Protein AF-A0A814R229-F1 (afdb_monomer)

Secondary structure (DSSP, 8-state):
----------------HHHHHHHHHHHHHHHHHHHHTTSS---TTSSTTS--S--HHHHHHHHHS-HHHHHHHHHHHHHHHHHHHHHHHHHHHHHHHHH---HHHHHHHHH-SS--TTHHHHHHHHHHHHSSS--------S-----HHHHHT---S-GGGHHHHHHHHHHHHHHHHHHHHHHHT-GGGHHHHHHHHHHHHHHHHH---HHHHHHHHHHHHHHHHHHHHTTSS-HHHHHHHHHHHHHHHHHHHS------------------PPPPP-PPPPP----PPPPP----------HHHHHHHHHHHHHHHHHHHHHHHHHHHHHHHHHHHHHHHHHHHHHHHHHHHHHHHHHHTSTTTHHHHTTTSTTS----GGGTTSSSSSSS---------

pLDDT: mean 71.55, std 18.26, range [38.12, 97.62]

Sequence (401 aa):
MPIQKISFTHRFGIISSSYKQKIEKDVEQKSQESDRSLSTNSSNHNKKHLLLEVTEEFVRDYNKASASERIKQNEVIYRMLQRLKVFHLCECLTSICIGTEQALIKRKILFGNETSSDNILAYARNINTFTTEPNTVSQSKNNEHVCLMQMLTYQTKDENDEDLSWRIRYMGLLCMSQIYKHLQNERRHKTLSNLLWMFIHEYEQNERDNRILEALKVGRFDDNIIQSMKYDLTESQLGTIYTNIAQRLADGILPQTPSSNLQTPKTTTKRSFKKSPNISSPPNIFSLPASPTAKIDKKPVPIKKIIQDNINDVFKRKEQVLQSIVIDQYRKKLEETKEETADVIEQLDTMIEQAMENTTLNENDLASVFTSTNKKFIHDPLQERRALAVSMGDTLITDEQ

Structure (mmCIF, N/CA/C/O backbone):
data_AF-A0A814R229-F1
#
_entry.id   AF-A0A814R229-F1
#
loop_
_atom_site.group_PDB
_atom_site.id
_atom_site.type_symbol
_atom_site.label_atom_id
_atom_site.label_alt_id
_atom_site.label_comp_id
_atom_site.label_asym_id
_atom_site.label_entity_id
_atom_site.label_seq_id
_atom_site.pdbx_PDB_ins_code
_atom_site.Cartn_x
_atom_site.Cartn_y
_atom_site.Cartn_z
_atom_site.occupancy
_atom_site.B_iso_or_equiv
_atom_site.auth_seq_id
_atom_site.auth_comp_id
_atom_site.auth_asym_id
_atom_site.auth_atom_id
_atom_site.pdbx_PDB_model_num
ATOM 1 N N . MET A 1 1 ? -29.273 33.334 6.560 1.00 38.12 1 MET A N 1
ATOM 2 C CA . MET A 1 1 ? -28.045 32.557 6.275 1.00 38.12 1 MET A CA 1
ATOM 3 C C . MET A 1 1 ? -28.134 32.046 4.846 1.00 38.12 1 MET A C 1
ATOM 5 O O . MET A 1 1 ? -29.198 31.538 4.508 1.00 38.12 1 MET A O 1
ATOM 9 N N . PRO A 1 2 ? -27.107 32.214 3.997 1.00 48.69 2 PRO A N 1
ATOM 10 C CA . PRO A 1 2 ? -27.156 31.722 2.625 1.00 48.69 2 PRO A CA 1
ATOM 11 C C . PRO A 1 2 ? -27.033 30.191 2.620 1.00 48.69 2 PRO A C 1
ATOM 13 O O . PRO A 1 2 ? -26.133 29.634 3.244 1.00 48.69 2 PRO A O 1
ATOM 16 N N . ILE A 1 3 ? -27.970 29.516 1.953 1.00 47.88 3 ILE A N 1
ATOM 17 C CA . ILE A 1 3 ? -27.992 28.057 1.804 1.00 47.88 3 ILE A CA 1
ATOM 18 C C . ILE A 1 3 ? -27.258 27.723 0.504 1.00 47.88 3 ILE A C 1
ATOM 20 O O . ILE A 1 3 ? -27.770 27.971 -0.586 1.00 47.88 3 ILE A O 1
ATOM 24 N N . GLN A 1 4 ? -26.046 27.185 0.617 1.00 56.19 4 GLN A N 1
ATOM 25 C CA . GLN A 1 4 ? -25.275 26.685 -0.520 1.00 56.19 4 GLN A CA 1
ATOM 26 C C . GLN A 1 4 ? -25.834 25.313 -0.930 1.00 56.19 4 GLN A C 1
ATOM 28 O O . GLN A 1 4 ? -25.723 24.341 -0.183 1.00 56.19 4 GLN A O 1
ATOM 33 N N . LYS A 1 5 ? -26.475 25.234 -2.104 1.00 57.09 5 LYS A N 1
ATOM 34 C CA . LYS A 1 5 ? -26.922 23.963 -2.694 1.00 57.09 5 LYS A CA 1
ATOM 35 C C . LYS A 1 5 ? -25.701 23.209 -3.228 1.00 57.09 5 LYS A C 1
ATOM 37 O O . LYS A 1 5 ? -25.066 23.660 -4.174 1.00 57.09 5 LYS A O 1
ATOM 42 N N . ILE A 1 6 ? -25.381 22.070 -2.620 1.00 47.62 6 ILE A N 1
ATOM 43 C CA . ILE A 1 6 ? -24.369 21.131 -3.120 1.00 47.62 6 ILE A CA 1
ATOM 44 C C . ILE A 1 6 ? -25.067 20.213 -4.130 1.00 47.62 6 ILE A C 1
ATOM 46 O O . ILE A 1 6 ? -26.047 19.554 -3.778 1.00 47.62 6 ILE A O 1
ATOM 50 N N . SER A 1 7 ? -24.603 20.183 -5.380 1.00 42.38 7 SER A N 1
ATOM 51 C CA . SER A 1 7 ? -25.131 19.274 -6.401 1.00 42.38 7 SER A CA 1
ATOM 52 C C . SER A 1 7 ? -24.715 17.837 -6.085 1.00 42.38 7 SER A C 1
ATOM 54 O O . SER A 1 7 ? -23.539 17.522 -5.904 1.00 42.38 7 SER A O 1
ATOM 56 N N . PHE A 1 8 ? -25.701 16.949 -5.978 1.00 39.47 8 PHE A N 1
ATOM 57 C CA . PHE A 1 8 ? -25.484 15.552 -5.626 1.00 39.47 8 PHE A CA 1
ATOM 58 C C . PHE A 1 8 ? -25.548 14.692 -6.892 1.00 39.47 8 PHE A C 1
ATOM 60 O O . PHE A 1 8 ? -26.621 14.296 -7.336 1.00 39.47 8 PHE A O 1
ATOM 67 N N . THR A 1 9 ? -24.400 14.391 -7.500 1.00 42.03 9 THR A N 1
ATOM 68 C CA . THR A 1 9 ?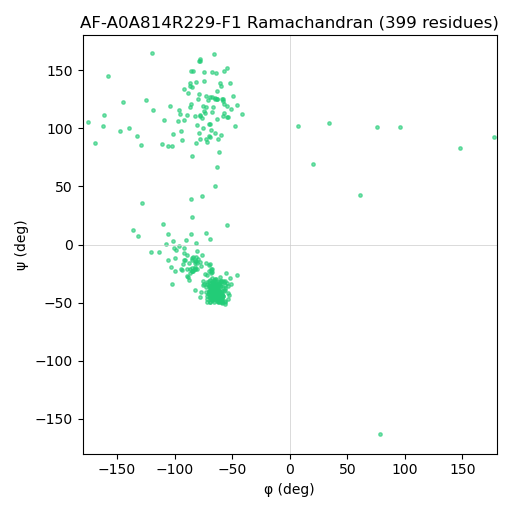 -24.323 13.442 -8.625 1.00 42.03 9 THR A CA 1
ATOM 69 C C . THR A 1 9 ? -24.458 12.004 -8.114 1.00 42.03 9 THR A C 1
ATOM 71 O O . THR A 1 9 ? -23.508 11.415 -7.595 1.00 42.03 9 THR A O 1
ATOM 74 N N . HIS A 1 10 ? -25.651 11.422 -8.243 1.00 42.44 10 HIS A N 1
ATOM 75 C CA . HIS A 1 10 ? -25.972 10.080 -7.751 1.00 42.44 10 HIS A CA 1
ATOM 76 C C . HIS A 1 10 ? -25.430 8.991 -8.711 1.00 42.44 10 HIS A C 1
ATOM 78 O O . HIS A 1 10 ? -26.081 8.621 -9.685 1.00 42.44 10 HIS A O 1
ATOM 84 N N . ARG A 1 11 ? -24.242 8.424 -8.436 1.00 48.09 11 ARG A N 1
ATOM 85 C CA . ARG A 1 11 ? -23.618 7.323 -9.217 1.00 48.09 11 ARG A CA 1
ATOM 86 C C . ARG A 1 11 ? -24.241 5.935 -8.969 1.00 48.09 11 ARG A C 1
ATOM 88 O O . ARG A 1 11 ? -23.529 4.942 -8.863 1.00 48.09 11 ARG A O 1
ATOM 95 N N . PHE A 1 12 ? -25.564 5.836 -8.883 1.00 48.50 12 PHE A N 1
ATOM 96 C CA . PHE A 1 12 ? -26.242 4.533 -8.870 1.00 48.50 12 PHE A CA 1
ATOM 97 C C . PHE A 1 12 ? -26.900 4.315 -10.227 1.00 48.50 12 PHE A C 1
ATOM 99 O O . PHE A 1 12 ? -28.072 4.643 -10.435 1.00 48.50 12 PHE A O 1
ATOM 106 N N . GLY A 1 13 ? -26.087 3.808 -11.156 1.00 50.50 13 GLY A N 1
ATOM 107 C CA . GLY A 1 13 ? -26.502 3.424 -12.496 1.00 50.50 13 GLY A CA 1
ATOM 108 C C . GLY A 1 13 ? -27.401 2.197 -12.441 1.00 50.50 13 GLY A C 1
ATOM 109 O O . GLY A 1 13 ? -26.923 1.068 -12.493 1.00 50.50 13 GLY A O 1
ATOM 110 N N . ILE A 1 14 ? -28.712 2.418 -12.370 1.00 60.78 14 ILE A N 1
ATOM 111 C CA . ILE A 1 14 ? -29.658 1.449 -12.920 1.00 60.78 14 ILE A CA 1
ATOM 112 C C . ILE A 1 14 ? -29.526 1.614 -14.432 1.00 60.78 14 ILE A C 1
ATOM 114 O O . ILE A 1 14 ? -30.115 2.505 -15.036 1.00 60.78 14 ILE A O 1
ATOM 118 N N . ILE A 1 15 ? -28.625 0.829 -15.012 1.00 59.00 15 ILE A N 1
ATOM 119 C CA . ILE A 1 15 ? -28.370 0.789 -16.450 1.00 59.00 15 ILE A CA 1
ATOM 120 C C . ILE A 1 15 ? -29.640 0.214 -17.088 1.00 59.00 15 ILE A C 1
ATOM 122 O O . ILE A 1 15 ? -30.027 -0.913 -16.773 1.00 59.00 15 ILE A O 1
ATOM 126 N N . SER A 1 16 ? -30.318 0.987 -17.947 1.00 72.06 16 SER A N 1
ATOM 127 C CA . SER A 1 16 ? -31.459 0.463 -18.707 1.00 72.06 16 SER A CA 1
ATOM 128 C C . SER A 1 16 ? -31.010 -0.758 -19.515 1.00 72.06 16 SER A C 1
ATOM 130 O O . SER A 1 16 ? -29.854 -0.838 -19.936 1.00 72.06 16 SER A O 1
ATOM 132 N N . SER A 1 17 ? -31.901 -1.722 -19.763 1.00 74.06 17 SER A N 1
ATOM 133 C CA . SER A 1 17 ? -31.522 -2.917 -20.535 1.00 74.06 17 SER A CA 1
ATOM 134 C C . SER A 1 17 ? -30.992 -2.561 -21.931 1.00 74.06 17 SER A C 1
ATOM 136 O O . SER A 1 17 ? -30.079 -3.218 -22.425 1.00 74.06 17 SER A O 1
ATOM 138 N N . SER A 1 18 ? -31.490 -1.472 -22.526 1.00 76.69 18 SER A N 1
ATOM 139 C CA . SER A 1 18 ? -30.998 -0.934 -23.795 1.00 76.69 18 SER A CA 1
ATOM 140 C C . SER A 1 18 ? -29.580 -0.369 -23.685 1.00 76.69 18 SER A C 1
ATOM 142 O O . SER A 1 18 ? -28.751 -0.624 -24.557 1.00 76.69 18 SER A O 1
ATOM 144 N N . TYR A 1 19 ? -29.258 0.339 -22.598 1.00 76.88 19 TYR A N 1
ATOM 145 C CA . TYR A 1 19 ? -27.905 0.838 -22.349 1.00 76.88 19 TYR A CA 1
ATOM 146 C C . TYR A 1 19 ? -26.933 -0.307 -22.027 1.00 76.88 19 TYR A C 1
ATOM 148 O O . TYR A 1 19 ? -25.794 -0.292 -22.486 1.00 76.88 19 TYR A O 1
ATOM 156 N N . LYS A 1 20 ? -27.405 -1.359 -21.342 1.00 83.50 20 LYS A N 1
ATOM 157 C CA . LYS A 1 20 ? -26.640 -2.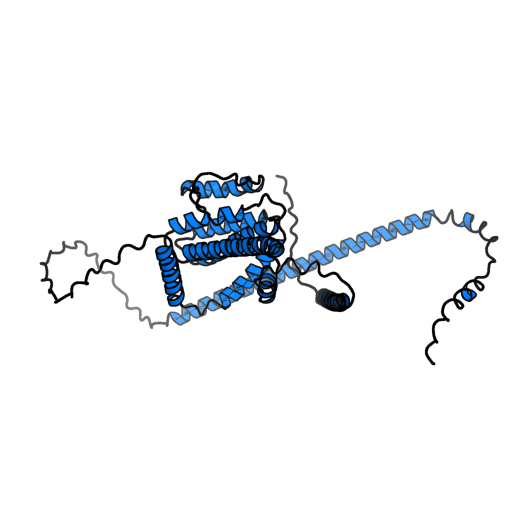592 -21.111 1.00 83.50 20 LYS A CA 1
ATOM 158 C C . LYS A 1 20 ? -26.277 -3.283 -22.428 1.00 83.50 20 LYS A C 1
ATOM 160 O O . LYS A 1 20 ? -25.109 -3.578 -22.643 1.00 83.50 20 LYS A O 1
ATOM 165 N N . GLN A 1 21 ? -27.249 -3.467 -23.326 1.00 86.00 21 GLN A N 1
ATOM 166 C CA . GLN A 1 21 ? -27.013 -4.059 -24.650 1.00 86.00 21 GLN A CA 1
ATOM 167 C C . GLN A 1 21 ? -26.056 -3.223 -25.504 1.00 86.00 21 GLN A C 1
ATOM 169 O O . GLN A 1 21 ? -25.271 -3.778 -26.268 1.00 86.00 21 GLN A O 1
ATOM 174 N N . LYS A 1 22 ? -26.108 -1.891 -25.380 1.00 91.44 22 LYS A N 1
ATOM 175 C CA . LYS A 1 22 ? -25.170 -1.003 -26.072 1.00 91.44 22 LYS A CA 1
ATOM 176 C C . LYS A 1 22 ? -23.745 -1.181 -25.545 1.00 91.44 22 LYS A C 1
ATOM 178 O O . LYS A 1 22 ? -22.837 -1.356 -26.343 1.00 91.44 22 LYS A O 1
ATOM 183 N N . ILE A 1 23 ? -23.567 -1.227 -24.222 1.00 85.62 23 ILE A N 1
ATOM 184 C CA . ILE A 1 23 ? -22.256 -1.485 -23.608 1.00 85.62 23 ILE A CA 1
ATOM 185 C C . ILE A 1 23 ? -21.725 -2.868 -24.004 1.00 85.62 23 ILE A C 1
ATOM 187 O O . ILE A 1 23 ? -20.552 -2.981 -24.338 1.00 85.62 23 ILE A O 1
ATOM 191 N N . GLU A 1 24 ? -22.561 -3.909 -23.995 1.00 90.44 24 GLU A N 1
ATOM 192 C CA . GLU A 1 24 ? -22.152 -5.260 -24.406 1.00 90.44 24 GLU A CA 1
ATOM 193 C C . GLU A 1 24 ? -21.681 -5.286 -25.868 1.00 90.44 24 GLU A C 1
ATOM 195 O O . GLU A 1 24 ? -20.598 -5.802 -26.141 1.00 90.44 24 GLU A O 1
ATOM 200 N N . LYS A 1 25 ? -22.413 -4.634 -26.785 1.00 93.75 25 LYS A N 1
ATOM 201 C CA . LYS A 1 25 ? -21.992 -4.493 -28.189 1.00 93.75 25 LYS A CA 1
ATOM 202 C C . LYS A 1 25 ? -20.701 -3.691 -28.346 1.00 93.75 25 LYS A C 1
ATOM 204 O O . LYS A 1 25 ? -19.835 -4.096 -29.116 1.00 93.75 25 LYS A O 1
ATOM 209 N N . ASP A 1 26 ? -20.549 -2.592 -27.611 1.00 90.12 26 ASP A N 1
ATOM 210 C CA . ASP A 1 26 ? -19.345 -1.756 -27.669 1.00 90.12 26 ASP A CA 1
ATOM 211 C C . ASP A 1 26 ? -18.112 -2.507 -27.124 1.00 90.12 26 ASP A C 1
ATOM 213 O O . ASP A 1 26 ? -16.997 -2.326 -27.618 1.00 90.12 26 ASP A O 1
ATOM 217 N N . VAL A 1 27 ? -18.295 -3.375 -26.121 1.00 89.38 27 VAL A N 1
ATOM 218 C CA . VAL A 1 27 ? -17.236 -4.241 -25.577 1.00 89.38 27 VAL A CA 1
ATOM 219 C C . VAL A 1 27 ? -16.880 -5.363 -26.555 1.00 89.38 27 VAL A C 1
ATOM 221 O O . VAL A 1 27 ? -15.693 -5.587 -26.797 1.00 89.38 27 VAL A O 1
ATOM 224 N N . GLU A 1 28 ? -17.866 -6.031 -27.160 1.00 91.12 28 GLU A N 1
ATOM 225 C CA . GLU A 1 28 ? -17.627 -7.053 -28.192 1.00 91.12 28 GLU A CA 1
ATOM 226 C C . GLU A 1 28 ? -16.911 -6.469 -29.413 1.00 91.12 28 GLU A C 1
ATOM 228 O O . GLU A 1 28 ? -15.940 -7.055 -29.898 1.00 91.12 28 GLU A O 1
ATOM 233 N N . GLN A 1 29 ? -17.325 -5.286 -29.873 1.00 90.25 29 GLN A N 1
ATOM 234 C CA . GLN A 1 29 ? -16.688 -4.609 -30.997 1.00 90.25 29 GLN A CA 1
ATOM 235 C C . GLN A 1 29 ? -15.234 -4.233 -30.675 1.00 90.25 29 GLN A C 1
ATOM 237 O O . GLN A 1 29 ? -14.342 -4.501 -31.481 1.00 90.25 29 GLN A O 1
ATOM 242 N N . LYS A 1 30 ? -14.961 -3.710 -29.471 1.00 86.00 30 LYS A N 1
ATOM 243 C CA . LYS A 1 30 ? -13.588 -3.420 -29.025 1.00 86.00 30 LYS A CA 1
ATOM 244 C C . LYS A 1 30 ? -12.727 -4.673 -28.879 1.00 86.00 30 LYS A C 1
ATOM 246 O O . LYS A 1 30 ? -11.541 -4.615 -29.190 1.00 86.00 30 LYS A O 1
ATOM 251 N N . SER A 1 31 ? -13.295 -5.799 -28.443 1.00 82.69 31 SER A N 1
ATOM 252 C CA . SER A 1 31 ? -12.569 -7.074 -28.393 1.00 82.69 31 SER A CA 1
ATOM 253 C C . SER A 1 31 ? -12.177 -7.532 -29.800 1.00 82.69 31 SER A C 1
ATOM 255 O O . SER A 1 31 ? -11.022 -7.867 -30.038 1.00 82.69 31 SER A O 1
ATOM 257 N N . GLN A 1 32 ? -13.105 -7.462 -30.760 1.00 82.44 32 GLN A N 1
ATOM 258 C CA . GLN A 1 32 ? -12.836 -7.841 -32.150 1.00 82.44 32 GLN A CA 1
ATOM 259 C C . GLN A 1 32 ? -11.839 -6.895 -32.844 1.00 82.44 32 GLN A C 1
ATOM 261 O O . GLN A 1 32 ? -11.015 -7.344 -33.643 1.00 82.44 32 GLN A O 1
ATOM 266 N N . GLU A 1 33 ? -11.873 -5.595 -32.539 1.00 80.81 33 GLU A N 1
ATOM 267 C CA . GLU A 1 33 ? -10.884 -4.620 -33.022 1.00 80.81 33 GLU A CA 1
ATOM 268 C C . GLU A 1 33 ? -9.500 -4.834 -32.382 1.00 80.81 33 GLU A C 1
ATOM 270 O O . GLU A 1 33 ? -8.476 -4.719 -33.065 1.00 80.81 33 GLU A O 1
ATOM 275 N N . SER A 1 34 ? -9.449 -5.221 -31.104 1.00 72.06 34 SER A N 1
ATOM 276 C CA . SER A 1 34 ? -8.208 -5.601 -30.416 1.00 72.06 34 SER A CA 1
ATOM 277 C C . SER A 1 34 ? -7.582 -6.865 -31.019 1.00 72.06 34 SER A C 1
ATOM 279 O O . SER A 1 34 ? -6.364 -6.934 -31.171 1.00 72.06 34 SER A O 1
ATOM 281 N N . ASP A 1 35 ? -8.394 -7.842 -31.426 1.00 69.56 35 ASP A N 1
ATOM 282 C CA . ASP A 1 35 ? -7.896 -9.079 -32.038 1.00 69.56 35 ASP A CA 1
ATOM 283 C C . ASP A 1 35 ? -7.435 -8.864 -33.487 1.00 69.56 35 ASP A C 1
ATOM 285 O O . ASP A 1 35 ? -6.431 -9.431 -33.922 1.00 69.56 35 ASP A O 1
ATOM 289 N N . ARG A 1 36 ? -8.104 -7.977 -34.237 1.00 63.91 36 ARG A N 1
ATOM 290 C CA . ARG A 1 36 ? -7.681 -7.604 -35.600 1.00 63.91 36 ARG A CA 1
ATOM 291 C C . ARG A 1 36 ? -6.419 -6.739 -35.621 1.00 63.91 36 ARG A C 1
ATOM 293 O O . ARG A 1 36 ? -5.612 -6.877 -36.538 1.00 63.91 36 ARG A O 1
ATOM 300 N N . SER A 1 37 ? -6.202 -5.899 -34.610 1.00 53.22 37 SER A N 1
ATOM 301 C CA . SER A 1 37 ? -4.993 -5.063 -34.506 1.00 53.22 37 SER A CA 1
ATOM 302 C C . SER A 1 37 ? -3.732 -5.824 -34.063 1.00 53.22 37 SER A C 1
ATOM 304 O O . SER A 1 37 ? -2.628 -5.294 -34.185 1.00 53.22 37 SER A O 1
ATOM 306 N N . LEU A 1 38 ? -3.851 -7.090 -33.643 1.00 51.09 38 LEU A N 1
ATOM 307 C CA . LEU A 1 38 ? -2.708 -7.962 -33.332 1.00 51.09 38 LEU A CA 1
ATOM 308 C C . LEU A 1 38 ? -2.065 -8.618 -34.569 1.00 51.09 38 LEU A C 1
ATOM 310 O O . LEU A 1 38 ? -0.948 -9.121 -34.470 1.00 51.09 38 LEU A O 1
ATOM 314 N N . SER A 1 39 ? -2.723 -8.599 -35.735 1.00 51.00 39 SER A N 1
ATOM 315 C CA . SER A 1 39 ? -2.247 -9.306 -36.936 1.00 51.00 39 SER A CA 1
ATOM 316 C C . SER A 1 39 ? -1.368 -8.468 -37.872 1.00 51.00 39 SER A C 1
ATOM 318 O O . SER A 1 39 ? -0.734 -9.040 -38.758 1.00 51.00 39 SER A O 1
ATOM 320 N N . THR A 1 40 ? -1.302 -7.142 -37.727 1.00 49.84 40 THR A N 1
ATOM 321 C CA . THR A 1 40 ? -0.522 -6.305 -38.654 1.00 49.84 40 THR A CA 1
ATOM 322 C C . THR A 1 40 ? 0.233 -5.194 -37.925 1.00 49.84 40 THR A C 1
ATOM 324 O O . THR A 1 40 ? -0.310 -4.136 -37.626 1.00 49.84 40 THR A O 1
ATOM 327 N N . ASN A 1 41 ? 1.527 -5.434 -37.701 1.00 52.66 41 ASN A N 1
ATOM 328 C CA . ASN A 1 41 ? 2.588 -4.422 -37.623 1.00 52.66 41 ASN A CA 1
ATOM 329 C C . ASN A 1 41 ? 2.501 -3.329 -36.535 1.00 52.66 41 ASN A C 1
ATOM 331 O O . ASN A 1 41 ? 2.877 -2.188 -36.792 1.00 52.66 41 ASN A O 1
ATOM 335 N N . SER A 1 42 ? 2.139 -3.668 -35.291 1.00 41.22 42 SER A N 1
ATOM 336 C CA . SER A 1 42 ? 2.334 -2.762 -34.144 1.00 41.22 42 SER A CA 1
ATOM 337 C C . SER A 1 42 ? 3.400 -3.269 -33.166 1.00 41.22 42 SER A C 1
ATOM 339 O O . SER A 1 42 ? 3.114 -3.946 -32.184 1.00 41.22 42 SER A O 1
ATOM 341 N N . SER A 1 43 ? 4.649 -2.909 -33.468 1.00 46.38 43 SER A N 1
ATOM 342 C CA . SER A 1 43 ? 5.662 -2.413 -32.524 1.00 46.38 43 SER A CA 1
ATOM 343 C C . SER A 1 43 ? 5.661 -2.983 -31.089 1.00 46.38 43 SER A C 1
ATOM 345 O O . SER A 1 43 ? 4.919 -2.568 -30.198 1.00 46.38 43 SER A O 1
ATOM 347 N N . ASN A 1 44 ? 6.643 -3.855 -30.859 1.00 50.16 44 ASN A N 1
ATOM 348 C CA . ASN A 1 44 ? 7.106 -4.483 -29.615 1.00 50.16 44 ASN A CA 1
ATOM 349 C C . ASN A 1 44 ? 7.490 -3.543 -28.439 1.00 50.16 44 ASN A C 1
ATOM 351 O O . ASN A 1 44 ? 8.179 -3.984 -27.514 1.00 50.16 44 ASN A O 1
ATOM 355 N N . HIS A 1 45 ? 7.103 -2.265 -28.433 1.00 51.44 45 HIS A N 1
ATOM 356 C CA . HIS A 1 45 ? 7.584 -1.307 -27.429 1.00 51.44 45 HIS A CA 1
ATOM 357 C C . HIS A 1 45 ? 6.734 -1.226 -26.150 1.00 51.44 45 HIS A C 1
ATOM 359 O O . HIS A 1 45 ? 7.301 -1.008 -25.082 1.00 51.44 45 HIS A O 1
ATOM 365 N N . ASN A 1 46 ? 5.430 -1.521 -26.191 1.00 46.09 46 ASN A N 1
ATOM 366 C CA . ASN A 1 46 ? 4.565 -1.313 -25.014 1.00 46.09 46 ASN A CA 1
ATOM 367 C C . ASN A 1 46 ? 4.437 -2.525 -24.070 1.00 46.09 46 ASN A C 1
ATOM 369 O O . ASN A 1 46 ? 4.003 -2.367 -22.933 1.00 46.09 46 ASN A O 1
ATOM 373 N N . LYS A 1 47 ? 4.864 -3.729 -24.480 1.00 47.72 47 LYS A N 1
ATOM 374 C CA . LYS A 1 47 ? 4.849 -4.930 -23.612 1.00 47.72 47 LYS A CA 1
ATOM 375 C C . LYS A 1 47 ? 6.128 -5.132 -22.786 1.00 47.72 47 LYS A C 1
ATOM 377 O O . LYS A 1 47 ? 6.140 -5.971 -21.893 1.00 47.72 47 LYS A O 1
ATOM 382 N N . LYS A 1 48 ? 7.195 -4.362 -23.034 1.00 53.19 48 LYS A N 1
ATOM 383 C CA . LYS A 1 48 ? 8.508 -4.575 -22.390 1.00 53.19 48 LYS A CA 1
ATOM 384 C C . LYS A 1 48 ? 8.646 -3.996 -20.978 1.00 53.19 48 LYS A C 1
ATOM 386 O O . LYS A 1 48 ? 9.624 -4.307 -20.311 1.00 53.19 48 LYS A O 1
ATOM 391 N N . HIS A 1 49 ? 7.701 -3.181 -20.509 1.00 47.97 49 HIS A N 1
ATOM 392 C CA . HIS A 1 49 ? 7.865 -2.459 -19.238 1.00 47.97 49 HIS A CA 1
ATOM 393 C C . HIS A 1 49 ? 7.164 -3.092 -18.024 1.00 47.97 49 HIS A C 1
ATOM 395 O O . HIS A 1 49 ? 7.439 -2.698 -16.890 1.00 47.97 49 HIS A O 1
ATOM 401 N N . LEU A 1 50 ? 6.283 -4.081 -18.225 1.00 51.00 50 LEU A N 1
ATOM 402 C CA . LEU A 1 50 ? 5.447 -4.618 -17.142 1.00 51.00 50 LEU A CA 1
ATOM 403 C C . LEU A 1 50 ? 5.942 -5.925 -16.513 1.00 51.00 50 LEU A C 1
ATOM 405 O O . LEU A 1 50 ? 5.657 -6.145 -15.338 1.00 51.00 50 LEU A O 1
ATOM 409 N N . LEU A 1 51 ? 6.753 -6.733 -17.201 1.00 49.59 51 LEU A N 1
ATOM 410 C CA . LEU A 1 51 ? 7.348 -7.934 -16.609 1.00 49.59 51 LEU A CA 1
ATOM 411 C C . LEU A 1 51 ? 8.807 -7.689 -16.234 1.00 49.59 51 LEU A C 1
ATOM 413 O O . LEU A 1 51 ? 9.734 -8.034 -16.956 1.00 49.59 51 LEU A O 1
ATOM 417 N N . LEU A 1 52 ? 9.000 -7.133 -15.043 1.00 59.81 52 LEU A N 1
ATOM 418 C CA . LEU A 1 52 ? 10.235 -7.334 -14.287 1.00 59.81 52 LEU A CA 1
ATOM 419 C C . LEU A 1 52 ? 10.136 -8.627 -13.452 1.00 59.81 52 LEU A C 1
ATOM 421 O O . LEU A 1 52 ? 10.561 -8.667 -12.300 1.00 59.81 52 LEU A O 1
ATOM 425 N N . GLU A 1 53 ? 9.535 -9.669 -14.024 1.00 65.25 53 GLU A N 1
ATOM 426 C CA . GLU A 1 53 ? 9.616 -11.024 -13.493 1.00 65.25 53 GLU A CA 1
ATOM 427 C C . GLU A 1 53 ? 10.903 -11.657 -14.018 1.00 65.25 53 GLU A C 1
ATOM 429 O O . GLU A 1 53 ? 11.250 -11.511 -15.192 1.00 65.25 53 GLU A O 1
ATOM 434 N N . VAL A 1 54 ? 11.639 -12.340 -13.142 1.00 75.62 54 VAL A N 1
ATOM 435 C CA . VAL A 1 54 ? 12.815 -13.115 -13.547 1.00 75.62 54 VAL A CA 1
ATOM 436 C C . VAL A 1 54 ? 12.307 -14.347 -14.294 1.00 75.62 54 VAL A C 1
ATOM 438 O O . VAL A 1 54 ? 12.029 -15.380 -13.689 1.00 75.62 54 VAL A O 1
ATOM 441 N N . THR A 1 55 ? 12.125 -14.221 -15.606 1.00 86.44 55 THR A N 1
ATOM 442 C CA . THR A 1 55 ? 11.743 -15.342 -16.468 1.00 86.44 55 THR A CA 1
ATOM 443 C C . THR A 1 55 ? 12.952 -16.229 -16.759 1.00 86.44 55 THR A C 1
ATOM 445 O O . THR A 1 55 ? 14.107 -15.800 -16.679 1.00 86.44 55 THR A O 1
ATOM 448 N N . GLU A 1 56 ? 12.707 -17.485 -17.132 1.00 87.50 56 GLU A N 1
ATOM 449 C CA . GLU A 1 56 ? 13.781 -18.389 -17.560 1.00 87.50 56 GLU A CA 1
ATOM 450 C C . GLU A 1 56 ? 14.529 -17.835 -18.788 1.00 87.50 56 GLU A C 1
ATOM 452 O O . GLU A 1 56 ? 15.747 -17.980 -18.904 1.00 87.50 56 GLU A O 1
ATOM 457 N N . GLU A 1 57 ? 13.812 -17.137 -19.674 1.00 90.44 57 GLU A N 1
ATOM 458 C CA . GLU A 1 57 ? 14.383 -16.429 -20.823 1.00 90.44 57 GLU A CA 1
ATOM 459 C C . GLU A 1 57 ? 15.359 -15.338 -20.381 1.00 90.44 57 GLU A C 1
ATOM 461 O O . GLU A 1 57 ? 16.481 -15.300 -20.877 1.00 90.44 57 GLU A O 1
ATOM 466 N N . PHE A 1 58 ? 15.000 -14.532 -19.374 1.00 89.38 58 PHE A N 1
ATOM 467 C CA . PHE A 1 58 ? 15.901 -13.522 -18.822 1.00 89.38 58 PHE A CA 1
ATOM 468 C C . PHE A 1 58 ? 17.193 -14.145 -18.274 1.00 89.38 58 PHE A C 1
ATOM 470 O O . PHE A 1 58 ? 18.284 -13.643 -18.541 1.00 89.38 58 PHE A O 1
ATOM 477 N N . VAL A 1 59 ? 17.098 -15.264 -17.546 1.00 92.38 59 VAL A N 1
ATOM 478 C CA . VAL A 1 59 ? 18.276 -15.981 -17.023 1.00 92.38 59 VAL A CA 1
ATOM 479 C C . VAL A 1 59 ? 19.135 -16.531 -18.165 1.00 92.38 59 VAL A C 1
ATOM 481 O O . VAL A 1 59 ? 20.365 -16.443 -18.128 1.00 92.38 59 VAL A O 1
ATOM 484 N N . ARG A 1 60 ? 18.500 -17.083 -19.203 1.00 95.81 60 ARG A N 1
ATOM 485 C CA . ARG A 1 60 ? 19.179 -17.605 -20.394 1.00 95.81 60 ARG A CA 1
ATOM 486 C C . ARG A 1 60 ? 19.912 -16.498 -21.148 1.00 95.81 60 ARG A C 1
ATOM 488 O O . ARG A 1 60 ? 21.074 -16.692 -21.508 1.00 95.81 60 ARG A O 1
ATOM 495 N N . ASP A 1 61 ? 19.266 -15.355 -21.338 1.00 94.50 61 ASP A N 1
ATOM 496 C CA . ASP A 1 61 ? 19.836 -14.186 -22.001 1.00 94.50 61 ASP A CA 1
ATOM 497 C C . ASP A 1 61 ? 20.971 -13.586 -21.173 1.00 94.50 61 ASP A C 1
ATOM 499 O O . ASP A 1 61 ? 22.026 -13.278 -21.720 1.00 94.50 61 ASP A O 1
ATOM 503 N N . TYR A 1 62 ? 20.823 -13.511 -19.849 1.00 94.94 62 TYR A N 1
ATOM 504 C CA . TYR A 1 62 ? 21.875 -13.052 -18.941 1.00 94.94 62 TYR A CA 1
ATOM 505 C C . TYR A 1 62 ? 23.131 -13.927 -18.998 1.00 94.94 62 TYR A C 1
ATOM 507 O O . TYR A 1 62 ? 24.263 -13.439 -19.082 1.00 94.94 62 TYR A O 1
ATOM 515 N N . ASN A 1 63 ? 22.941 -15.247 -19.011 1.00 96.25 63 ASN A N 1
ATOM 516 C CA . ASN A 1 63 ? 24.049 -16.192 -19.093 1.00 96.25 63 ASN A CA 1
ATOM 517 C C . ASN A 1 63 ? 24.778 -16.115 -20.443 1.00 96.25 63 ASN A C 1
ATOM 519 O O . ASN A 1 63 ? 25.997 -16.294 -20.479 1.00 96.25 63 ASN A O 1
ATOM 523 N N . LYS A 1 64 ? 24.066 -15.803 -21.533 1.00 97.44 64 LYS A N 1
ATOM 524 C CA . LYS A 1 64 ? 24.641 -15.636 -22.879 1.00 97.44 64 LYS A CA 1
ATOM 525 C C . LYS A 1 64 ? 25.205 -14.237 -23.150 1.00 97.44 64 LYS A C 1
ATOM 527 O O . LYS A 1 64 ? 26.020 -14.095 -24.057 1.00 97.44 64 LYS A O 1
ATOM 532 N N . ALA A 1 65 ? 24.784 -13.231 -22.388 1.00 97.06 65 ALA A N 1
ATOM 533 C CA . ALA A 1 65 ? 25.149 -11.836 -22.587 1.00 97.06 65 ALA A CA 1
ATOM 534 C C . ALA A 1 65 ? 26.651 -11.573 -22.396 1.00 97.06 65 ALA A C 1
ATOM 536 O O . ALA A 1 65 ? 27.322 -12.179 -21.551 1.00 97.06 65 ALA A O 1
ATOM 537 N N . SER A 1 66 ? 27.162 -10.610 -23.161 1.00 97.62 66 SER A N 1
ATOM 538 C CA . SER A 1 66 ? 28.517 -10.079 -23.014 1.00 97.62 66 SER A CA 1
ATOM 539 C C . SER A 1 66 ? 28.698 -9.340 -21.680 1.00 97.62 66 SER A C 1
ATOM 541 O O . SER A 1 66 ? 27.734 -8.943 -21.023 1.00 97.62 66 SER A O 1
ATOM 543 N N . ALA A 1 67 ? 29.948 -9.094 -21.270 1.00 96.62 67 ALA A N 1
ATOM 544 C CA . ALA A 1 67 ? 30.236 -8.403 -20.008 1.00 96.62 67 ALA A CA 1
ATOM 545 C C . ALA A 1 67 ? 29.570 -7.013 -19.910 1.00 96.62 67 ALA A C 1
ATOM 547 O O . ALA A 1 67 ? 29.082 -6.641 -18.846 1.00 96.62 67 ALA A O 1
ATOM 548 N N . SER A 1 68 ? 29.502 -6.265 -21.018 1.00 95.31 68 SER A N 1
ATOM 549 C CA . SER A 1 68 ? 28.852 -4.946 -21.056 1.00 95.31 68 SER A CA 1
ATOM 550 C C . SER A 1 68 ? 27.326 -5.038 -20.916 1.00 95.31 68 SER A C 1
ATOM 552 O O . SER A 1 68 ? 26.717 -4.251 -20.192 1.00 95.31 68 SER A O 1
ATOM 554 N N . GLU A 1 69 ? 26.695 -6.026 -21.552 1.00 95.62 69 GLU A N 1
ATOM 555 C CA . GLU A 1 69 ? 25.248 -6.261 -21.451 1.00 95.62 69 GLU A CA 1
ATOM 556 C C . GLU A 1 69 ? 24.840 -6.744 -20.058 1.00 95.62 69 GLU A C 1
ATOM 558 O O . GLU A 1 69 ? 23.825 -6.292 -19.525 1.00 95.62 69 GLU A O 1
ATOM 563 N N . ARG A 1 70 ? 25.668 -7.579 -19.419 1.00 93.69 70 ARG A N 1
ATOM 564 C CA . ARG A 1 70 ? 25.439 -8.027 -18.040 1.00 93.69 70 ARG A CA 1
ATOM 565 C C . ARG A 1 70 ? 25.428 -6.876 -17.043 1.00 93.69 70 ARG A C 1
ATOM 567 O O . ARG A 1 70 ? 24.656 -6.931 -16.095 1.00 93.69 70 ARG A O 1
ATOM 574 N N . ILE A 1 71 ? 26.226 -5.823 -17.246 1.00 92.62 71 ILE A N 1
ATOM 575 C CA . ILE A 1 71 ? 26.179 -4.626 -16.386 1.00 92.62 71 ILE A CA 1
ATOM 576 C C . ILE A 1 71 ? 24.793 -3.972 -16.470 1.00 92.62 71 ILE A C 1
ATOM 578 O O . ILE A 1 71 ? 24.177 -3.714 -15.439 1.00 92.62 71 ILE A O 1
ATOM 582 N N . LYS A 1 72 ? 24.252 -3.801 -17.683 1.00 90.31 72 LYS A N 1
ATOM 583 C CA . LYS A 1 72 ? 22.899 -3.252 -17.879 1.00 90.31 72 LYS A CA 1
ATOM 584 C C . LYS A 1 72 ? 21.827 -4.154 -17.264 1.00 90.31 72 LYS A C 1
ATOM 586 O O . LYS A 1 72 ? 20.908 -3.675 -16.608 1.00 90.31 72 LYS A O 1
ATOM 591 N N . GLN A 1 73 ? 21.951 -5.470 -17.429 1.00 89.31 73 GLN A N 1
ATOM 592 C CA . GLN A 1 73 ? 21.023 -6.424 -16.820 1.00 89.31 73 GLN A CA 1
ATOM 593 C C . GLN A 1 73 ? 21.161 -6.484 -15.288 1.00 89.31 73 GLN A C 1
ATOM 595 O O . GLN A 1 73 ? 20.163 -6.686 -14.604 1.00 89.31 73 GLN A O 1
ATOM 600 N N . ASN A 1 74 ? 22.348 -6.247 -14.724 1.00 88.56 74 ASN A N 1
ATOM 601 C CA . ASN A 1 74 ? 22.550 -6.157 -13.275 1.00 88.56 74 ASN A CA 1
ATOM 602 C C . ASN A 1 74 ? 21.795 -4.974 -12.669 1.00 88.56 74 ASN A C 1
ATOM 604 O O . ASN A 1 74 ? 21.215 -5.121 -11.597 1.00 88.56 74 ASN A O 1
ATOM 608 N N . GLU A 1 75 ? 21.742 -3.826 -13.348 1.00 86.06 75 GLU A N 1
ATOM 609 C CA . GLU A 1 75 ? 20.921 -2.691 -12.905 1.00 86.06 75 GLU A CA 1
ATOM 610 C C . GLU A 1 75 ? 19.426 -3.042 -12.890 1.00 86.06 75 GLU A C 1
ATOM 612 O O . GLU A 1 75 ? 18.685 -2.624 -11.997 1.00 86.06 75 GLU A O 1
ATOM 617 N N . VAL A 1 76 ? 18.971 -3.841 -13.859 1.00 83.81 76 VAL A N 1
ATOM 618 C CA . VAL A 1 76 ? 17.597 -4.362 -13.908 1.00 83.81 76 VAL A CA 1
ATOM 619 C C . VAL A 1 76 ? 17.341 -5.317 -12.735 1.00 83.81 76 VAL A C 1
ATOM 621 O O . VAL A 1 76 ? 16.375 -5.122 -11.998 1.00 83.81 76 VAL A O 1
ATOM 624 N N . ILE A 1 77 ? 18.231 -6.289 -12.497 1.00 84.00 77 ILE A N 1
ATOM 625 C CA . ILE A 1 77 ? 18.153 -7.228 -11.360 1.00 84.00 77 ILE A CA 1
ATOM 626 C C . ILE A 1 77 ? 18.161 -6.470 -10.030 1.00 84.00 77 ILE A C 1
ATOM 628 O O . ILE A 1 77 ? 17.389 -6.784 -9.126 1.00 84.00 77 ILE A O 1
ATOM 632 N N . TYR A 1 78 ? 19.005 -5.449 -9.896 1.00 82.38 78 TYR A N 1
ATOM 633 C CA . TYR A 1 78 ? 19.083 -4.644 -8.684 1.00 82.38 78 TYR A CA 1
ATOM 634 C C . TYR A 1 78 ? 17.756 -3.927 -8.404 1.00 82.38 78 TYR A C 1
ATOM 636 O O . TYR A 1 78 ? 17.254 -3.988 -7.280 1.00 82.38 78 TYR A O 1
ATOM 644 N N . ARG A 1 79 ? 17.124 -3.352 -9.436 1.00 78.44 79 ARG A N 1
ATOM 645 C CA . ARG A 1 79 ? 15.781 -2.759 -9.331 1.00 78.44 79 ARG A CA 1
ATOM 646 C C . ARG A 1 79 ? 14.706 -3.797 -8.984 1.00 78.44 79 ARG A C 1
ATOM 648 O O . ARG A 1 79 ? 13.840 -3.513 -8.156 1.00 78.44 79 ARG A O 1
ATOM 655 N N . MET A 1 80 ? 14.771 -5.010 -9.541 1.00 77.75 80 MET A N 1
ATOM 656 C CA . MET A 1 80 ? 13.884 -6.121 -9.150 1.00 77.75 80 MET A CA 1
ATOM 657 C C . MET A 1 80 ? 14.052 -6.485 -7.669 1.00 77.75 80 MET A C 1
ATOM 659 O O . MET A 1 80 ? 13.071 -6.588 -6.932 1.00 77.75 80 MET A O 1
ATOM 663 N N . LEU A 1 81 ? 15.294 -6.630 -7.204 1.00 76.44 81 LEU A N 1
ATOM 664 C CA . LEU A 1 81 ? 15.599 -6.964 -5.814 1.00 76.44 81 LEU A CA 1
ATOM 665 C C . LEU A 1 81 ? 15.143 -5.867 -4.851 1.00 76.44 81 LEU A C 1
ATOM 667 O O . LEU A 1 81 ? 14.615 -6.174 -3.786 1.00 76.44 81 LEU A O 1
ATOM 671 N N . GLN A 1 82 ? 15.312 -4.595 -5.210 1.00 77.31 82 GLN A N 1
ATOM 672 C CA . GLN A 1 82 ? 14.789 -3.484 -4.416 1.00 77.31 82 GLN A CA 1
ATOM 673 C C . GLN A 1 82 ? 13.260 -3.535 -4.301 1.00 77.31 82 GLN A C 1
ATOM 675 O O . GLN A 1 82 ? 12.733 -3.376 -3.201 1.00 77.31 82 GLN A O 1
ATOM 680 N N . ARG A 1 83 ? 12.547 -3.841 -5.394 1.00 76.56 83 ARG A N 1
ATOM 681 C CA . ARG A 1 83 ? 11.084 -4.019 -5.378 1.00 76.56 83 ARG A CA 1
ATOM 682 C C . ARG A 1 83 ? 10.654 -5.147 -4.444 1.00 76.56 83 ARG A C 1
ATOM 684 O O . ARG A 1 83 ? 9.766 -4.945 -3.619 1.00 76.56 83 ARG A O 1
ATOM 691 N N . LEU A 1 84 ? 11.320 -6.300 -4.529 1.00 78.00 84 LEU A N 1
ATOM 692 C CA . LEU A 1 84 ? 11.051 -7.440 -3.649 1.00 78.00 84 LEU A CA 1
ATOM 693 C C . LEU A 1 84 ? 11.327 -7.110 -2.180 1.00 78.00 84 LEU A C 1
ATOM 695 O O . LEU A 1 84 ? 10.546 -7.497 -1.314 1.00 78.00 84 LEU A O 1
ATOM 699 N N . LYS A 1 85 ? 12.391 -6.352 -1.889 1.00 83.75 85 LYS A N 1
ATOM 700 C CA . LYS A 1 85 ? 12.691 -5.896 -0.525 1.00 83.75 85 LYS A CA 1
ATOM 701 C C . LYS A 1 85 ? 11.570 -5.037 0.046 1.00 83.75 85 LYS A C 1
ATOM 703 O O . LYS A 1 85 ? 11.182 -5.262 1.187 1.00 83.75 85 LYS A O 1
ATOM 708 N N . VAL A 1 86 ? 11.043 -4.081 -0.723 1.00 83.81 86 VAL A N 1
ATOM 709 C CA . VAL A 1 86 ? 9.948 -3.223 -0.243 1.00 83.81 86 VAL A CA 1
ATOM 710 C C . VAL A 1 86 ? 8.668 -4.030 -0.053 1.00 83.81 86 VAL A C 1
ATOM 712 O O . VAL A 1 86 ? 8.036 -3.911 0.992 1.00 83.81 86 VAL A O 1
ATOM 715 N N . PHE A 1 87 ? 8.325 -4.902 -1.004 1.00 85.25 87 PHE A N 1
ATOM 716 C CA . PHE A 1 87 ? 7.170 -5.789 -0.872 1.00 85.25 87 PHE A CA 1
ATOM 717 C C . PHE A 1 87 ? 7.258 -6.649 0.397 1.00 85.25 87 PHE A C 1
ATOM 719 O O . PHE A 1 87 ? 6.344 -6.640 1.221 1.00 85.25 87 PHE A O 1
ATOM 726 N N . HIS A 1 88 ? 8.389 -7.326 0.599 1.00 84.06 88 HIS A N 1
ATOM 727 C CA . HIS A 1 88 ? 8.590 -8.194 1.753 1.00 84.06 88 HIS A CA 1
ATOM 728 C C . HIS A 1 88 ? 8.640 -7.411 3.071 1.00 84.06 88 HIS A C 1
ATOM 730 O O . HIS A 1 88 ? 8.157 -7.890 4.095 1.00 84.06 88 HIS A O 1
ATOM 736 N N . LEU A 1 89 ? 9.173 -6.185 3.055 1.00 87.62 89 LEU A N 1
ATOM 737 C CA . LEU A 1 89 ? 9.125 -5.285 4.204 1.00 87.62 89 LEU A CA 1
ATOM 738 C C . LEU A 1 89 ? 7.675 -4.931 4.562 1.00 87.62 89 LEU A C 1
ATOM 740 O O . LEU A 1 89 ? 7.299 -5.060 5.724 1.00 87.62 89 LEU A O 1
ATOM 744 N N . CYS A 1 90 ? 6.854 -4.537 3.586 1.00 90.62 90 CYS A N 1
ATOM 745 C CA . CYS A 1 90 ? 5.434 -4.238 3.786 1.00 90.62 90 CYS A CA 1
ATOM 746 C C . CYS A 1 90 ? 4.666 -5.441 4.356 1.00 90.62 90 CYS A C 1
ATOM 748 O O . CYS A 1 90 ? 3.900 -5.302 5.313 1.00 90.62 90 CYS A O 1
ATOM 750 N N . GLU A 1 91 ? 4.909 -6.632 3.810 1.00 88.19 91 GLU A N 1
ATOM 751 C CA . GLU A 1 91 ? 4.306 -7.880 4.277 1.00 88.19 91 GLU A CA 1
ATOM 752 C C . GLU A 1 91 ? 4.738 -8.216 5.713 1.00 88.19 91 GLU A C 1
ATOM 754 O O . GLU A 1 91 ? 3.890 -8.514 6.558 1.00 88.19 91 GLU A O 1
ATOM 759 N N . CYS A 1 92 ? 6.032 -8.088 6.028 1.00 88.75 92 CYS A N 1
ATOM 760 C CA . CYS A 1 92 ? 6.561 -8.269 7.381 1.00 88.75 92 CYS A CA 1
ATOM 761 C C . CYS A 1 92 ? 5.947 -7.275 8.374 1.00 88.75 92 CYS A C 1
ATOM 763 O O . CYS A 1 92 ? 5.502 -7.675 9.448 1.00 88.75 92 CYS A O 1
ATOM 765 N N . LEU A 1 93 ? 5.886 -5.984 8.030 1.00 91.81 93 LEU A N 1
ATOM 766 C CA . LEU A 1 93 ? 5.297 -4.954 8.891 1.00 91.81 93 LEU A CA 1
ATOM 767 C C . LEU A 1 93 ? 3.813 -5.228 9.154 1.00 91.81 93 LEU A C 1
ATOM 769 O O . LEU A 1 93 ? 3.366 -5.156 10.299 1.00 91.81 93 LEU A O 1
ATOM 773 N N . THR A 1 94 ? 3.067 -5.601 8.115 1.00 94.00 94 THR A N 1
ATOM 774 C CA . THR A 1 94 ? 1.649 -5.977 8.213 1.00 94.00 94 THR A CA 1
ATOM 775 C C . THR A 1 94 ? 1.460 -7.167 9.134 1.00 94.00 94 THR A C 1
ATOM 777 O O . THR A 1 94 ? 0.666 -7.122 10.070 1.00 94.00 94 THR A O 1
ATOM 780 N N . SER A 1 95 ? 2.258 -8.200 8.910 1.00 90.25 95 SER A N 1
ATOM 781 C CA . SER A 1 95 ? 2.262 -9.430 9.679 1.00 90.25 95 SER A CA 1
ATOM 782 C C . SER A 1 95 ? 2.565 -9.216 11.161 1.00 90.25 95 SER A C 1
ATOM 784 O O . SER A 1 95 ? 1.830 -9.701 12.019 1.00 90.25 95 SER A O 1
ATOM 786 N N . ILE A 1 96 ? 3.607 -8.438 11.478 1.00 90.69 96 ILE A N 1
ATOM 787 C CA . ILE A 1 96 ? 3.963 -8.096 12.861 1.00 90.69 96 ILE A CA 1
ATOM 788 C C . ILE A 1 96 ? 2.849 -7.257 13.498 1.00 90.69 96 ILE A C 1
ATOM 790 O O . ILE A 1 96 ? 2.497 -7.491 14.653 1.00 90.69 96 ILE A O 1
ATOM 794 N N . CYS A 1 97 ? 2.278 -6.297 12.763 1.00 94.56 97 CYS A N 1
ATOM 795 C CA . CYS A 1 97 ? 1.202 -5.440 13.264 1.00 94.56 97 CYS A CA 1
ATOM 796 C C . CYS A 1 97 ? -0.081 -6.231 13.564 1.00 94.56 97 CYS A C 1
ATOM 798 O O . CYS A 1 97 ? -0.746 -5.961 14.562 1.00 94.56 97 CYS A O 1
ATOM 800 N N . ILE A 1 98 ? -0.407 -7.221 12.730 1.00 93.94 98 ILE A N 1
ATOM 801 C CA . ILE A 1 98 ? -1.544 -8.125 12.930 1.00 93.94 98 ILE A CA 1
ATOM 802 C C . ILE A 1 98 ? -1.268 -9.097 14.086 1.00 93.94 98 ILE A C 1
ATOM 804 O O . ILE A 1 98 ? -2.111 -9.251 14.960 1.00 93.94 98 ILE A O 1
ATOM 808 N N . GLY A 1 99 ? -0.088 -9.722 14.127 1.00 90.88 99 GLY A N 1
ATOM 809 C CA . GLY A 1 99 ? 0.234 -10.767 15.104 1.00 90.88 99 GLY A CA 1
ATOM 810 C C . GLY A 1 99 ? 0.555 -10.269 16.518 1.00 90.88 99 GLY A C 1
ATOM 811 O O . GLY A 1 99 ? 0.522 -11.054 17.462 1.00 90.88 99 GLY A O 1
ATOM 812 N N . THR A 1 100 ? 0.888 -8.989 16.697 1.00 93.44 100 THR A N 1
ATOM 813 C CA . THR A 1 100 ? 1.207 -8.436 18.021 1.00 93.44 100 THR A CA 1
ATOM 814 C C . THR A 1 100 ? -0.041 -7.965 18.763 1.00 93.44 100 THR A C 1
ATOM 816 O O . THR A 1 100 ? -0.865 -7.245 18.212 1.00 93.44 100 THR A O 1
ATOM 819 N N . GLU A 1 101 ? -0.159 -8.263 20.057 1.00 92.88 101 GLU A N 1
ATOM 820 C CA . GLU A 1 101 ? -1.200 -7.662 20.910 1.00 92.88 101 GLU A CA 1
ATOM 821 C C . GLU A 1 101 ? -0.809 -6.261 21.422 1.00 92.88 101 GLU A C 1
ATOM 823 O O . GLU A 1 101 ? -1.645 -5.489 21.901 1.00 92.88 101 GLU A O 1
ATOM 828 N N . GLN A 1 102 ? 0.476 -5.899 21.340 1.00 92.88 102 GLN A N 1
ATOM 829 C CA . GLN A 1 102 ? 0.980 -4.669 21.943 1.00 92.88 102 GLN A CA 1
ATOM 830 C C . GLN A 1 102 ? 0.629 -3.443 21.093 1.00 92.88 102 GLN A C 1
ATOM 832 O O . GLN A 1 102 ? 1.205 -3.205 20.030 1.00 92.88 102 GLN A O 1
ATOM 837 N N . ALA A 1 103 ? -0.258 -2.590 21.614 1.00 90.19 103 ALA A N 1
ATOM 838 C CA . ALA A 1 103 ? -0.689 -1.363 20.938 1.00 90.19 103 ALA A CA 1
ATOM 839 C C . ALA A 1 103 ? 0.472 -0.414 20.579 1.00 90.19 103 ALA A C 1
ATOM 841 O O . ALA A 1 103 ? 0.406 0.269 19.558 1.00 90.19 103 ALA A O 1
ATOM 842 N N . LEU A 1 104 ? 1.540 -0.385 21.387 1.00 89.00 104 LEU A N 1
ATOM 843 C CA . LEU A 1 104 ? 2.732 0.429 21.124 1.00 89.00 104 LEU A CA 1
ATOM 844 C C . LEU A 1 104 ? 3.493 -0.042 19.880 1.00 89.00 104 LEU A C 1
ATOM 846 O O . LEU A 1 104 ? 3.923 0.792 19.088 1.00 89.00 104 LEU A O 1
ATOM 850 N N . ILE A 1 105 ? 3.610 -1.359 19.676 1.00 91.56 105 ILE A N 1
ATOM 851 C CA . ILE A 1 105 ? 4.258 -1.926 18.488 1.00 91.56 105 ILE A CA 1
ATOM 852 C C . ILE A 1 105 ? 3.412 -1.622 17.249 1.00 91.56 105 ILE A C 1
ATOM 854 O O . ILE A 1 105 ? 3.948 -1.082 16.283 1.00 91.56 105 ILE A O 1
ATOM 858 N N . LYS A 1 106 ? 2.088 -1.861 17.303 1.00 94.06 106 LYS A N 1
ATOM 859 C CA . LYS A 1 106 ? 1.167 -1.517 16.199 1.00 94.06 106 LYS A CA 1
ATOM 860 C C . LYS A 1 106 ? 1.302 -0.042 15.807 1.00 94.06 106 LYS A C 1
ATOM 862 O O . LYS A 1 106 ? 1.451 0.288 14.635 1.00 94.06 106 LYS A O 1
ATOM 867 N N . ARG A 1 107 ? 1.316 0.850 16.803 1.00 91.50 107 ARG A N 1
ATOM 868 C CA . ARG A 1 107 ? 1.485 2.297 16.612 1.00 91.50 107 ARG A CA 1
ATOM 869 C C . ARG A 1 107 ? 2.830 2.644 15.973 1.00 91.50 107 ARG A C 1
ATOM 871 O O . ARG A 1 107 ? 2.841 3.409 15.019 1.00 91.50 107 ARG A O 1
ATOM 878 N N . LYS A 1 108 ? 3.936 2.073 16.454 1.00 90.81 108 LYS A N 1
ATOM 879 C CA . LYS A 1 108 ? 5.275 2.338 15.908 1.00 90.81 108 LYS A CA 1
ATOM 880 C C . LYS A 1 108 ? 5.424 1.840 14.466 1.00 90.81 108 LYS A C 1
ATOM 882 O O . LYS A 1 108 ? 6.045 2.518 13.658 1.00 90.81 108 LYS A O 1
ATOM 887 N N . ILE A 1 109 ? 4.823 0.702 14.122 1.00 92.88 109 ILE A N 1
ATOM 888 C CA . ILE A 1 109 ? 4.818 0.181 12.744 1.00 92.88 109 ILE A CA 1
ATOM 889 C C . ILE A 1 109 ? 4.006 1.080 11.807 1.00 92.88 109 ILE A C 1
ATOM 891 O O . ILE A 1 109 ? 4.428 1.347 10.683 1.00 92.88 109 ILE A O 1
ATOM 895 N N . LEU A 1 110 ? 2.843 1.546 12.263 1.00 93.31 110 LEU A N 1
ATOM 896 C CA . LEU A 1 110 ? 1.960 2.380 11.453 1.00 93.31 110 LEU A CA 1
ATOM 897 C C . LEU A 1 110 ? 2.530 3.790 11.271 1.00 93.31 110 LEU A C 1
ATOM 899 O O . LEU A 1 110 ? 2.627 4.261 10.144 1.00 93.31 110 LEU A O 1
ATOM 903 N N . PHE A 1 111 ? 2.945 4.433 12.363 1.00 90.56 111 PHE A N 1
ATOM 904 C CA . PHE A 1 111 ? 3.226 5.873 12.407 1.00 90.56 111 PHE A CA 1
ATOM 905 C C . PHE A 1 111 ? 4.699 6.228 12.642 1.00 90.56 111 PHE A C 1
ATOM 907 O O . PHE A 1 111 ? 5.069 7.394 12.558 1.00 90.56 111 PHE A O 1
ATOM 914 N N . GLY A 1 112 ? 5.566 5.250 12.908 1.00 89.75 112 GLY A N 1
ATOM 915 C CA . GLY A 1 112 ? 6.981 5.488 13.189 1.00 89.75 112 GLY A CA 1
ATOM 916 C C . GLY A 1 112 ? 7.243 5.968 14.619 1.00 89.75 112 GLY A C 1
ATOM 917 O O . GLY A 1 112 ? 6.426 5.795 15.526 1.00 89.75 112 GLY A O 1
ATOM 918 N N . ASN A 1 113 ? 8.433 6.535 14.837 1.00 81.12 113 ASN A N 1
ATOM 919 C CA . ASN A 1 113 ? 8.869 7.037 16.147 1.00 81.12 113 ASN A CA 1
ATOM 920 C C . ASN A 1 113 ? 8.345 8.445 16.474 1.00 81.12 113 ASN A C 1
ATOM 922 O O . ASN A 1 113 ? 8.341 8.822 17.643 1.00 81.12 113 ASN A O 1
ATOM 926 N N . GLU A 1 114 ? 7.946 9.227 15.469 1.00 64.62 114 GLU A N 1
ATOM 927 C CA . GLU A 1 114 ? 7.643 10.658 15.636 1.00 64.62 114 GLU A CA 1
ATOM 928 C C . GLU A 1 114 ? 6.328 10.920 16.374 1.00 64.62 114 GLU A C 1
ATOM 930 O O . GLU A 1 114 ? 6.085 12.008 16.900 1.00 64.62 114 GLU A O 1
ATOM 935 N N . THR A 1 115 ? 5.478 9.905 16.484 1.00 61.88 115 THR A N 1
ATOM 936 C CA . THR A 1 115 ? 4.210 10.031 17.181 1.00 61.88 115 THR A CA 1
ATOM 937 C C . THR A 1 115 ? 4.324 9.604 18.641 1.00 61.88 115 THR A C 1
ATOM 939 O O . THR A 1 115 ? 4.050 8.451 18.995 1.00 61.88 115 THR A O 1
ATOM 942 N N . SER A 1 116 ? 4.657 10.550 19.522 1.00 64.38 116 SER A N 1
ATOM 943 C CA . SER A 1 116 ? 4.230 10.443 20.923 1.00 64.38 116 SER A CA 1
ATOM 944 C C . SER A 1 116 ? 2.700 10.271 20.970 1.00 64.38 116 SER A C 1
ATOM 946 O O . SER A 1 116 ? 1.988 10.704 20.059 1.00 64.38 116 SER A O 1
ATOM 948 N N . SER A 1 117 ? 2.164 9.603 21.999 1.00 57.38 117 SER A N 1
ATOM 949 C CA . SER A 1 117 ? 0.722 9.300 22.103 1.00 57.38 117 SER A CA 1
ATOM 950 C C . SER A 1 117 ? -0.178 10.516 21.915 1.00 57.38 117 SER A C 1
ATOM 952 O O . SER A 1 117 ? -1.263 10.392 21.347 1.00 57.38 117 SER A O 1
ATOM 954 N N . ASP A 1 118 ? 0.306 11.665 22.368 1.00 62.50 118 ASP A N 1
ATOM 955 C CA . ASP A 1 118 ? -0.449 12.907 22.444 1.00 62.50 118 ASP A CA 1
ATOM 956 C C . ASP A 1 118 ? -0.406 13.655 21.103 1.00 62.50 118 ASP A C 1
ATOM 958 O O . ASP A 1 118 ? -1.337 14.382 20.756 1.00 62.50 118 ASP A O 1
ATOM 962 N N . ASN A 1 119 ? 0.607 13.370 20.279 1.00 67.69 119 ASN A N 1
ATOM 963 C CA . ASN A 1 119 ? 0.778 13.965 18.961 1.00 67.69 119 ASN A CA 1
ATOM 964 C C . ASN A 1 119 ? 0.000 13.252 17.856 1.00 67.69 119 ASN A C 1
ATOM 966 O O . ASN A 1 119 ? -0.119 13.817 16.782 1.00 67.69 119 ASN A O 1
ATOM 970 N N . ILE A 1 120 ? -0.573 12.061 18.060 1.00 67.56 120 ILE A N 1
ATOM 971 C CA . ILE A 1 120 ? -1.229 11.327 16.953 1.00 67.56 120 ILE A CA 1
ATOM 972 C C . ILE A 1 120 ? -2.504 12.013 16.480 1.00 67.56 120 ILE A C 1
ATOM 974 O O . ILE A 1 120 ? -2.759 12.075 15.283 1.00 67.56 120 ILE A O 1
ATOM 978 N N . LEU A 1 121 ? -3.311 12.540 17.401 1.00 69.94 121 LEU A N 1
ATOM 979 C CA . LEU A 1 121 ? -4.516 13.282 17.025 1.00 69.94 121 LEU A CA 1
ATOM 980 C C . LEU A 1 121 ? -4.170 14.649 16.430 1.00 69.94 121 LEU A C 1
ATOM 982 O O . LEU A 1 121 ? -4.870 15.112 15.536 1.00 69.94 121 LEU A O 1
ATOM 986 N N . ALA A 1 122 ? -3.094 15.286 16.901 1.00 70.88 122 ALA A N 1
ATOM 987 C CA . ALA A 1 122 ? -2.577 16.510 16.295 1.00 70.88 122 ALA A CA 1
ATOM 988 C C . ALA A 1 122 ? -2.040 16.238 14.881 1.00 70.88 122 ALA A C 1
ATOM 990 O O . ALA A 1 122 ? -2.375 16.957 13.948 1.00 70.88 122 ALA A O 1
ATOM 991 N N . TYR A 1 123 ? -1.301 15.142 14.714 1.00 65.62 123 TYR A N 1
ATOM 992 C CA . TYR A 1 123 ? -0.814 14.652 13.433 1.00 65.62 123 TYR A CA 1
ATOM 993 C C . TYR A 1 123 ? -1.984 14.371 12.493 1.00 65.62 123 TYR A C 1
ATOM 995 O O . TYR A 1 123 ? -1.990 14.892 11.389 1.00 65.62 123 TYR A O 1
ATOM 1003 N N . ALA A 1 124 ? -3.026 13.676 12.968 1.00 63.44 124 ALA A N 1
ATOM 1004 C CA . ALA A 1 124 ? -4.235 13.407 12.194 1.00 63.44 124 ALA A CA 1
ATOM 1005 C C . ALA A 1 124 ? -4.975 14.681 11.754 1.00 63.44 124 ALA A C 1
ATOM 1007 O O . ALA A 1 124 ? -5.515 14.737 10.660 1.00 63.44 124 ALA A O 1
ATOM 1008 N N . ARG A 1 125 ? -4.983 15.736 12.576 1.00 70.00 125 ARG A N 1
ATOM 1009 C CA . ARG A 1 125 ? -5.554 17.036 12.178 1.00 70.00 125 ARG A CA 1
ATOM 1010 C C . ARG A 1 125 ? -4.700 17.773 11.145 1.00 70.00 125 ARG A C 1
ATOM 1012 O O . ARG A 1 125 ? -5.240 18.573 10.389 1.00 70.00 125 ARG A O 1
ATOM 1019 N N . ASN A 1 126 ? -3.398 17.501 11.114 1.00 63.75 126 ASN A N 1
ATOM 1020 C CA . ASN A 1 126 ? -2.435 18.185 10.258 1.00 63.75 126 ASN A CA 1
ATOM 1021 C C . ASN A 1 126 ? -2.132 17.437 8.948 1.00 63.75 126 ASN A C 1
ATOM 1023 O O . ASN A 1 126 ? -1.370 17.966 8.142 1.00 63.75 126 ASN A O 1
ATOM 1027 N N . ILE A 1 127 ? -2.712 16.256 8.693 1.00 59.97 127 ILE A N 1
ATOM 1028 C CA . ILE A 1 127 ? -2.446 15.456 7.477 1.00 59.97 127 ILE A CA 1
ATOM 1029 C C . ILE A 1 127 ? -2.642 16.293 6.200 1.00 59.97 127 ILE A C 1
ATOM 1031 O O . ILE A 1 127 ? -1.757 16.296 5.346 1.00 59.97 127 ILE A O 1
ATOM 1035 N N . ASN A 1 128 ? -3.713 17.090 6.121 1.00 53.75 128 ASN A N 1
ATOM 1036 C CA . ASN A 1 128 ? -3.986 17.990 4.990 1.00 53.75 128 ASN A CA 1
ATOM 1037 C C . ASN A 1 128 ? -2.853 18.979 4.657 1.00 53.75 128 ASN A C 1
ATOM 1039 O O . ASN A 1 128 ? -2.771 19.454 3.527 1.00 53.75 128 ASN A O 1
ATOM 1043 N N . THR A 1 129 ? -1.984 19.312 5.618 1.00 57.50 129 THR A N 1
ATOM 1044 C CA . THR A 1 129 ? -0.860 20.240 5.389 1.00 57.50 129 THR A CA 1
ATOM 1045 C C . THR A 1 129 ? 0.371 19.553 4.797 1.00 57.50 129 THR A C 1
ATOM 1047 O O . THR A 1 129 ? 1.168 20.203 4.127 1.00 57.50 129 THR A O 1
ATOM 1050 N N . PHE A 1 130 ? 0.513 18.237 4.983 1.00 50.78 130 PHE A N 1
ATOM 1051 C CA . PHE A 1 130 ? 1.672 17.478 4.503 1.00 50.78 130 PHE A CA 1
ATOM 1052 C C . PHE A 1 130 ? 1.565 17.077 3.029 1.00 50.78 130 PHE A C 1
ATOM 1054 O O . PHE A 1 130 ? 2.577 16.800 2.396 1.00 50.78 130 PHE A O 1
ATOM 1061 N N . THR A 1 131 ? 0.357 17.046 2.466 1.00 51.91 131 THR A N 1
ATOM 1062 C CA . THR A 1 131 ? 0.125 16.620 1.077 1.00 51.91 131 THR A CA 1
ATOM 1063 C C . THR A 1 131 ? 0.475 17.675 0.028 1.00 51.91 131 THR A C 1
ATOM 1065 O O . THR A 1 131 ? 0.573 17.343 -1.150 1.00 51.91 131 THR A O 1
ATOM 1068 N N . THR A 1 132 ? 0.648 18.941 0.414 1.00 52.09 132 THR A N 1
ATOM 1069 C CA . THR A 1 132 ? 0.863 20.039 -0.546 1.00 52.09 132 THR A CA 1
ATOM 1070 C C . THR A 1 132 ? 2.321 20.358 -0.833 1.00 52.09 132 THR A C 1
ATOM 1072 O O . THR A 1 132 ? 2.599 20.888 -1.905 1.00 52.09 132 THR A O 1
ATOM 1075 N N . GLU A 1 133 ? 3.252 20.003 0.051 1.00 49.22 133 GLU A N 1
ATOM 1076 C CA . GLU A 1 133 ? 4.679 20.156 -0.226 1.00 49.22 133 GLU A CA 1
ATOM 1077 C C . GLU A 1 133 ? 5.348 18.784 -0.186 1.00 49.22 133 GLU A C 1
ATOM 1079 O O . GLU A 1 133 ? 5.352 18.143 0.869 1.00 49.22 133 GLU A O 1
ATOM 1084 N N . PRO A 1 134 ? 5.898 18.294 -1.315 1.00 53.03 134 PRO A N 1
ATOM 1085 C CA . PRO A 1 134 ? 6.675 17.073 -1.311 1.00 53.03 134 PRO A CA 1
ATOM 1086 C C . PRO A 1 134 ? 7.916 17.351 -0.474 1.00 53.03 134 PRO A C 1
ATOM 1088 O O . PRO A 1 134 ? 8.901 17.915 -0.955 1.00 53.03 134 PRO A O 1
ATOM 1091 N N . ASN A 1 135 ? 7.853 16.982 0.806 1.00 49.56 135 ASN A N 1
ATOM 1092 C CA . ASN A 1 135 ? 9.013 16.944 1.669 1.00 49.56 135 ASN A CA 1
ATOM 1093 C C . ASN A 1 135 ? 9.970 15.958 1.028 1.00 49.56 135 ASN A C 1
ATOM 1095 O O . ASN A 1 135 ? 9.871 14.742 1.191 1.00 49.56 135 ASN A O 1
ATOM 1099 N N . THR A 1 136 ? 10.875 16.506 0.226 1.00 50.84 136 THR A N 1
ATOM 1100 C CA . THR A 1 136 ? 11.991 15.764 -0.304 1.00 50.84 136 THR A CA 1
ATOM 1101 C C . THR A 1 136 ? 12.642 15.096 0.890 1.00 50.84 136 THR A C 1
ATOM 1103 O O . THR A 1 136 ? 13.074 15.798 1.805 1.00 50.84 136 THR A O 1
ATOM 1106 N N . VAL A 1 137 ? 12.634 13.758 0.909 1.00 49.50 137 VAL A N 1
ATOM 1107 C CA . VAL A 1 137 ? 13.289 12.933 1.930 1.00 49.50 137 VAL A CA 1
ATOM 1108 C C . VAL A 1 137 ? 14.776 13.253 1.846 1.00 49.50 137 VAL A C 1
ATOM 1110 O O . VAL A 1 137 ? 15.570 12.609 1.163 1.00 49.50 137 VAL A O 1
ATOM 1113 N N . SER A 1 138 ? 15.138 14.371 2.449 1.00 47.81 138 SER A N 1
ATOM 1114 C CA . SER A 1 138 ? 16.464 14.939 2.460 1.00 47.81 138 SER A CA 1
ATOM 1115 C C . SER A 1 138 ? 17.151 14.226 3.590 1.00 47.81 138 SER A C 1
ATOM 1117 O O . SER A 1 138 ? 17.202 14.768 4.683 1.00 47.81 138 SER A O 1
ATOM 1119 N N . GLN A 1 139 ? 17.534 12.971 3.322 1.00 48.91 139 GLN A N 1
ATOM 1120 C CA . GLN A 1 139 ? 18.388 12.114 4.143 1.00 48.91 139 GLN A CA 1
ATOM 1121 C C . GLN A 1 139 ? 18.447 12.588 5.597 1.00 48.91 139 GLN A C 1
ATOM 1123 O O . GLN A 1 139 ? 19.463 13.140 6.031 1.00 48.91 139 GLN A O 1
ATOM 1128 N N . SER A 1 140 ? 17.336 12.448 6.328 1.00 46.22 140 SER A N 1
ATOM 1129 C CA . SER A 1 140 ? 17.381 12.652 7.766 1.00 46.22 140 SER A CA 1
ATOM 1130 C C . SER A 1 140 ? 18.420 11.660 8.272 1.00 46.22 140 SER A C 1
ATOM 1132 O O . SER A 1 140 ? 18.255 10.450 8.151 1.00 46.22 140 SER A O 1
ATOM 1134 N N . LYS A 1 141 ? 19.565 12.172 8.735 1.00 52.25 141 LYS A N 1
ATOM 1135 C CA . LYS A 1 141 ? 20.701 11.366 9.213 1.00 52.25 141 LYS A CA 1
ATOM 1136 C C . LYS A 1 141 ? 20.390 10.647 10.528 1.00 52.25 141 LYS A C 1
ATOM 1138 O O . LYS A 1 141 ? 21.269 10.012 11.105 1.00 52.25 141 LYS A O 1
ATOM 1143 N N . ASN A 1 142 ? 19.159 10.754 11.011 1.00 53.50 142 ASN A N 1
ATOM 1144 C CA . ASN A 1 142 ? 18.696 10.034 12.172 1.00 53.50 142 ASN A CA 1
ATOM 1145 C C . ASN A 1 142 ? 18.186 8.670 11.714 1.00 53.50 142 ASN A C 1
ATOM 1147 O O . ASN A 1 142 ? 17.555 8.563 10.670 1.00 53.50 142 ASN A O 1
ATOM 1151 N N . ASN A 1 143 ? 18.491 7.628 12.489 1.00 54.72 143 ASN A N 1
ATOM 1152 C CA . ASN A 1 143 ? 18.055 6.245 12.278 1.00 54.72 143 ASN A CA 1
ATOM 1153 C C . ASN A 1 143 ? 16.520 6.127 12.371 1.00 54.72 143 ASN A C 1
ATOM 1155 O O . ASN A 1 143 ? 15.975 5.560 13.320 1.00 54.72 143 ASN A O 1
ATOM 1159 N N . GLU A 1 144 ? 15.810 6.723 11.424 1.00 63.72 144 GLU A N 1
ATOM 1160 C CA . GLU A 1 144 ? 14.364 6.720 11.352 1.00 63.72 144 GLU A CA 1
ATOM 1161 C C . GLU A 1 144 ? 13.927 5.338 10.886 1.00 63.72 144 GLU A C 1
ATOM 1163 O O . GLU A 1 144 ? 14.252 4.870 9.795 1.00 63.72 144 GLU A O 1
ATOM 1168 N N . HIS A 1 145 ? 13.233 4.635 11.777 1.00 77.06 145 HIS A N 1
ATOM 1169 C CA . HIS A 1 145 ? 12.619 3.367 11.427 1.00 77.06 145 HIS A CA 1
ATOM 1170 C C . HIS A 1 145 ? 11.542 3.620 10.376 1.00 77.06 145 HIS A C 1
ATOM 1172 O O . HIS A 1 145 ? 10.624 4.400 10.621 1.00 77.06 145 HIS A O 1
ATOM 1178 N N . VAL A 1 146 ? 11.641 2.907 9.255 1.00 84.62 146 VAL A N 1
ATOM 1179 C CA . VAL A 1 146 ? 10.637 2.925 8.189 1.00 84.62 146 VAL A CA 1
ATOM 1180 C C . VAL A 1 146 ? 9.286 2.478 8.752 1.00 84.62 146 VAL A C 1
ATOM 1182 O O . VAL A 1 146 ? 9.182 1.393 9.331 1.00 84.62 146 VAL A O 1
ATOM 1185 N N . CYS A 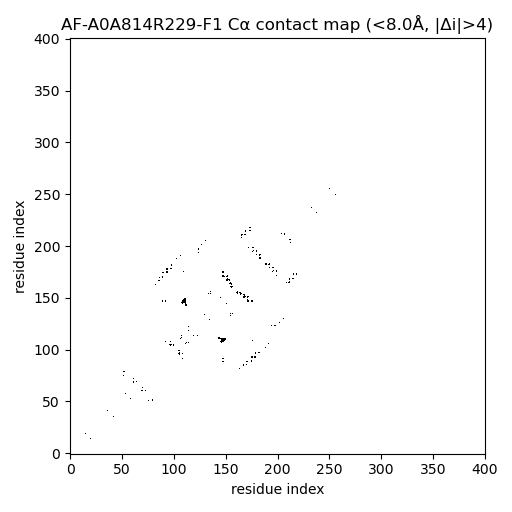1 147 ? 8.255 3.301 8.573 1.00 92.25 147 CYS A N 1
ATOM 1186 C CA . CYS A 1 147 ? 6.875 2.985 8.946 1.00 92.25 147 CYS A CA 1
ATOM 1187 C C . CYS A 1 147 ? 5.936 3.003 7.732 1.00 92.25 147 CYS A C 1
ATOM 1189 O O . CYS A 1 147 ? 6.269 3.539 6.673 1.00 92.25 147 CYS A O 1
ATOM 1191 N N . LEU A 1 148 ? 4.740 2.427 7.883 1.00 93.06 148 LEU A N 1
ATOM 1192 C CA . LEU A 1 148 ? 3.770 2.360 6.784 1.00 93.06 148 LEU A CA 1
ATOM 1193 C C . LEU A 1 148 ? 3.293 3.757 6.346 1.00 93.06 148 LEU A C 1
ATOM 1195 O O . LEU A 1 148 ? 3.085 3.974 5.156 1.00 93.06 148 LEU A O 1
ATOM 1199 N N . MET A 1 149 ? 3.163 4.726 7.262 1.00 91.56 149 MET A N 1
ATOM 1200 C CA . MET A 1 149 ? 2.809 6.108 6.893 1.00 91.56 149 MET A CA 1
ATOM 1201 C C . MET A 1 149 ? 3.881 6.780 6.032 1.00 91.56 149 MET A C 1
ATOM 1203 O O . MET A 1 149 ? 3.541 7.449 5.062 1.00 91.56 149 MET A O 1
ATOM 1207 N N . GLN A 1 150 ? 5.165 6.569 6.330 1.00 90.19 150 GLN A N 1
ATOM 1208 C CA . GLN A 1 150 ? 6.256 7.091 5.499 1.00 90.19 150 GLN A CA 1
ATOM 1209 C C . GLN A 1 150 ? 6.255 6.471 4.095 1.00 90.19 150 GLN A C 1
ATOM 1211 O O . GLN A 1 150 ? 6.644 7.119 3.128 1.00 90.19 150 GLN A O 1
ATOM 1216 N N . MET A 1 151 ? 5.789 5.226 3.958 1.00 91.94 151 MET A N 1
ATOM 1217 C CA . MET A 1 151 ? 5.626 4.597 2.645 1.00 91.94 151 MET A CA 1
ATOM 1218 C C . MET A 1 151 ? 4.508 5.248 1.825 1.00 91.94 151 MET A C 1
ATOM 1220 O O . MET A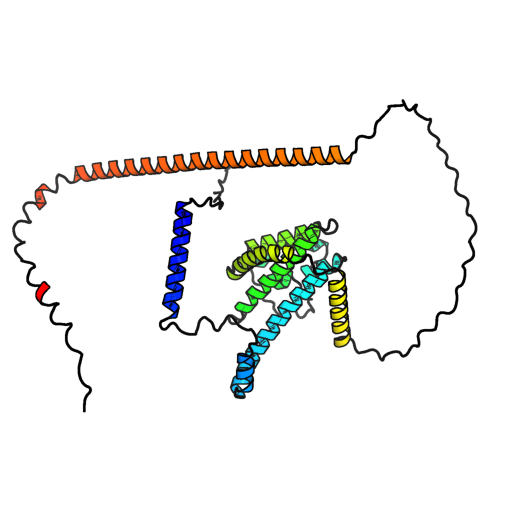 1 151 ? 4.646 5.353 0.610 1.00 91.94 151 MET A O 1
ATOM 1224 N N . LEU A 1 152 ? 3.435 5.730 2.465 1.00 91.94 152 LEU A N 1
ATOM 1225 C CA . LEU A 1 152 ? 2.376 6.486 1.787 1.00 91.94 152 LEU A CA 1
ATOM 1226 C C . LEU A 1 152 ? 2.866 7.844 1.281 1.00 91.94 152 LEU A C 1
ATOM 1228 O O . LEU A 1 152 ? 2.412 8.318 0.247 1.00 91.94 152 LEU A O 1
ATOM 1232 N N . THR A 1 153 ? 3.805 8.484 1.967 1.00 89.50 153 THR A N 1
ATOM 1233 C CA . THR A 1 153 ? 4.362 9.770 1.523 1.00 89.50 153 THR A CA 1
ATOM 1234 C C . THR A 1 153 ? 5.586 9.608 0.621 1.00 89.50 153 THR A C 1
ATOM 1236 O O . THR A 1 153 ? 6.198 10.600 0.228 1.00 89.50 153 THR A O 1
ATOM 1239 N N . TYR A 1 154 ? 5.956 8.373 0.269 1.00 90.31 154 TYR A N 1
ATOM 1240 C CA . TYR A 1 154 ? 7.159 8.111 -0.507 1.00 90.31 154 TYR A CA 1
ATOM 1241 C C . TYR A 1 154 ? 7.041 8.654 -1.935 1.00 90.31 154 TYR A C 1
ATOM 1243 O O . TYR A 1 154 ? 6.276 8.148 -2.762 1.00 90.31 154 TYR A O 1
ATOM 1251 N N . GLN A 1 155 ? 7.870 9.645 -2.250 1.00 88.31 155 GLN A N 1
ATOM 1252 C CA . GLN A 1 155 ? 8.017 10.196 -3.589 1.00 88.31 155 GLN A CA 1
ATOM 1253 C C . GLN A 1 155 ? 9.481 10.125 -4.012 1.00 88.31 155 GLN A C 1
ATOM 1255 O O . GLN A 1 155 ? 10.365 10.613 -3.304 1.00 88.31 155 GLN A O 1
ATOM 1260 N N . THR A 1 156 ? 9.743 9.484 -5.153 1.00 85.62 156 THR A N 1
ATOM 1261 C CA . THR A 1 156 ? 11.082 9.516 -5.747 1.00 85.62 156 THR A CA 1
ATOM 1262 C C . THR A 1 156 ? 11.332 10.882 -6.386 1.00 85.62 156 THR A C 1
ATOM 1264 O O . THR A 1 156 ? 10.399 11.533 -6.857 1.00 85.62 156 THR A O 1
ATOM 1267 N N . LYS A 1 157 ? 12.590 11.327 -6.375 1.00 83.31 157 LYS A N 1
ATOM 1268 C CA . LYS A 1 157 ? 13.025 12.512 -7.128 1.00 83.31 157 LYS A CA 1
ATOM 1269 C C . LYS A 1 157 ? 13.366 12.176 -8.576 1.00 83.31 157 LYS A C 1
ATOM 1271 O O . LYS A 1 157 ? 13.348 13.066 -9.417 1.00 83.31 157 LYS A O 1
ATOM 1276 N N . ASP A 1 158 ? 13.693 10.917 -8.845 1.00 82.00 158 ASP A N 1
ATOM 1277 C CA . ASP A 1 158 ? 14.165 10.484 -10.150 1.00 82.00 158 ASP A CA 1
ATOM 1278 C C . ASP A 1 158 ? 12.966 10.152 -11.041 1.00 82.00 158 ASP A C 1
ATOM 1280 O O . ASP A 1 158 ? 12.204 9.234 -10.739 1.00 82.00 158 ASP A O 1
ATOM 1284 N N . GLU A 1 159 ? 12.811 10.870 -12.158 1.00 81.00 159 GLU A N 1
ATOM 1285 C CA . GLU A 1 159 ? 11.722 10.653 -13.133 1.00 81.00 159 GLU A CA 1
ATOM 1286 C C . GLU A 1 159 ? 11.675 9.195 -13.627 1.00 81.00 159 GLU A C 1
ATOM 1288 O O . GLU A 1 159 ? 10.608 8.621 -13.823 1.00 81.00 159 GLU A O 1
ATOM 1293 N N . ASN A 1 160 ? 12.838 8.545 -13.735 1.00 77.12 160 ASN A N 1
ATOM 1294 C CA . ASN A 1 160 ? 12.946 7.144 -14.151 1.00 77.12 160 ASN A CA 1
ATOM 1295 C C . ASN A 1 160 ? 12.380 6.142 -13.126 1.00 77.12 160 ASN A C 1
ATOM 1297 O O . ASN A 1 160 ? 12.066 5.008 -13.492 1.00 77.12 160 ASN A O 1
ATOM 1301 N N . ASP A 1 161 ? 12.253 6.543 -11.859 1.00 76.94 161 ASP A N 1
ATOM 1302 C CA . ASP A 1 161 ? 11.767 5.700 -10.763 1.00 76.94 161 ASP A CA 1
ATOM 1303 C C . ASP A 1 161 ? 10.335 6.055 -10.337 1.00 76.94 161 ASP A C 1
ATOM 1305 O O . ASP A 1 161 ? 9.834 5.529 -9.336 1.00 76.94 161 ASP A O 1
ATOM 1309 N N . GLU A 1 162 ? 9.638 6.913 -11.091 1.00 77.75 162 GLU A N 1
ATOM 1310 C CA . GLU A 1 162 ? 8.241 7.275 -10.821 1.00 77.75 162 GLU A CA 1
ATOM 1311 C C . GLU A 1 162 ? 7.353 6.019 -10.707 1.00 77.75 162 GLU A C 1
ATOM 1313 O O . GLU A 1 162 ? 6.497 5.907 -9.824 1.00 77.75 162 GLU A O 1
ATOM 1318 N N . ASP A 1 163 ? 7.663 5.005 -11.519 1.00 81.62 163 ASP A N 1
ATOM 1319 C CA . ASP A 1 163 ? 7.029 3.687 -11.510 1.00 81.62 163 ASP A CA 1
ATOM 1320 C C . ASP A 1 163 ? 7.174 2.920 -10.190 1.00 81.62 163 ASP A C 1
ATOM 1322 O O . ASP A 1 163 ? 6.346 2.061 -9.878 1.00 81.62 163 ASP A O 1
ATOM 1326 N N . LEU A 1 164 ? 8.237 3.168 -9.424 1.00 84.75 164 LEU A N 1
ATOM 1327 C CA . LEU A 1 164 ? 8.437 2.533 -8.127 1.00 84.75 164 LEU A CA 1
ATOM 1328 C C . LEU A 1 164 ? 7.647 3.263 -7.041 1.00 84.75 164 LEU A C 1
ATOM 1330 O O . LEU A 1 164 ? 7.061 2.618 -6.172 1.00 84.75 164 LEU A O 1
ATOM 1334 N N . SER A 1 165 ? 7.607 4.594 -7.104 1.00 90.44 165 SER A N 1
ATOM 1335 C CA . SER A 1 165 ? 6.981 5.415 -6.071 1.00 90.44 165 SER A CA 1
ATOM 1336 C C . SER A 1 165 ? 5.500 5.089 -5.899 1.00 90.44 165 SER A C 1
ATOM 1338 O O . SER A 1 165 ? 5.078 4.801 -4.777 1.00 90.44 165 SER A O 1
ATOM 1340 N N . TRP A 1 166 ? 4.728 5.020 -6.988 1.00 92.56 166 TRP A N 1
ATOM 1341 C CA . TRP A 1 166 ? 3.299 4.720 -6.876 1.00 92.56 166 TRP A CA 1
ATOM 1342 C C . TRP A 1 166 ? 3.034 3.306 -6.342 1.00 92.56 166 TRP A C 1
ATOM 1344 O O . TRP A 1 166 ? 2.098 3.102 -5.571 1.00 92.56 166 TRP A O 1
ATOM 1354 N N . ARG A 1 167 ? 3.892 2.330 -6.679 1.00 90.25 167 ARG A N 1
ATOM 1355 C CA . ARG A 1 167 ? 3.789 0.950 -6.176 1.00 90.25 167 ARG A CA 1
ATOM 1356 C C . ARG A 1 167 ? 4.050 0.876 -4.679 1.00 90.25 167 ARG A C 1
ATOM 1358 O O . ARG A 1 167 ? 3.350 0.148 -3.984 1.00 90.25 167 ARG A O 1
ATOM 1365 N N . ILE A 1 168 ? 5.041 1.616 -4.179 1.00 90.44 168 ILE A N 1
ATOM 1366 C CA . ILE A 1 168 ? 5.344 1.680 -2.742 1.00 90.44 168 ILE A CA 1
ATOM 1367 C C . ILE A 1 168 ? 4.159 2.284 -1.985 1.00 90.44 168 ILE A C 1
ATOM 1369 O O . ILE A 1 168 ? 3.712 1.697 -0.998 1.00 90.44 168 ILE A O 1
ATOM 1373 N N . ARG A 1 169 ? 3.601 3.394 -2.488 1.00 93.19 169 ARG A N 1
ATOM 1374 C CA . ARG A 1 169 ? 2.412 4.038 -1.909 1.00 93.19 169 ARG A CA 1
ATOM 1375 C C . ARG A 1 169 ? 1.203 3.100 -1.921 1.00 93.19 169 ARG A C 1
ATOM 1377 O O . ARG A 1 169 ? 0.586 2.883 -0.880 1.00 93.19 169 ARG A O 1
ATOM 1384 N N . TYR A 1 170 ? 0.936 2.451 -3.056 1.00 94.06 170 TYR A N 1
ATOM 1385 C CA . TYR A 1 170 ? -0.111 1.434 -3.183 1.00 94.06 170 TYR A CA 1
ATOM 1386 C C . TYR A 1 170 ? 0.067 0.286 -2.178 1.00 94.06 170 TYR A C 1
ATOM 1388 O O . TYR A 1 170 ? -0.876 -0.057 -1.466 1.00 94.06 170 TYR A O 1
ATOM 1396 N N . MET A 1 171 ? 1.273 -0.278 -2.064 1.00 91.56 171 MET A N 1
ATOM 1397 C CA . MET A 1 171 ? 1.554 -1.366 -1.122 1.00 91.56 171 MET A CA 1
ATOM 1398 C C . MET A 1 171 ? 1.363 -0.934 0.332 1.00 91.56 171 MET A C 1
ATOM 1400 O O . MET A 1 171 ? 0.778 -1.687 1.110 1.00 91.56 171 MET A O 1
ATOM 1404 N N . GLY A 1 172 ? 1.807 0.272 0.701 1.00 93.62 172 GLY A N 1
ATOM 1405 C CA . GLY A 1 172 ? 1.563 0.837 2.029 1.00 93.62 172 GLY A CA 1
ATOM 1406 C C . GLY A 1 172 ? 0.067 0.945 2.335 1.00 93.62 172 GLY A C 1
ATOM 1407 O O . GLY A 1 172 ? -0.381 0.521 3.401 1.00 93.62 172 GLY A O 1
ATOM 1408 N N . LEU A 1 173 ? -0.720 1.424 1.369 1.00 94.00 173 LEU A N 1
ATOM 1409 C CA . LEU A 1 173 ? -2.165 1.616 1.502 1.00 94.00 173 LEU A CA 1
ATOM 1410 C C . LEU A 1 173 ? -2.931 0.288 1.585 1.00 94.00 173 LEU A C 1
ATOM 1412 O O . LEU A 1 173 ? -3.842 0.139 2.405 1.00 94.00 173 LEU A O 1
ATOM 1416 N N . LEU A 1 174 ? -2.517 -0.703 0.793 1.00 92.75 174 LEU A N 1
ATOM 1417 C CA . LEU A 1 174 ? -3.035 -2.069 0.848 1.00 92.75 174 LEU A CA 1
ATOM 1418 C C . LEU A 1 174 ? -2.766 -2.700 2.222 1.00 92.75 174 LEU A C 1
ATOM 1420 O O . LEU A 1 174 ? -3.682 -3.213 2.864 1.00 92.75 174 LEU A O 1
ATOM 1424 N N . CYS A 1 175 ? -1.530 -2.595 2.713 1.00 93.75 175 CYS A N 1
ATOM 1425 C CA . CYS A 1 175 ? -1.128 -3.097 4.027 1.00 93.75 175 CYS A CA 1
ATOM 1426 C C . CYS A 1 175 ? -1.930 -2.445 5.160 1.00 93.75 175 CYS A C 1
ATOM 1428 O O . CYS A 1 175 ? -2.462 -3.133 6.033 1.00 93.75 175 CYS A O 1
ATOM 1430 N N . MET A 1 176 ? -2.094 -1.120 5.122 1.00 94.69 176 MET A N 1
ATOM 1431 C CA . MET A 1 176 ? -2.942 -0.409 6.080 1.00 94.69 176 MET A CA 1
ATOM 1432 C C . MET A 1 176 ? -4.400 -0.858 6.016 1.00 94.69 176 MET A C 1
ATOM 1434 O O . MET A 1 176 ? -5.018 -1.051 7.060 1.00 94.69 176 MET A O 1
ATOM 1438 N N . SER A 1 177 ? -4.945 -1.078 4.821 1.00 93.62 177 SER A N 1
ATOM 1439 C CA . SER A 1 177 ? -6.316 -1.571 4.648 1.00 93.62 177 SER A CA 1
ATOM 1440 C C . SER A 1 177 ? -6.505 -2.960 5.262 1.00 93.62 177 SER A C 1
ATOM 1442 O O . SER A 1 177 ? -7.508 -3.211 5.935 1.00 93.62 177 SER A O 1
ATOM 1444 N N . GLN A 1 178 ? -5.520 -3.848 5.106 1.00 92.94 178 GLN A N 1
ATOM 1445 C CA . GLN A 1 178 ? -5.527 -5.173 5.731 1.00 92.94 178 GLN A CA 1
ATOM 1446 C C . GLN A 1 178 ? -5.459 -5.088 7.261 1.00 92.94 178 GLN A C 1
ATOM 1448 O O . GLN A 1 178 ? -6.250 -5.737 7.950 1.00 92.94 178 GLN A O 1
ATOM 1453 N N . ILE A 1 179 ? -4.570 -4.245 7.799 1.00 94.44 179 ILE A N 1
ATOM 1454 C CA . ILE A 1 179 ? -4.471 -4.001 9.245 1.00 94.44 179 ILE A CA 1
ATOM 1455 C C . ILE A 1 179 ? -5.790 -3.425 9.769 1.00 94.44 179 ILE A C 1
ATOM 1457 O O . ILE A 1 179 ? -6.311 -3.905 10.770 1.00 94.44 179 ILE A O 1
ATOM 1461 N N . TYR A 1 180 ? -6.375 -2.442 9.082 1.00 95.31 180 TYR A N 1
ATOM 1462 C CA . TYR A 1 180 ? -7.652 -1.838 9.459 1.00 95.31 180 TYR A CA 1
ATOM 1463 C C . TYR A 1 180 ? -8.766 -2.883 9.584 1.00 95.31 180 TYR A C 1
ATOM 1465 O O . TYR A 1 180 ? -9.435 -2.931 10.619 1.00 95.31 180 TYR A O 1
ATOM 1473 N N . LYS A 1 181 ? -8.915 -3.752 8.575 1.00 92.69 181 LYS A N 1
ATOM 1474 C CA . LYS A 1 181 ? -9.898 -4.848 8.576 1.00 92.69 181 LYS A CA 1
ATOM 1475 C C . LYS A 1 181 ? -9.695 -5.795 9.755 1.00 92.69 181 LYS A C 1
ATOM 1477 O O . LYS A 1 181 ? -10.667 -6.215 10.376 1.00 92.69 181 LYS A O 1
ATOM 1482 N N . HIS A 1 182 ? -8.443 -6.101 10.091 1.00 92.19 182 HIS A N 1
ATOM 1483 C CA . HIS A 1 182 ? -8.133 -6.933 11.250 1.00 92.19 182 HIS A CA 1
ATOM 1484 C C . HIS A 1 182 ? -8.512 -6.238 12.570 1.00 92.19 182 HIS A C 1
ATOM 1486 O O . HIS A 1 182 ? -9.221 -6.811 13.397 1.00 92.19 182 HIS A O 1
ATOM 1492 N N . LEU A 1 183 ? -8.131 -4.966 12.735 1.00 93.69 183 LEU A N 1
ATOM 1493 C CA . LEU A 1 183 ? -8.415 -4.183 13.943 1.00 93.69 183 LEU A CA 1
ATOM 1494 C C . LEU A 1 183 ? -9.906 -3.870 14.136 1.00 93.69 183 LEU A C 1
ATOM 1496 O O . LEU A 1 183 ? -10.327 -3.621 15.265 1.00 93.69 183 LEU A O 1
ATOM 1500 N N . GLN A 1 184 ? -10.713 -3.877 13.071 1.00 93.31 184 GLN A N 1
ATOM 1501 C CA . GLN A 1 184 ? -12.148 -3.576 13.135 1.00 93.31 184 GLN A CA 1
ATOM 1502 C C . GLN A 1 184 ? -12.910 -4.538 14.064 1.00 93.31 184 GLN A C 1
ATOM 1504 O O . GLN A 1 184 ? -13.873 -4.138 14.723 1.00 93.31 184 GLN A O 1
ATOM 1509 N N . ASN A 1 185 ? -12.447 -5.786 14.168 1.00 90.06 185 ASN A N 1
ATOM 1510 C CA . ASN A 1 185 ? -13.042 -6.802 15.037 1.00 90.06 185 ASN A CA 1
ATOM 1511 C C . ASN A 1 185 ? -12.563 -6.698 16.499 1.00 90.06 185 ASN A C 1
ATOM 1513 O O . ASN A 1 185 ? -13.177 -7.268 17.406 1.00 90.06 185 ASN A O 1
ATOM 1517 N N . GLU A 1 186 ? -11.499 -5.938 16.766 1.00 94.12 186 GLU A N 1
ATOM 1518 C CA . GLU A 1 186 ? -10.860 -5.861 18.077 1.00 94.12 186 GLU A CA 1
ATOM 1519 C C . GLU A 1 186 ? -11.338 -4.642 18.881 1.00 94.12 186 GLU A C 1
ATOM 1521 O O . GLU A 1 186 ? -10.899 -3.507 18.680 1.00 94.12 186 GLU A O 1
ATOM 1526 N N . ARG A 1 187 ? -12.177 -4.865 19.905 1.00 93.81 187 ARG A N 1
ATOM 1527 C CA . ARG A 1 187 ? -12.694 -3.772 20.764 1.00 93.81 187 ARG A CA 1
ATOM 1528 C C . ARG A 1 187 ? -11.593 -2.928 21.414 1.00 93.81 187 ARG A C 1
ATOM 1530 O O . ARG A 1 187 ? -11.771 -1.723 21.574 1.00 93.81 187 ARG A O 1
ATOM 1537 N N . ARG A 1 188 ? -10.466 -3.548 21.786 1.00 93.88 188 ARG A N 1
ATOM 1538 C CA . ARG A 1 188 ? -9.331 -2.878 22.451 1.00 93.88 188 ARG A CA 1
ATOM 1539 C C . ARG A 1 188 ? -8.606 -1.889 21.537 1.00 93.88 188 ARG A C 1
ATOM 1541 O O . ARG A 1 188 ? -8.003 -0.942 22.031 1.00 93.88 188 ARG A O 1
ATOM 1548 N N . HIS A 1 189 ? -8.696 -2.075 20.221 1.00 93.81 189 HIS A N 1
ATOM 1549 C CA . HIS A 1 189 ? -7.989 -1.266 19.232 1.00 93.81 189 HIS A CA 1
ATOM 1550 C C . HIS A 1 189 ? -8.923 -0.362 18.421 1.00 93.81 189 HIS A C 1
ATOM 1552 O O . HIS A 1 189 ? -8.508 0.186 17.403 1.00 93.81 189 HIS A O 1
ATOM 1558 N N . LYS A 1 190 ? -10.155 -0.122 18.896 1.00 93.44 190 LYS A N 1
ATOM 1559 C CA . LYS A 1 190 ? -11.145 0.721 18.206 1.00 93.44 190 LYS A CA 1
ATOM 1560 C C . LYS A 1 190 ? -10.610 2.113 17.853 1.00 93.44 190 LYS A C 1
ATOM 1562 O O . LYS A 1 190 ? -10.823 2.587 16.745 1.00 93.44 190 LYS A O 1
ATOM 1567 N N . THR A 1 191 ? -9.874 2.752 18.763 1.00 92.75 191 THR A N 1
ATOM 1568 C CA . THR A 1 191 ? -9.262 4.067 18.507 1.00 92.75 191 THR A CA 1
ATOM 1569 C C . THR A 1 191 ? -8.232 4.005 17.382 1.00 92.75 191 THR A C 1
ATOM 1571 O O . THR A 1 191 ? -8.215 4.877 16.521 1.00 92.75 191 THR A O 1
ATOM 1574 N N . LEU A 1 192 ? -7.397 2.961 17.362 1.00 93.44 192 LEU A N 1
ATOM 1575 C CA . LEU A 1 192 ? -6.385 2.766 16.325 1.00 93.44 192 LEU A CA 1
ATOM 1576 C C . LEU A 1 192 ? -7.027 2.442 14.969 1.00 93.44 192 LEU A C 1
ATOM 1578 O O . LEU A 1 192 ? -6.611 2.996 13.961 1.00 93.44 192 LEU A O 1
ATOM 1582 N N . SER A 1 193 ? -8.062 1.599 14.960 1.00 95.00 193 SER A N 1
ATOM 1583 C CA . SER A 1 193 ? -8.851 1.277 13.766 1.00 95.00 193 SER A CA 1
ATOM 1584 C C . SER A 1 193 ? -9.502 2.531 13.172 1.00 95.00 193 SER A C 1
ATOM 1586 O O . SER A 1 193 ? -9.357 2.784 11.980 1.00 95.00 193 SER A O 1
ATOM 1588 N N . ASN A 1 194 ? -10.135 3.367 14.002 1.00 94.25 194 ASN A N 1
ATOM 1589 C CA . ASN A 1 194 ? -10.737 4.625 13.551 1.00 94.25 194 ASN A CA 1
ATOM 1590 C C . ASN A 1 194 ? -9.697 5.591 12.975 1.00 94.25 194 ASN A C 1
ATOM 1592 O O . ASN A 1 194 ? -9.936 6.182 11.928 1.00 94.25 194 ASN A O 1
ATOM 1596 N N . LEU A 1 195 ? -8.547 5.739 13.642 1.00 91.94 195 LEU A N 1
ATOM 1597 C CA . LEU A 1 195 ? -7.450 6.563 13.136 1.00 91.94 195 LEU A CA 1
ATOM 1598 C C . LEU A 1 195 ? -6.979 6.057 11.777 1.00 91.94 195 LEU A C 1
ATOM 1600 O O . LEU A 1 195 ? -6.910 6.831 10.833 1.00 91.94 195 LEU A O 1
ATOM 1604 N N . LEU A 1 196 ? -6.708 4.757 11.664 1.00 93.81 196 LEU A N 1
ATOM 1605 C CA . LEU A 1 196 ? -6.232 4.151 10.427 1.00 93.81 196 LEU A CA 1
ATOM 1606 C C . LEU A 1 196 ? -7.228 4.337 9.277 1.00 93.81 196 LEU A C 1
ATOM 1608 O O . LEU A 1 196 ? -6.820 4.679 8.175 1.00 93.81 196 LEU A O 1
ATOM 1612 N N . TRP A 1 197 ? -8.528 4.193 9.545 1.00 94.81 197 TRP A N 1
ATOM 1613 C CA . TRP A 1 197 ? -9.573 4.496 8.568 1.00 94.81 197 TRP A CA 1
ATOM 1614 C C . TRP A 1 197 ? -9.554 5.958 8.122 1.00 94.81 197 TRP A C 1
ATOM 1616 O O . TRP A 1 197 ? -9.665 6.218 6.928 1.00 94.81 197 TRP A O 1
ATOM 1626 N N . MET A 1 198 ? -9.378 6.902 9.055 1.00 93.56 198 MET A N 1
ATOM 1627 C CA . MET A 1 198 ? -9.249 8.319 8.712 1.00 93.56 198 MET A CA 1
ATOM 1628 C C . MET A 1 198 ? -8.041 8.567 7.805 1.00 93.56 198 MET A C 1
ATOM 1630 O O . MET A 1 198 ? -8.206 9.214 6.779 1.00 93.56 198 MET A O 1
ATOM 1634 N N . PHE A 1 199 ? -6.870 8.004 8.127 1.00 91.38 199 PHE A N 1
ATOM 1635 C CA . PHE A 1 199 ? -5.672 8.132 7.286 1.00 91.38 199 PHE A CA 1
ATOM 1636 C C . PHE A 1 199 ? -5.884 7.547 5.890 1.00 91.38 199 PHE A C 1
ATOM 1638 O O . PHE A 1 199 ? -5.583 8.211 4.905 1.00 91.38 199 PHE A O 1
ATOM 1645 N N . ILE A 1 200 ? -6.423 6.326 5.801 1.00 93.31 200 ILE A N 1
ATOM 1646 C CA . ILE A 1 200 ? -6.707 5.668 4.518 1.00 93.31 200 ILE A CA 1
ATOM 1647 C C . ILE A 1 200 ? -7.667 6.528 3.695 1.00 93.31 200 ILE A C 1
ATOM 1649 O O . ILE A 1 200 ? -7.396 6.808 2.533 1.00 93.31 200 ILE A O 1
ATOM 1653 N N . HIS A 1 201 ? -8.769 6.977 4.298 1.00 92.94 201 HIS A N 1
ATOM 1654 C CA . HIS A 1 201 ? -9.767 7.776 3.600 1.00 92.94 201 HIS A CA 1
ATOM 1655 C C . HIS A 1 201 ? -9.194 9.120 3.145 1.00 92.94 201 HIS A C 1
ATOM 1657 O O . HIS A 1 201 ? -9.423 9.530 2.014 1.00 92.94 201 HIS A O 1
ATOM 1663 N N . GLU A 1 202 ? -8.484 9.840 4.008 1.00 91.44 202 GLU A N 1
ATOM 1664 C CA . GLU A 1 202 ? -7.897 11.136 3.661 1.00 91.44 202 GLU A CA 1
ATOM 1665 C C . GLU A 1 202 ? -6.859 11.000 2.549 1.00 91.44 202 GLU A C 1
ATOM 1667 O O . GLU A 1 202 ? -6.873 11.768 1.589 1.00 91.44 202 GLU A O 1
ATOM 1672 N N . TYR A 1 203 ? -6.023 9.967 2.628 1.00 91.88 203 TYR A N 1
ATOM 1673 C CA . TYR A 1 203 ? -5.059 9.668 1.586 1.00 91.88 203 TYR A CA 1
ATOM 1674 C C . TYR A 1 203 ? -5.744 9.341 0.254 1.00 91.88 203 TYR A C 1
ATOM 1676 O O . TYR A 1 203 ? -5.362 9.881 -0.775 1.00 91.88 203 TYR A O 1
ATOM 1684 N N . GLU A 1 204 ? -6.806 8.534 0.260 1.00 91.50 204 GLU A N 1
ATOM 1685 C CA . GLU A 1 204 ? -7.584 8.230 -0.947 1.00 91.50 204 GLU A CA 1
ATOM 1686 C C . GLU A 1 204 ? -8.241 9.462 -1.585 1.00 91.50 204 GLU A C 1
ATOM 1688 O O . GLU A 1 204 ? -8.395 9.495 -2.803 1.00 91.50 204 GLU A O 1
ATOM 1693 N N . GLN A 1 205 ? -8.638 10.462 -0.791 1.00 92.31 205 GLN A N 1
ATOM 1694 C CA . GLN A 1 205 ? -9.198 11.713 -1.321 1.00 92.31 205 GLN A CA 1
ATOM 1695 C C . GLN A 1 205 ? -8.121 12.630 -1.912 1.00 92.31 205 GLN A C 1
ATOM 1697 O O . GLN A 1 205 ? -8.403 13.378 -2.847 1.00 92.31 205 GLN A O 1
ATOM 1702 N N . ASN A 1 206 ? -6.905 12.581 -1.364 1.00 92.50 206 ASN A N 1
ATOM 1703 C CA . ASN A 1 206 ? -5.796 13.444 -1.766 1.00 92.50 206 ASN A CA 1
ATOM 1704 C C . ASN A 1 206 ? -4.892 12.818 -2.841 1.00 92.50 206 ASN A C 1
ATOM 1706 O O . ASN A 1 206 ? -4.121 13.537 -3.479 1.00 92.50 206 ASN A O 1
ATOM 1710 N N . GLU A 1 207 ? -4.972 11.503 -3.051 1.00 93.38 207 GLU A N 1
ATOM 1711 C CA . GLU A 1 207 ? -4.179 10.791 -4.049 1.00 93.38 207 GLU A CA 1
ATOM 1712 C C . GLU A 1 207 ? -4.589 11.205 -5.467 1.00 93.38 207 GLU A C 1
ATOM 1714 O O . GLU A 1 207 ? -5.760 11.164 -5.851 1.00 93.38 207 GLU A O 1
ATOM 1719 N N . ARG A 1 208 ? -3.593 11.613 -6.256 1.00 93.31 208 ARG A N 1
ATOM 1720 C CA . ARG A 1 208 ? -3.783 12.103 -7.628 1.00 93.31 208 ARG A CA 1
ATOM 1721 C C . ARG A 1 208 ? -3.401 11.062 -8.670 1.00 93.31 208 ARG A C 1
ATOM 1723 O O . ARG A 1 208 ? -3.812 11.181 -9.821 1.00 93.31 208 ARG A O 1
ATOM 1730 N N . ASP A 1 209 ? -2.606 10.061 -8.293 1.00 93.69 209 ASP A N 1
ATOM 1731 C CA . ASP A 1 209 ? -2.173 9.029 -9.222 1.00 93.69 209 ASP A CA 1
ATOM 1732 C C . ASP A 1 209 ? -3.308 8.031 -9.492 1.00 93.69 209 ASP A C 1
ATOM 1734 O O . ASP A 1 209 ? -3.664 7.194 -8.654 1.00 93.69 209 ASP A O 1
ATOM 1738 N N . ASN A 1 210 ? -3.862 8.098 -10.706 1.00 93.50 210 ASN A N 1
ATOM 1739 C CA . ASN A 1 210 ? -4.931 7.208 -11.155 1.00 93.50 210 ASN A CA 1
ATOM 1740 C C . ASN A 1 210 ? -4.544 5.725 -11.048 1.00 93.50 210 ASN A C 1
ATOM 1742 O O . ASN A 1 210 ? -5.414 4.903 -10.764 1.00 93.50 210 ASN A O 1
ATOM 1746 N N . ARG A 1 211 ? -3.256 5.376 -11.202 1.00 92.81 211 ARG A N 1
ATOM 1747 C CA . ARG A 1 211 ? -2.777 3.987 -11.095 1.00 92.81 211 ARG A CA 1
ATOM 1748 C C . ARG A 1 211 ? -3.009 3.432 -9.695 1.00 92.81 211 ARG A C 1
ATOM 1750 O O . ARG A 1 211 ? -3.442 2.292 -9.553 1.00 92.81 211 ARG A O 1
ATOM 1757 N N . ILE A 1 212 ? -2.765 4.244 -8.664 1.00 93.75 212 ILE A N 1
ATOM 1758 C CA . ILE A 1 212 ? -2.991 3.858 -7.265 1.00 93.75 212 ILE A CA 1
ATOM 1759 C C . ILE A 1 212 ? -4.485 3.697 -7.014 1.00 93.75 212 ILE A C 1
ATOM 1761 O O . ILE A 1 212 ? -4.900 2.692 -6.444 1.00 93.75 212 ILE A O 1
ATOM 1765 N N . LEU A 1 213 ? -5.301 4.649 -7.473 1.00 92.38 213 LEU A N 1
ATOM 1766 C CA . LEU A 1 213 ? -6.752 4.604 -7.287 1.00 92.38 213 LEU A CA 1
ATOM 1767 C C . LEU A 1 213 ? -7.394 3.401 -7.993 1.00 92.38 213 LEU A C 1
ATOM 1769 O O . LEU A 1 213 ? -8.317 2.788 -7.457 1.00 92.38 213 LEU A O 1
ATOM 1773 N N . GLU A 1 214 ? -6.927 3.048 -9.189 1.00 88.88 214 GLU A N 1
ATOM 1774 C CA . GLU A 1 214 ? -7.371 1.855 -9.913 1.00 88.88 214 GLU A CA 1
ATOM 1775 C C . GLU A 1 214 ? -6.900 0.571 -9.236 1.00 88.88 214 GLU A C 1
ATOM 1777 O O . GLU A 1 214 ? -7.728 -0.295 -8.947 1.00 88.88 214 GLU A O 1
ATOM 1782 N N . ALA A 1 215 ? -5.611 0.472 -8.903 1.00 86.62 215 ALA A N 1
ATOM 1783 C CA . ALA A 1 215 ? -5.063 -0.678 -8.191 1.00 86.62 215 ALA A CA 1
ATOM 1784 C C . ALA A 1 215 ? -5.770 -0.892 -6.846 1.00 86.62 215 ALA A C 1
ATOM 1786 O O . ALA A 1 215 ? -6.061 -2.023 -6.472 1.00 86.62 215 ALA A O 1
ATOM 1787 N N . LEU A 1 216 ? -6.132 0.182 -6.144 1.00 88.06 216 LEU A N 1
ATOM 1788 C CA . LEU A 1 216 ? -6.876 0.117 -4.892 1.00 88.06 216 LEU A CA 1
ATOM 1789 C C . LEU A 1 216 ? -8.320 -0.355 -5.084 1.00 88.06 216 LEU A C 1
ATOM 1791 O O . LEU A 1 216 ? -8.829 -1.114 -4.259 1.00 88.06 216 LEU A O 1
ATOM 1795 N N . LYS A 1 217 ? -8.987 0.040 -6.176 1.00 88.06 217 LYS A N 1
ATOM 1796 C CA . LYS A 1 217 ? -10.298 -0.527 -6.527 1.00 88.06 217 LYS A CA 1
ATOM 1797 C C . LYS A 1 217 ? -10.180 -2.032 -6.749 1.00 88.06 217 LYS A C 1
ATOM 1799 O O . LYS A 1 217 ? -10.971 -2.764 -6.165 1.00 88.06 217 LYS A O 1
ATOM 1804 N N . VAL A 1 218 ? -9.188 -2.481 -7.523 1.00 80.69 218 VAL A N 1
ATOM 1805 C CA . VAL A 1 218 ? -8.934 -3.911 -7.785 1.00 80.69 218 VAL A CA 1
ATOM 1806 C C . VAL A 1 218 ? -8.609 -4.656 -6.486 1.00 80.69 218 VAL A C 1
ATOM 1808 O O . VAL A 1 218 ? -9.286 -5.625 -6.157 1.00 80.69 218 VAL A O 1
ATOM 1811 N N . GLY A 1 219 ? -7.682 -4.141 -5.676 1.00 77.31 219 GLY A N 1
ATOM 1812 C CA . GLY A 1 219 ? -7.288 -4.744 -4.402 1.00 77.31 219 GLY A CA 1
ATOM 1813 C C . GLY A 1 219 ? -8.441 -4.877 -3.401 1.00 77.31 219 GLY A C 1
ATOM 1814 O O . GLY A 1 219 ? -8.501 -5.843 -2.645 1.00 77.31 219 GLY A O 1
ATOM 1815 N N . ARG A 1 220 ? -9.423 -3.964 -3.422 1.00 80.50 220 ARG A N 1
ATOM 1816 C CA . ARG A 1 220 ? -10.647 -4.092 -2.610 1.00 80.50 220 ARG A CA 1
ATOM 1817 C C . ARG A 1 220 ? -11.544 -5.246 -3.054 1.00 80.50 220 ARG A C 1
ATOM 1819 O O . ARG A 1 220 ? -12.188 -5.851 -2.197 1.00 80.50 220 ARG A O 1
ATOM 1826 N N . PHE A 1 221 ? -11.612 -5.533 -4.355 1.00 73.06 221 PHE A N 1
ATOM 1827 C CA . PHE A 1 221 ? -12.308 -6.719 -4.857 1.00 73.06 221 PHE A CA 1
ATOM 1828 C C . PHE A 1 221 ? -11.553 -7.987 -4.462 1.00 73.06 221 PHE A C 1
ATOM 1830 O O . PHE A 1 221 ? -12.169 -8.909 -3.923 1.00 73.06 221 PHE A O 1
ATOM 1837 N N . ASP A 1 222 ? -10.232 -7.991 -4.639 1.00 67.62 222 ASP A N 1
ATOM 1838 C CA . ASP A 1 222 ? -9.383 -9.130 -4.294 1.00 67.62 222 ASP A CA 1
ATOM 1839 C C . ASP A 1 222 ? -9.409 -9.432 -2.806 1.00 67.62 222 ASP A C 1
ATOM 1841 O O . ASP A 1 222 ? -9.447 -10.592 -2.434 1.00 67.62 222 ASP A O 1
ATOM 1845 N N . ASP A 1 223 ? -9.481 -8.437 -1.927 1.00 66.06 223 ASP A N 1
ATOM 1846 C CA . ASP A 1 223 ? -9.583 -8.697 -0.495 1.00 66.06 223 ASP A CA 1
ATOM 1847 C C . ASP A 1 223 ? -10.854 -9.469 -0.116 1.00 66.06 223 ASP A C 1
ATOM 1849 O O . ASP A 1 223 ? -10.819 -10.242 0.838 1.00 66.06 223 ASP A O 1
ATOM 1853 N N . ASN A 1 224 ? -11.967 -9.288 -0.836 1.00 66.25 224 ASN A N 1
ATOM 1854 C CA . ASN A 1 224 ? -13.173 -10.091 -0.608 1.00 66.25 224 ASN A CA 1
ATOM 1855 C C . ASN A 1 224 ? -12.940 -11.545 -1.044 1.00 66.25 224 ASN A C 1
ATOM 1857 O O . ASN A 1 224 ? -13.398 -12.476 -0.380 1.00 66.25 224 ASN A O 1
ATOM 1861 N N . ILE A 1 225 ? -12.172 -11.740 -2.119 1.00 58.34 225 ILE A N 1
ATOM 1862 C CA . ILE A 1 225 ? -11.760 -13.056 -2.614 1.00 58.34 225 ILE A CA 1
ATOM 1863 C C . ILE A 1 225 ? -10.762 -13.695 -1.638 1.00 58.34 225 ILE A C 1
ATOM 1865 O O . ILE A 1 225 ? -10.977 -14.812 -1.181 1.00 58.34 225 ILE A O 1
ATOM 1869 N N . ILE A 1 226 ? -9.721 -12.979 -1.222 1.00 57.81 226 ILE A N 1
ATOM 1870 C CA . ILE A 1 226 ? -8.704 -13.430 -0.272 1.00 57.81 226 ILE A CA 1
ATOM 1871 C C . ILE A 1 226 ? -9.332 -13.702 1.095 1.00 57.81 226 ILE A C 1
ATOM 1873 O O . ILE A 1 226 ? -8.979 -14.695 1.715 1.00 57.81 226 ILE A O 1
ATOM 1877 N N . GLN A 1 227 ? -10.280 -12.889 1.575 1.00 63.19 227 GLN A N 1
ATOM 1878 C CA . GLN A 1 227 ? -11.037 -13.201 2.795 1.00 63.19 227 GLN A CA 1
ATOM 1879 C C . GLN A 1 227 ? -11.885 -14.461 2.632 1.00 63.19 227 GLN A C 1
ATOM 1881 O O . GLN A 1 227 ? -11.947 -15.256 3.565 1.00 63.19 227 GLN A O 1
ATOM 1886 N N . SER A 1 228 ? -12.484 -14.682 1.457 1.00 53.56 228 SER A N 1
ATOM 1887 C CA . SER A 1 228 ? -13.193 -15.933 1.174 1.00 53.56 228 SER A CA 1
ATOM 1888 C C . SER A 1 228 ? -12.252 -17.145 1.092 1.00 53.56 228 SER A C 1
ATOM 1890 O O . SER A 1 228 ? -12.649 -18.244 1.465 1.00 53.56 228 SER A O 1
ATOM 1892 N N . MET A 1 229 ? -10.991 -16.941 0.690 1.00 47.47 229 MET A N 1
ATOM 1893 C CA . MET A 1 229 ? -9.958 -17.981 0.605 1.00 47.47 229 MET A CA 1
ATOM 1894 C C . MET A 1 229 ? -9.190 -18.206 1.919 1.00 47.47 229 MET A C 1
ATOM 1896 O O . MET A 1 229 ? -8.659 -19.289 2.142 1.00 47.47 229 MET A O 1
ATOM 1900 N N . LYS A 1 230 ? -9.114 -17.212 2.814 1.00 51.34 230 LYS A N 1
ATOM 1901 C CA . LYS A 1 230 ? -8.306 -17.249 4.051 1.00 51.34 230 LYS A CA 1
ATOM 1902 C C . LYS A 1 230 ? -8.863 -18.152 5.158 1.00 51.34 230 LYS A C 1
ATOM 1904 O O . LYS A 1 230 ? -8.323 -18.134 6.261 1.00 51.34 230 LYS A O 1
ATOM 1909 N N . TYR A 1 231 ? -9.880 -18.967 4.890 1.00 45.56 231 TYR A N 1
ATOM 1910 C CA . TYR A 1 231 ? -10.461 -19.851 5.902 1.00 45.56 231 TYR A CA 1
ATOM 1911 C C . TYR A 1 231 ? -9.714 -21.173 6.153 1.00 45.56 231 TYR A C 1
ATOM 1913 O O . TYR A 1 231 ? -10.127 -21.881 7.063 1.00 45.56 231 TYR A O 1
ATOM 1921 N N . ASP A 1 232 ? -8.583 -21.462 5.488 1.00 46.94 232 ASP A N 1
ATOM 1922 C CA . ASP A 1 232 ? -7.864 -22.740 5.699 1.00 46.94 232 ASP A CA 1
ATOM 1923 C C . ASP A 1 232 ? -6.407 -22.648 6.201 1.00 46.94 232 ASP A C 1
ATOM 1925 O O . ASP A 1 232 ? -5.831 -23.671 6.577 1.00 46.94 232 ASP A O 1
ATOM 1929 N N . LEU A 1 233 ? -5.791 -21.461 6.303 1.00 49.28 233 LEU A N 1
ATOM 1930 C CA . LEU A 1 233 ? -4.501 -21.340 7.005 1.00 49.28 233 LEU A CA 1
ATOM 1931 C C . LEU A 1 233 ? -4.746 -21.252 8.512 1.00 49.28 233 LEU A C 1
ATOM 1933 O O . LEU A 1 233 ? -4.881 -20.174 9.088 1.00 49.28 233 LEU A O 1
ATOM 1937 N N . THR A 1 234 ? -4.817 -22.417 9.152 1.00 50.75 234 THR A N 1
ATOM 1938 C CA . THR A 1 234 ? -4.953 -22.545 10.605 1.00 50.75 234 THR A CA 1
ATOM 1939 C C . THR A 1 234 ? -3.882 -21.729 11.332 1.00 50.75 234 THR A C 1
ATOM 1941 O O . THR A 1 234 ? -2.710 -21.761 10.963 1.00 50.75 234 THR A O 1
ATOM 1944 N N . GLU A 1 235 ? -4.278 -21.060 12.413 1.00 53.47 235 GLU A N 1
ATOM 1945 C CA . GLU A 1 235 ? -3.460 -20.233 13.318 1.00 53.47 235 GLU A CA 1
ATOM 1946 C C . GLU A 1 235 ? -2.122 -20.893 13.740 1.00 53.47 235 GLU A C 1
ATOM 1948 O O . GLU A 1 235 ? -1.119 -20.215 13.971 1.00 53.47 235 GLU A O 1
ATOM 1953 N N . SER A 1 236 ? -2.062 -22.232 13.737 1.00 54.06 236 SER A N 1
ATOM 1954 C CA . SER A 1 236 ? -0.847 -23.027 13.969 1.00 54.06 236 SER A CA 1
ATOM 1955 C C . SER A 1 236 ? 0.246 -22.842 12.901 1.00 54.06 236 SER A C 1
ATOM 1957 O O . SER A 1 236 ? 1.437 -22.864 13.220 1.00 54.06 236 SER A O 1
ATOM 1959 N N . GLN A 1 237 ? -0.119 -22.614 11.638 1.00 53.31 237 GLN A N 1
ATOM 1960 C CA . GLN A 1 237 ? 0.830 -22.456 10.534 1.00 53.31 237 GLN A CA 1
ATOM 1961 C C . GLN A 1 237 ? 1.485 -21.072 10.555 1.00 53.31 237 GLN A C 1
ATOM 1963 O O . GLN A 1 237 ? 2.702 -20.971 10.403 1.00 53.31 237 GLN A O 1
ATOM 1968 N N . LEU A 1 238 ? 0.717 -20.016 10.849 1.00 52.12 238 LEU A N 1
ATOM 1969 C CA . LEU A 1 238 ? 1.260 -18.661 11.008 1.00 52.12 238 LEU A CA 1
ATOM 1970 C C . LEU A 1 238 ? 2.235 -18.576 12.188 1.00 52.12 238 LEU A C 1
ATOM 1972 O O . LEU A 1 238 ? 3.306 -17.985 12.050 1.00 52.12 238 LEU A O 1
ATOM 1976 N N . GLY A 1 239 ? 1.911 -19.217 13.318 1.00 64.50 239 GLY A N 1
ATOM 1977 C CA . GLY A 1 239 ? 2.811 -19.277 14.473 1.00 64.50 239 GLY A CA 1
ATOM 1978 C C . GLY A 1 239 ? 4.181 -19.864 14.118 1.00 64.50 239 GLY A C 1
ATOM 1979 O O . GLY A 1 239 ? 5.206 -19.336 14.550 1.00 64.50 239 GLY A O 1
ATOM 1980 N N . THR A 1 240 ? 4.200 -20.889 13.261 1.00 63.94 240 THR A N 1
ATOM 1981 C CA . THR A 1 240 ? 5.427 -21.554 12.791 1.00 63.94 240 THR A CA 1
ATOM 1982 C C . THR A 1 240 ? 6.215 -20.689 11.798 1.00 63.94 240 THR A C 1
ATOM 1984 O O . THR A 1 240 ? 7.444 -20.670 11.816 1.00 63.94 240 THR A O 1
ATOM 1987 N N . ILE A 1 241 ? 5.532 -19.929 10.937 1.00 55.66 241 ILE A N 1
ATOM 1988 C CA . ILE A 1 241 ? 6.186 -19.049 9.956 1.00 55.66 241 ILE A CA 1
ATOM 1989 C C . ILE A 1 241 ? 6.874 -17.873 10.658 1.00 55.66 241 ILE A C 1
ATOM 1991 O O . ILE A 1 241 ? 8.039 -17.599 10.376 1.00 55.66 241 ILE A O 1
ATOM 1995 N N . TYR A 1 242 ? 6.216 -17.216 11.618 1.00 60.03 242 TYR A N 1
ATOM 1996 C CA . TYR A 1 242 ? 6.824 -16.084 12.326 1.00 60.03 242 TYR A CA 1
ATOM 1997 C C . TYR A 1 242 ? 7.956 -16.489 13.256 1.00 60.03 242 TYR A C 1
ATOM 1999 O O . TYR A 1 242 ? 8.946 -15.764 13.336 1.00 60.03 242 TYR A O 1
ATOM 2007 N N . THR A 1 243 ? 7.861 -17.650 13.910 1.00 71.25 243 THR A N 1
ATOM 2008 C CA . THR A 1 243 ? 9.005 -18.198 14.655 1.00 71.25 243 THR A CA 1
ATOM 2009 C C . THR A 1 243 ? 10.165 -18.501 13.718 1.00 71.25 243 THR A C 1
ATOM 2011 O O . THR A 1 243 ? 11.282 -18.102 14.022 1.00 71.25 243 THR A O 1
ATOM 2014 N N . ASN A 1 244 ? 9.920 -19.082 12.541 1.00 58.06 244 ASN A N 1
ATOM 2015 C CA . ASN A 1 244 ? 10.977 -19.338 11.559 1.00 58.06 244 ASN A CA 1
ATOM 2016 C C . ASN A 1 244 ? 11.605 -18.055 10.989 1.00 58.06 244 ASN A C 1
ATOM 2018 O O . ASN A 1 244 ? 12.821 -18.002 10.810 1.00 58.06 244 ASN A O 1
ATOM 2022 N N . ILE A 1 245 ? 10.814 -17.012 10.721 1.00 61.72 245 ILE A N 1
ATOM 2023 C CA . ILE A 1 245 ? 11.331 -15.718 10.246 1.00 61.72 245 ILE A CA 1
ATOM 2024 C C . ILE A 1 245 ? 12.134 -15.027 11.354 1.00 61.72 245 ILE A C 1
ATOM 2026 O O . ILE A 1 245 ? 13.251 -14.580 11.104 1.00 61.72 245 ILE A O 1
ATOM 2030 N N . ALA A 1 246 ? 11.608 -14.981 12.582 1.00 69.12 246 ALA A N 1
ATOM 2031 C CA . ALA A 1 246 ? 12.307 -14.399 13.726 1.00 69.12 246 ALA A CA 1
ATOM 2032 C C . ALA A 1 246 ? 13.614 -15.145 14.032 1.00 69.12 246 ALA A C 1
ATOM 2034 O O . ALA A 1 246 ? 14.633 -14.505 14.274 1.00 69.12 246 ALA A O 1
ATOM 2035 N N . GLN A 1 247 ? 13.601 -16.478 13.948 1.00 67.62 247 GLN A N 1
ATOM 2036 C CA . GLN A 1 247 ? 14.781 -17.325 14.101 1.00 67.62 247 GLN A CA 1
ATOM 2037 C C . GLN A 1 247 ? 15.819 -17.020 13.018 1.00 67.62 247 GLN A C 1
ATOM 2039 O O . GLN A 1 247 ? 16.966 -16.742 13.337 1.00 67.62 247 GLN A O 1
ATOM 2044 N N . ARG A 1 248 ? 15.422 -16.975 11.740 1.00 61.78 248 ARG A N 1
ATOM 2045 C CA . ARG A 1 248 ? 16.359 -16.693 10.641 1.00 61.78 248 ARG A CA 1
ATOM 2046 C C . ARG A 1 248 ? 16.924 -15.278 10.666 1.00 61.78 248 ARG A C 1
ATOM 2048 O O . ARG A 1 248 ? 18.083 -15.082 10.311 1.00 61.78 248 ARG A O 1
ATOM 2055 N N . LEU A 1 249 ? 16.130 -14.297 11.088 1.00 55.78 249 LEU A N 1
ATOM 2056 C CA . LEU A 1 249 ? 16.617 -12.936 11.305 1.00 55.78 249 LEU A CA 1
ATOM 2057 C C . LEU A 1 249 ? 17.575 -12.873 12.499 1.00 55.78 249 LEU A C 1
ATOM 2059 O O . LEU A 1 249 ? 18.602 -12.205 12.409 1.00 55.78 249 LEU A O 1
ATOM 2063 N N . ALA A 1 250 ? 17.282 -13.592 13.586 1.00 71.12 250 ALA A N 1
ATOM 2064 C CA . ALA A 1 250 ? 18.175 -13.697 14.734 1.00 71.12 250 ALA A CA 1
ATOM 2065 C C . ALA A 1 250 ? 19.506 -14.368 14.356 1.00 71.12 250 ALA A C 1
ATOM 2067 O O . ALA A 1 250 ? 20.557 -13.822 14.677 1.00 71.12 250 ALA A O 1
ATOM 2068 N N . ASP A 1 251 ? 19.468 -15.469 13.602 1.00 68.00 251 ASP A N 1
ATOM 2069 C CA . ASP A 1 251 ? 20.653 -16.218 13.166 1.00 68.00 251 ASP A CA 1
ATOM 2070 C C . ASP A 1 251 ? 21.553 -15.414 12.210 1.00 68.00 251 ASP A C 1
ATOM 2072 O O . ASP A 1 251 ? 22.764 -15.634 12.168 1.00 68.00 251 ASP A O 1
ATOM 2076 N N . GLY A 1 252 ? 20.973 -14.497 11.425 1.00 66.62 252 GLY A N 1
ATOM 2077 C CA . GLY A 1 252 ? 21.711 -13.659 10.477 1.00 66.62 252 GLY A CA 1
ATOM 2078 C C . GLY A 1 252 ? 22.253 -12.350 11.061 1.00 66.62 252 GLY A C 1
ATOM 2079 O O . GLY A 1 252 ? 23.247 -11.830 10.559 1.00 66.62 252 GLY A O 1
ATOM 2080 N N . ILE A 1 253 ? 21.601 -11.795 12.088 1.00 67.06 253 ILE A N 1
ATOM 2081 C CA . ILE A 1 253 ? 21.929 -10.469 12.644 1.00 67.06 253 ILE A CA 1
ATOM 2082 C C . ILE A 1 253 ? 22.726 -10.579 13.946 1.00 67.06 253 ILE A C 1
ATOM 2084 O O . ILE A 1 253 ? 23.573 -9.727 14.221 1.00 67.06 253 ILE A O 1
ATOM 2088 N N . LEU A 1 254 ? 22.466 -11.599 14.765 1.00 62.88 254 LEU A N 1
ATOM 2089 C CA . LEU A 1 254 ? 23.144 -11.761 16.044 1.00 62.88 254 LEU A CA 1
ATOM 2090 C C . LEU A 1 254 ? 24.391 -12.637 15.860 1.00 62.88 254 LEU A C 1
ATOM 2092 O O . LEU A 1 254 ? 24.308 -13.691 15.229 1.00 62.88 254 LEU A O 1
ATOM 2096 N N . PRO A 1 255 ? 25.556 -12.243 16.411 1.00 67.12 255 PRO A N 1
ATOM 2097 C CA . PRO A 1 255 ? 26.721 -13.114 16.425 1.00 67.12 255 PRO A CA 1
ATOM 2098 C C . PRO A 1 255 ? 26.338 -14.403 17.149 1.00 67.12 255 PRO A C 1
ATOM 2100 O O . PRO A 1 255 ? 25.865 -14.346 18.287 1.00 67.12 255 PRO A O 1
ATOM 2103 N N . GLN A 1 256 ? 26.513 -15.544 16.474 1.00 65.94 256 GLN A N 1
ATOM 2104 C CA . GLN A 1 256 ? 26.215 -16.852 17.048 1.00 65.94 256 GLN A CA 1
ATOM 2105 C C . GLN A 1 256 ? 26.962 -16.965 18.371 1.00 65.94 256 GLN A C 1
ATOM 2107 O O . GLN A 1 256 ? 28.195 -17.007 18.409 1.00 65.94 256 GLN A O 1
ATOM 2112 N N . THR A 1 257 ? 26.216 -16.937 19.473 1.00 57.97 257 THR A N 1
ATOM 2113 C CA . THR A 1 257 ? 26.812 -17.167 20.777 1.00 57.97 257 THR A CA 1
ATOM 2114 C C . THR A 1 257 ? 27.358 -18.590 20.749 1.00 57.97 257 THR A C 1
ATOM 2116 O O . THR A 1 257 ? 26.669 -19.492 20.265 1.00 57.97 257 THR A O 1
ATOM 2119 N N . PRO A 1 258 ? 28.612 -18.813 21.182 1.00 67.44 258 PRO A N 1
ATOM 2120 C CA . PRO A 1 258 ? 29.196 -20.143 21.167 1.00 67.44 258 PRO A CA 1
ATOM 2121 C C . PRO A 1 258 ? 28.253 -21.061 21.930 1.00 67.44 258 PRO A C 1
ATOM 2123 O O . PRO A 1 258 ? 27.961 -20.798 23.098 1.00 67.44 258 PRO A O 1
ATOM 2126 N N . SER A 1 259 ? 27.742 -22.076 21.230 1.00 55.38 259 SER A N 1
ATOM 2127 C CA . SER A 1 259 ? 26.761 -23.033 21.720 1.00 55.38 259 SER A CA 1
ATOM 2128 C C . SER A 1 259 ? 27.215 -23.524 23.082 1.00 55.38 259 SER A C 1
ATOM 2130 O O . SER A 1 259 ? 28.157 -24.313 23.197 1.00 55.38 259 SER A O 1
ATOM 2132 N N . SER A 1 260 ? 26.606 -22.994 24.137 1.00 46.62 260 SER A N 1
ATOM 2133 C CA . SER A 1 260 ? 26.947 -23.409 25.476 1.00 46.62 260 SER A CA 1
ATOM 2134 C C . SER A 1 260 ? 26.421 -24.831 25.611 1.00 46.62 260 SER A C 1
ATOM 2136 O O . SER A 1 260 ? 25.224 -25.069 25.739 1.00 46.62 260 SER A O 1
ATOM 2138 N N . ASN A 1 261 ? 27.341 -25.795 25.544 1.00 50.12 261 ASN A N 1
ATOM 2139 C CA . ASN A 1 261 ? 27.140 -27.201 25.892 1.00 50.12 261 ASN A CA 1
ATOM 2140 C C . ASN A 1 261 ? 26.841 -27.344 27.400 1.00 50.12 261 ASN A C 1
ATOM 2142 O O . ASN A 1 261 ? 27.469 -28.123 28.115 1.00 50.12 261 ASN A O 1
ATOM 2146 N N . LEU A 1 262 ? 25.891 -26.564 27.911 1.00 50.38 262 LEU A N 1
ATOM 2147 C CA . LEU A 1 262 ? 25.312 -26.715 29.229 1.00 50.38 262 LEU A CA 1
ATOM 2148 C C . LEU A 1 262 ? 24.325 -27.871 29.131 1.00 50.38 262 LEU A C 1
ATOM 2150 O O . LEU A 1 262 ? 23.158 -27.714 28.779 1.00 50.38 262 LEU A O 1
ATOM 2154 N N . GLN A 1 263 ? 24.859 -29.059 29.414 1.00 46.72 263 GLN A N 1
ATOM 2155 C CA . GLN A 1 263 ? 24.093 -30.249 29.743 1.00 46.72 263 GLN A CA 1
ATOM 2156 C C . GLN A 1 263 ? 22.940 -29.844 30.666 1.00 46.72 263 GLN A C 1
ATOM 2158 O O . GLN A 1 263 ? 23.154 -29.428 31.805 1.00 46.72 263 GLN A O 1
ATOM 2163 N N . THR A 1 264 ? 21.712 -29.940 30.162 1.00 44.56 264 THR A N 1
ATOM 2164 C CA . THR A 1 264 ? 20.511 -29.729 30.964 1.00 44.56 264 THR A CA 1
ATOM 2165 C C . THR A 1 264 ? 20.545 -30.711 32.138 1.00 44.56 264 THR A C 1
ATOM 2167 O O . THR A 1 264 ? 20.605 -31.925 31.899 1.00 44.56 264 THR A O 1
ATOM 2170 N N . PRO A 1 265 ? 20.529 -30.244 33.398 1.00 45.06 265 PRO A N 1
ATOM 2171 C CA . PRO A 1 265 ? 20.531 -31.138 34.541 1.00 45.06 265 PRO A CA 1
ATOM 2172 C C . PRO A 1 265 ? 19.246 -31.968 34.524 1.00 45.06 265 PRO A C 1
ATOM 2174 O O . PRO A 1 265 ? 18.138 -31.436 34.464 1.00 45.06 265 PRO A O 1
ATOM 2177 N N . LYS A 1 266 ? 19.408 -33.293 34.564 1.00 47.16 266 LYS A N 1
ATOM 2178 C CA . LYS A 1 266 ? 18.318 -34.263 34.704 1.00 47.16 266 LYS A CA 1
ATOM 2179 C C . LYS A 1 266 ? 17.509 -33.909 35.954 1.00 47.16 266 LYS A C 1
ATOM 2181 O O . LYS A 1 266 ? 17.987 -34.073 37.073 1.00 47.16 266 LYS A O 1
ATOM 2186 N N . THR A 1 267 ? 16.284 -33.424 35.772 1.00 42.72 267 THR A N 1
ATOM 2187 C CA . THR A 1 267 ? 15.357 -33.132 36.867 1.00 42.72 267 THR A CA 1
ATOM 2188 C C . THR A 1 267 ? 14.877 -34.435 37.498 1.00 42.72 267 THR A C 1
ATOM 2190 O O . THR A 1 267 ? 13.909 -35.051 37.052 1.00 42.72 267 THR A O 1
ATOM 2193 N N . THR A 1 268 ? 15.561 -34.865 38.553 1.00 46.47 268 THR A N 1
ATOM 2194 C CA . THR A 1 268 ? 15.076 -35.883 39.482 1.00 46.47 268 THR A CA 1
ATOM 2195 C C . THR A 1 268 ? 14.096 -35.274 40.486 1.00 46.47 268 THR A C 1
ATOM 2197 O O . THR A 1 268 ? 14.438 -34.369 41.240 1.00 46.47 268 THR A O 1
ATOM 2200 N N . THR A 1 269 ? 12.908 -35.877 40.532 1.00 47.50 269 THR A N 1
ATOM 2201 C CA . THR A 1 269 ? 12.150 -36.177 41.758 1.00 47.50 269 THR A CA 1
ATOM 2202 C C . THR A 1 269 ? 11.418 -35.033 42.473 1.00 47.50 269 THR A C 1
ATOM 2204 O O . THR A 1 269 ? 11.953 -34.305 43.303 1.00 47.50 269 THR A O 1
ATOM 2207 N N . LYS A 1 270 ? 10.102 -35.008 42.217 1.00 54.09 270 LYS A N 1
ATOM 2208 C CA . LYS A 1 270 ? 8.986 -34.779 43.155 1.00 54.09 270 LYS A CA 1
ATOM 2209 C C . LYS A 1 270 ? 9.396 -34.369 44.584 1.00 54.09 270 LYS A C 1
ATOM 2211 O O . LYS A 1 270 ? 9.664 -35.225 45.425 1.00 54.09 270 LYS A O 1
ATOM 2216 N N . ARG A 1 271 ? 9.290 -33.075 44.903 1.00 44.44 271 ARG A N 1
ATOM 2217 C CA . ARG A 1 271 ? 9.126 -32.599 46.287 1.00 44.44 271 ARG A CA 1
ATOM 2218 C C . ARG A 1 271 ? 7.709 -32.071 46.485 1.00 44.44 271 ARG A C 1
ATOM 2220 O O . ARG A 1 271 ? 7.332 -31.021 45.982 1.00 44.44 271 ARG A O 1
ATOM 2227 N N . SER A 1 272 ? 6.938 -32.862 47.226 1.00 48.50 272 SER A N 1
ATOM 2228 C CA . SER A 1 272 ? 5.651 -32.518 47.826 1.00 48.50 272 SER A CA 1
ATOM 2229 C C . SER A 1 272 ? 5.814 -31.301 48.742 1.00 48.50 272 SER A C 1
ATOM 2231 O O . SER A 1 272 ? 6.454 -31.403 49.792 1.00 48.50 272 SER A O 1
ATOM 2233 N N . PHE A 1 273 ? 5.208 -30.172 48.379 1.00 52.88 273 PHE A N 1
ATOM 2234 C CA . PHE A 1 273 ? 5.059 -29.038 49.285 1.00 52.88 273 PHE A CA 1
ATOM 2235 C C . PHE A 1 273 ? 3.957 -29.329 50.311 1.00 52.88 273 PHE A C 1
ATOM 2237 O O . PHE A 1 273 ? 2.801 -29.583 49.975 1.00 52.88 273 PHE A O 1
ATOM 2244 N N . LYS A 1 274 ? 4.364 -29.322 51.585 1.00 53.22 274 LYS A N 1
ATOM 2245 C CA . LYS A 1 274 ? 3.500 -29.378 52.765 1.00 53.22 274 LYS A CA 1
ATOM 2246 C C . LYS A 1 274 ? 2.556 -28.172 52.793 1.00 53.22 274 LYS A C 1
ATOM 2248 O O . LYS A 1 274 ? 2.972 -27.044 52.550 1.00 53.22 274 LYS A O 1
ATOM 2253 N N . LYS A 1 275 ? 1.307 -28.458 53.161 1.00 52.00 275 LYS A N 1
ATOM 2254 C CA . LYS A 1 275 ? 0.231 -27.518 53.495 1.00 52.00 275 LYS A CA 1
ATOM 2255 C C . LYS A 1 275 ? 0.706 -26.459 54.501 1.00 52.00 275 LYS A C 1
ATOM 2257 O O . LYS A 1 275 ? 1.221 -26.813 55.560 1.00 52.00 275 LYS A O 1
ATOM 2262 N N . SER A 1 276 ? 0.491 -25.188 54.176 1.00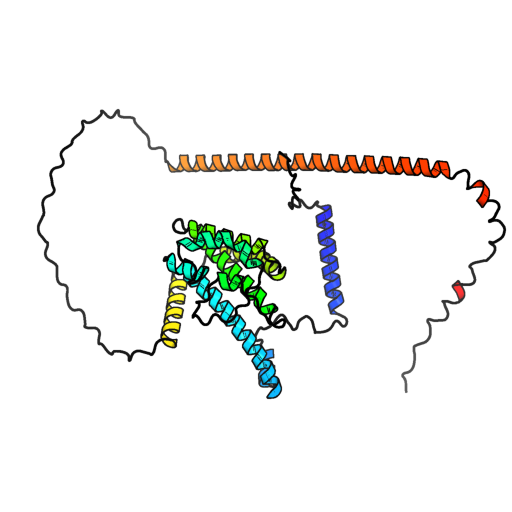 59.34 276 SER A N 1
ATOM 2263 C CA . SER A 1 276 ? 0.527 -24.063 55.113 1.00 59.34 276 SER A CA 1
ATOM 2264 C C . SER A 1 276 ? -0.783 -23.980 55.925 1.00 59.34 276 SER A C 1
ATOM 2266 O O . SER A 1 276 ? -1.797 -24.547 55.504 1.00 59.34 276 SER A O 1
ATOM 2268 N N . PRO A 1 277 ? -0.771 -23.338 57.110 1.00 58.38 277 PRO A N 1
ATOM 2269 C CA . PRO A 1 277 ? -1.875 -23.382 58.059 1.00 58.38 277 PRO A CA 1
ATOM 2270 C C . PRO A 1 277 ? -2.960 -22.334 57.778 1.00 58.38 277 PRO A C 1
ATOM 2272 O O . PRO A 1 277 ? -2.696 -21.238 57.288 1.00 58.38 277 PRO A O 1
ATOM 2275 N N . ASN A 1 278 ? -4.184 -22.724 58.142 1.00 51.97 278 ASN A N 1
ATOM 2276 C CA . ASN A 1 278 ? -5.423 -21.949 58.168 1.00 51.97 278 ASN A CA 1
ATOM 2277 C C . ASN A 1 278 ? -5.236 -20.559 58.802 1.00 51.97 278 ASN A C 1
ATOM 2279 O O . ASN A 1 278 ? -4.936 -20.465 59.992 1.00 51.97 278 ASN A O 1
ATOM 2283 N N . ILE A 1 279 ? -5.512 -19.502 58.036 1.00 47.75 279 ILE A N 1
ATOM 2284 C CA . ILE A 1 279 ? -5.802 -18.169 58.570 1.00 47.75 279 ILE A CA 1
ATOM 2285 C C . ILE A 1 279 ? -7.312 -17.966 58.461 1.00 47.75 279 ILE A C 1
ATOM 2287 O O . ILE A 1 279 ? -7.896 -18.057 57.382 1.00 47.75 279 ILE A O 1
ATOM 2291 N N . SER A 1 280 ? -7.924 -17.763 59.623 1.00 53.31 280 SER A N 1
ATOM 2292 C CA . SER A 1 280 ? -9.349 -17.551 59.848 1.00 53.31 280 SER A CA 1
ATOM 2293 C C . SER A 1 280 ? -9.888 -16.328 59.107 1.00 53.31 280 SER A C 1
ATOM 2295 O O . SER A 1 280 ? -9.298 -15.249 59.149 1.00 53.31 280 SER A O 1
ATOM 2297 N N . SER A 1 281 ? -11.053 -16.500 58.496 1.00 63.34 281 SER A N 1
ATOM 2298 C CA . SER A 1 281 ? -11.892 -15.460 57.904 1.00 63.34 281 SER A CA 1
ATOM 2299 C C . SER A 1 281 ? -12.500 -14.510 58.959 1.00 63.34 281 SER A C 1
ATOM 2301 O O . SER A 1 281 ? -12.793 -14.947 60.074 1.00 63.34 281 SER A O 1
ATOM 2303 N N . PRO A 1 282 ? -12.730 -13.223 58.624 1.00 64.62 282 PRO A N 1
ATOM 2304 C CA . PRO A 1 282 ? -13.435 -12.272 59.487 1.00 64.62 282 PRO A CA 1
ATOM 2305 C C . PRO A 1 282 ? -14.968 -12.468 59.450 1.00 64.62 282 PRO A C 1
ATOM 2307 O O . PRO A 1 282 ? -15.492 -13.061 58.501 1.00 64.62 282 PRO A O 1
ATOM 2310 N N . PRO A 1 283 ? -15.706 -11.978 60.468 1.00 58.41 283 PRO A N 1
ATOM 2311 C CA . PRO A 1 283 ? -17.134 -12.231 60.622 1.00 58.41 283 PRO A CA 1
ATOM 2312 C C . PRO A 1 283 ? -17.967 -11.345 59.689 1.00 58.41 283 PRO A C 1
ATOM 2314 O O . PRO A 1 283 ? -17.819 -10.125 59.657 1.00 58.41 283 PRO A O 1
ATOM 2317 N N . ASN A 1 284 ? -18.882 -11.977 58.955 1.00 46.03 284 ASN A N 1
ATOM 2318 C CA . ASN A 1 284 ? -19.869 -11.312 58.113 1.00 46.03 284 ASN A CA 1
ATOM 2319 C C . ASN A 1 284 ? -21.038 -10.841 58.997 1.00 46.03 284 ASN A C 1
ATOM 2321 O O . ASN A 1 284 ? -21.870 -11.645 59.419 1.00 46.03 284 ASN A O 1
ATOM 2325 N N . ILE A 1 285 ? -21.083 -9.545 59.302 1.00 50.62 285 ILE A N 1
ATOM 2326 C CA . ILE A 1 285 ? -22.235 -8.871 59.910 1.00 50.62 285 ILE A CA 1
ATOM 2327 C C . ILE A 1 285 ? -23.014 -8.241 58.756 1.00 50.62 285 ILE A C 1
ATOM 2329 O O . ILE A 1 285 ? -22.451 -7.401 58.069 1.00 50.62 285 ILE A O 1
ATOM 2333 N N . PHE A 1 286 ? -24.251 -8.700 58.537 1.00 50.19 286 PHE A N 1
ATOM 2334 C CA . PHE A 1 286 ? -25.409 -8.050 57.888 1.00 50.19 286 PHE A CA 1
ATOM 2335 C C . PHE A 1 286 ? -26.269 -9.101 57.169 1.00 50.19 286 PHE A C 1
ATOM 2337 O O . PHE A 1 286 ? -26.172 -9.325 55.964 1.00 50.19 286 PHE A O 1
ATOM 2344 N N . SER A 1 287 ? -27.144 -9.754 57.932 1.00 42.34 287 SER A N 1
ATOM 2345 C CA . SER A 1 287 ? -28.291 -10.498 57.416 1.00 42.34 287 SER A CA 1
ATOM 2346 C C . SER A 1 287 ? -29.497 -9.556 57.313 1.00 42.34 287 SER A C 1
ATOM 2348 O O . SER A 1 287 ? -30.033 -9.096 58.319 1.00 42.34 287 SER A O 1
ATOM 2350 N N . LEU A 1 288 ? -29.919 -9.259 56.082 1.00 60.34 288 LEU A N 1
ATOM 2351 C CA . LEU A 1 288 ? -31.196 -8.603 55.781 1.00 60.34 288 LEU A CA 1
ATOM 2352 C C . LEU A 1 288 ? -32.335 -9.644 55.723 1.00 60.34 288 LEU A C 1
ATOM 2354 O O . LEU A 1 288 ? -32.087 -10.798 55.363 1.00 60.34 288 LEU A O 1
ATOM 2358 N N . PRO A 1 289 ? -33.577 -9.260 56.073 1.00 52.50 289 PRO A N 1
ATOM 2359 C CA . PRO A 1 289 ? -34.690 -10.188 56.225 1.00 52.50 289 PRO A CA 1
ATOM 2360 C C . PRO A 1 289 ? -35.231 -10.679 54.878 1.00 52.50 289 PRO A C 1
ATOM 2362 O O . PRO A 1 289 ? -35.355 -9.932 53.907 1.00 52.50 289 PRO A O 1
ATOM 2365 N N . ALA A 1 290 ? -35.570 -11.967 54.853 1.00 46.00 290 ALA A N 1
ATOM 2366 C CA . ALA A 1 290 ? -36.143 -12.668 53.717 1.00 46.00 290 ALA A CA 1
ATOM 2367 C C . ALA A 1 290 ? -37.515 -12.092 53.326 1.00 46.00 290 ALA A C 1
ATOM 2369 O O . ALA A 1 290 ? -38.438 -12.035 54.137 1.00 46.00 290 ALA A O 1
ATOM 2370 N N . SER A 1 291 ? -37.644 -11.709 52.055 1.00 51.31 291 SER A N 1
ATOM 2371 C CA . SER A 1 291 ? -38.917 -11.372 51.416 1.00 51.31 291 SER A CA 1
ATOM 2372 C C . SER A 1 291 ? -39.648 -12.655 50.974 1.00 51.31 291 SER A C 1
ATOM 2374 O O . SER A 1 291 ? -38.993 -13.583 50.483 1.00 51.31 291 SER A O 1
ATOM 2376 N N . PRO A 1 292 ? -40.982 -12.750 51.134 1.00 52.53 292 PRO A N 1
ATOM 2377 C CA . PRO A 1 292 ? -41.742 -13.955 50.824 1.00 52.53 292 PRO A CA 1
ATOM 2378 C C . PRO A 1 292 ? -41.847 -14.164 49.309 1.00 52.53 292 PRO A C 1
ATOM 2380 O O . PRO A 1 292 ? -42.424 -13.364 48.575 1.00 52.53 292 PRO A O 1
ATOM 2383 N N . THR A 1 293 ? -41.299 -15.278 48.830 1.00 44.00 293 THR A N 1
ATOM 2384 C CA . THR A 1 293 ? -41.404 -15.705 47.433 1.00 44.00 293 THR A CA 1
ATOM 2385 C C . THR A 1 293 ? -42.737 -16.415 47.198 1.00 44.00 293 THR A C 1
ATOM 2387 O O . THR A 1 293 ? -42.971 -17.529 47.664 1.00 44.00 293 THR A O 1
ATOM 2390 N N . ALA A 1 294 ? -43.622 -15.763 46.442 1.00 47.47 294 ALA A N 1
ATOM 2391 C CA . ALA A 1 294 ? -44.799 -16.391 45.858 1.00 47.47 294 ALA A CA 1
ATOM 2392 C C . ALA A 1 294 ? -44.365 -17.449 44.827 1.00 47.47 294 ALA A C 1
ATOM 2394 O O . ALA A 1 294 ? -43.606 -17.160 43.897 1.00 47.47 294 ALA A O 1
ATOM 2395 N N . LYS A 1 295 ? -44.848 -18.684 44.998 1.00 50.44 295 LYS A N 1
ATOM 2396 C CA . LYS A 1 295 ? -44.654 -19.792 44.056 1.00 50.44 295 LYS A CA 1
ATOM 2397 C C . LYS A 1 295 ? -45.433 -19.501 42.771 1.00 50.44 295 LYS A C 1
ATOM 2399 O O . LYS A 1 295 ? -46.638 -19.713 42.715 1.00 50.44 295 LYS A O 1
ATOM 2404 N N . ILE A 1 296 ? -44.742 -19.000 41.750 1.00 53.28 296 ILE A N 1
ATOM 2405 C CA . ILE A 1 296 ? -45.257 -18.938 40.380 1.00 53.28 296 ILE A CA 1
ATOM 2406 C C . ILE A 1 296 ? -44.740 -20.180 39.657 1.00 53.28 296 ILE A C 1
ATOM 2408 O O . ILE A 1 296 ? -43.535 -20.294 39.419 1.00 53.28 296 ILE A O 1
ATOM 2412 N N . ASP A 1 297 ? -45.649 -21.088 39.301 1.00 53.50 297 ASP A N 1
ATOM 2413 C CA . ASP A 1 297 ? -45.382 -22.226 38.419 1.00 53.50 297 ASP A CA 1
ATOM 2414 C C . ASP A 1 297 ? -44.973 -21.721 37.027 1.00 53.50 297 ASP A C 1
ATOM 2416 O O . ASP A 1 297 ? -45.794 -21.470 36.143 1.00 53.50 297 ASP A O 1
ATOM 2420 N N . LYS A 1 298 ? -43.666 -21.541 36.828 1.00 55.56 298 LYS A N 1
ATOM 2421 C CA . LYS A 1 298 ? -43.073 -21.223 35.529 1.00 55.56 298 LYS A CA 1
ATOM 2422 C C . LYS A 1 298 ? -42.623 -22.518 34.867 1.00 55.56 298 LYS A C 1
ATOM 2424 O O . LYS A 1 298 ? -41.528 -23.011 35.127 1.00 55.56 298 LYS A O 1
ATOM 2429 N N . LYS A 1 299 ? -43.453 -23.048 33.964 1.00 64.12 299 LYS A N 1
ATOM 2430 C CA . LYS A 1 299 ? -42.984 -24.013 32.960 1.00 64.12 299 LYS A CA 1
ATOM 2431 C C . LYS A 1 299 ? -41.865 -23.337 32.146 1.00 64.12 299 LYS A C 1
ATOM 2433 O O . LYS A 1 299 ? -42.093 -22.237 31.637 1.00 64.12 299 LYS A O 1
ATOM 2438 N N . PRO A 1 300 ? -40.663 -23.930 32.031 1.00 52.00 300 PRO A N 1
ATOM 2439 C CA . PRO A 1 300 ? -39.557 -23.314 31.312 1.00 52.00 300 PRO A CA 1
ATOM 2440 C C . PRO A 1 300 ? -39.875 -23.292 29.815 1.00 52.00 300 PRO A C 1
ATOM 2442 O O . PRO A 1 300 ? -39.799 -24.309 29.129 1.00 52.00 300 PRO A O 1
ATOM 2445 N N . VAL A 1 301 ? -40.247 -22.121 29.297 1.00 62.03 301 VAL A N 1
ATOM 2446 C CA . VAL A 1 301 ? -40.287 -21.896 27.851 1.00 62.03 301 VAL A CA 1
ATOM 2447 C C . VAL A 1 301 ? -38.834 -21.895 27.361 1.00 62.03 301 VAL A C 1
ATOM 2449 O O . VAL A 1 301 ? -38.010 -21.172 27.927 1.00 62.03 301 VAL A O 1
ATOM 2452 N N . PRO A 1 302 ? -38.472 -22.701 26.347 1.00 69.69 302 PRO A N 1
ATOM 2453 C CA . PRO A 1 302 ? -37.102 -22.769 25.859 1.00 69.69 302 PRO A CA 1
ATOM 2454 C C . PRO A 1 302 ? -36.689 -21.408 25.289 1.00 69.69 302 PRO A C 1
ATOM 2456 O O . PRO A 1 302 ? -37.120 -21.010 24.208 1.00 69.69 302 PRO A O 1
ATOM 2459 N N . ILE A 1 303 ? -35.819 -20.709 26.021 1.00 63.53 303 ILE A N 1
ATOM 2460 C CA . ILE A 1 303 ? -35.318 -19.352 25.737 1.00 63.53 303 ILE A CA 1
ATOM 2461 C C . ILE A 1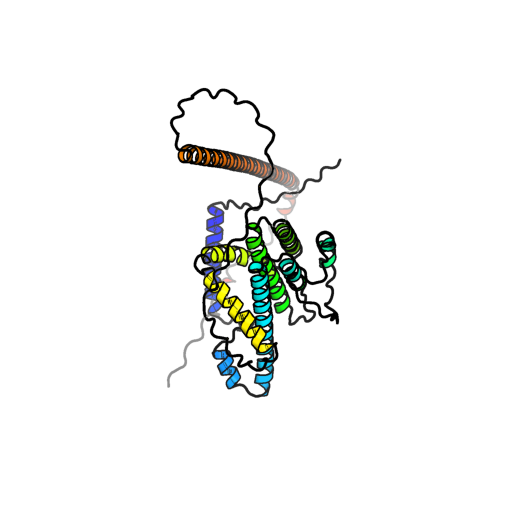 303 ? -34.766 -19.227 24.306 1.00 63.53 303 ILE A C 1
ATOM 2463 O O . ILE A 1 303 ? -34.882 -18.175 23.682 1.00 63.53 303 ILE A O 1
ATOM 2467 N N . LYS A 1 304 ? -34.250 -20.323 23.735 1.00 64.25 304 LYS A N 1
ATOM 2468 C CA . LYS A 1 304 ? -33.781 -20.373 22.343 1.00 64.25 304 LYS A CA 1
ATOM 2469 C C . LYS A 1 304 ? -34.873 -20.038 21.320 1.00 64.25 304 LYS A C 1
ATOM 2471 O O . LYS A 1 304 ? -34.571 -19.384 20.331 1.00 64.25 304 LYS A O 1
ATOM 2476 N N . LYS A 1 305 ? -36.128 -20.435 21.557 1.00 65.88 305 LYS A N 1
ATOM 2477 C CA . LYS A 1 305 ? -37.223 -20.203 20.604 1.00 65.88 305 LYS A CA 1
ATOM 2478 C C . LYS A 1 305 ? -37.642 -18.727 20.578 1.00 65.88 305 LYS A C 1
ATOM 2480 O O . LYS A 1 305 ? -37.768 -18.147 19.511 1.00 65.88 305 LYS A O 1
ATOM 2485 N N . ILE A 1 306 ? -37.702 -18.091 21.752 1.00 64.31 306 ILE A N 1
ATOM 2486 C CA . ILE A 1 306 ? -38.033 -16.660 21.894 1.00 64.31 306 ILE A CA 1
ATOM 2487 C C . ILE A 1 306 ? -36.964 -15.764 21.242 1.00 64.31 306 ILE A C 1
ATOM 2489 O O . ILE A 1 306 ? -37.291 -14.737 20.650 1.00 64.31 306 ILE A O 1
ATOM 2493 N N . ILE A 1 307 ? -35.684 -16.142 21.331 1.00 64.75 307 ILE A N 1
ATOM 2494 C CA . ILE A 1 307 ? -34.592 -15.381 20.706 1.00 64.75 307 ILE A CA 1
ATOM 2495 C C . ILE A 1 307 ? -34.628 -15.526 19.178 1.00 64.75 307 ILE A C 1
ATOM 2497 O O . ILE A 1 307 ? -34.485 -14.527 18.476 1.00 64.75 307 ILE A O 1
ATOM 2501 N N . GLN A 1 308 ? -34.867 -16.734 18.658 1.00 66.62 308 GLN A N 1
ATOM 2502 C CA . GLN A 1 308 ? -34.925 -16.975 17.213 1.00 66.62 308 GLN A CA 1
ATOM 2503 C C . GLN A 1 308 ? -36.099 -16.230 16.552 1.00 66.62 308 GLN A C 1
ATOM 2505 O O . GLN A 1 308 ? -35.925 -15.613 15.500 1.00 66.62 308 GLN A O 1
ATOM 2510 N N . ASP A 1 309 ? -37.269 -16.233 17.197 1.00 62.34 309 ASP A N 1
ATOM 2511 C CA . ASP A 1 309 ? -38.473 -15.588 16.668 1.00 62.34 309 ASP A CA 1
ATOM 2512 C C . ASP A 1 309 ? -38.335 -14.051 16.657 1.00 62.34 309 ASP A C 1
ATOM 2514 O O . ASP A 1 309 ? -38.714 -13.407 15.678 1.00 62.34 309 ASP A O 1
ATOM 2518 N N . ASN A 1 310 ? -37.686 -13.460 17.671 1.00 64.94 310 ASN A N 1
ATOM 2519 C CA . ASN A 1 310 ? -37.401 -12.018 17.703 1.00 64.94 310 ASN A CA 1
ATOM 2520 C C . ASN A 1 310 ? -36.363 -11.578 16.659 1.00 64.94 310 ASN A C 1
ATOM 2522 O O . ASN A 1 310 ? -36.475 -10.487 16.103 1.00 64.94 310 ASN A O 1
ATOM 2526 N N . ILE A 1 311 ? -35.350 -12.403 16.372 1.00 67.50 311 ILE A N 1
ATOM 2527 C CA . ILE A 1 311 ? -34.335 -12.072 15.359 1.00 67.50 311 ILE A CA 1
ATOM 2528 C C . ILE A 1 311 ? -34.972 -12.045 13.965 1.00 67.50 311 ILE A C 1
ATOM 2530 O O . ILE A 1 311 ? -34.763 -11.092 13.213 1.00 67.50 311 ILE A O 1
ATOM 2534 N N . ASN A 1 312 ? -35.801 -13.039 13.646 1.00 68.06 312 ASN A N 1
ATOM 2535 C CA . ASN A 1 312 ? -36.473 -13.125 12.349 1.00 68.06 312 ASN A CA 1
ATOM 2536 C C . ASN A 1 312 ? -37.441 -11.954 12.107 1.00 68.06 312 ASN A C 1
AT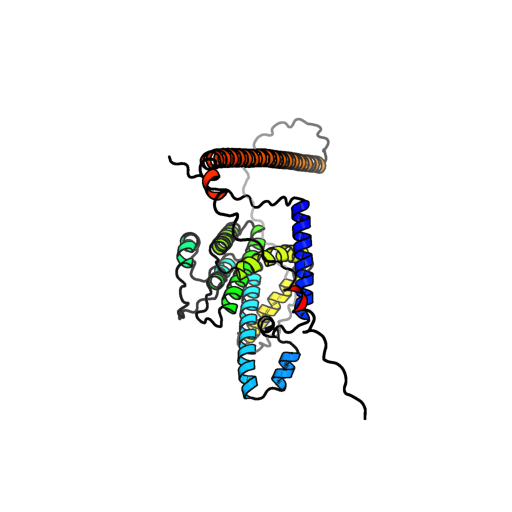OM 2538 O O . ASN A 1 312 ? -37.547 -11.472 10.980 1.00 68.06 312 ASN A O 1
ATOM 2542 N N . ASP A 1 313 ? -38.110 -11.462 13.151 1.00 73.75 313 ASP A N 1
ATOM 2543 C CA . ASP A 1 313 ? -38.996 -10.296 13.063 1.00 73.75 313 ASP A CA 1
ATOM 2544 C C . ASP A 1 313 ? -38.203 -8.993 12.831 1.00 73.75 313 ASP A C 1
ATOM 2546 O O . ASP A 1 313 ? -38.536 -8.193 11.956 1.00 73.75 313 ASP A O 1
ATOM 2550 N N . VAL A 1 314 ? -37.066 -8.810 13.514 1.00 71.75 314 VAL A N 1
ATOM 2551 C CA . VAL A 1 314 ? -36.190 -7.644 13.292 1.00 71.75 314 VAL A CA 1
ATOM 2552 C C . VAL A 1 314 ? -35.630 -7.613 11.865 1.00 71.75 314 VAL A C 1
ATOM 2554 O O . VAL A 1 314 ? -35.563 -6.537 11.266 1.00 71.75 314 VAL A O 1
ATOM 2557 N N . PHE A 1 315 ? -35.256 -8.764 11.299 1.00 71.12 315 PHE A N 1
ATOM 2558 C CA . PHE A 1 315 ? -34.794 -8.839 9.910 1.00 71.12 315 PHE A CA 1
ATOM 2559 C C . PHE A 1 315 ? -35.913 -8.527 8.914 1.00 71.12 315 PHE A C 1
ATOM 2561 O O . PHE A 1 315 ? -35.704 -7.691 8.037 1.00 71.12 315 PHE A O 1
ATOM 2568 N N . LYS A 1 316 ? -37.115 -9.087 9.102 1.00 78.19 316 LYS A N 1
ATOM 2569 C CA . LYS A 1 316 ? -38.272 -8.783 8.244 1.00 78.19 316 LYS A CA 1
ATOM 2570 C C . LYS A 1 316 ? -38.659 -7.306 8.282 1.00 78.19 316 LYS A C 1
ATOM 2572 O O . LYS A 1 316 ? -38.919 -6.719 7.236 1.00 78.19 316 LYS A O 1
ATOM 2577 N N . ARG A 1 317 ? -38.637 -6.671 9.460 1.00 73.62 317 ARG A N 1
ATOM 2578 C CA . ARG A 1 317 ? -38.919 -5.230 9.582 1.00 73.62 317 ARG A CA 1
ATOM 2579 C C . ARG A 1 317 ? -37.853 -4.375 8.901 1.00 73.62 317 ARG A C 1
ATOM 2581 O O . ARG A 1 317 ? -38.193 -3.408 8.230 1.00 73.62 317 ARG A O 1
ATOM 2588 N N . LYS A 1 318 ? -36.569 -4.726 9.037 1.00 78.06 318 LYS A N 1
ATOM 2589 C CA . LYS A 1 318 ? -35.484 -4.014 8.339 1.00 78.06 318 LYS A CA 1
ATOM 2590 C C . LYS A 1 318 ? -35.575 -4.173 6.824 1.00 78.06 318 LYS A C 1
ATOM 2592 O O . LYS A 1 318 ? -35.334 -3.207 6.110 1.00 78.06 318 LYS A O 1
ATOM 2597 N N . GLU A 1 319 ? -35.946 -5.355 6.348 1.00 82.94 319 GLU A N 1
ATOM 2598 C CA . GLU A 1 319 ? -36.136 -5.625 4.924 1.00 82.94 319 GLU A CA 1
ATOM 2599 C C . GLU A 1 319 ? -37.315 -4.831 4.348 1.00 82.94 319 GLU A C 1
ATOM 2601 O O . GLU A 1 319 ? -37.164 -4.193 3.311 1.00 82.94 319 GLU A O 1
ATOM 2606 N N . GLN A 1 320 ? -38.446 -4.766 5.057 1.00 84.75 320 GLN A N 1
ATOM 2607 C CA . GLN A 1 320 ? -39.595 -3.949 4.650 1.00 84.75 320 GLN A CA 1
ATOM 2608 C C . GLN A 1 320 ? -39.264 -2.451 4.598 1.00 84.75 320 GLN A C 1
ATOM 2610 O O . GLN A 1 320 ? -39.644 -1.777 3.644 1.00 84.75 320 GLN A O 1
ATOM 2615 N N . VAL A 1 321 ? -38.514 -1.936 5.579 1.00 84.56 321 VAL A N 1
ATOM 2616 C CA . VAL A 1 321 ? -38.060 -0.533 5.584 1.00 84.56 321 VAL A CA 1
ATOM 2617 C C . VAL A 1 321 ? -37.088 -0.260 4.433 1.00 84.56 321 VAL A C 1
ATOM 2619 O O . VAL A 1 321 ? -37.148 0.792 3.800 1.00 84.56 321 VAL A O 1
ATOM 2622 N N . LEU A 1 322 ? -36.203 -1.209 4.119 1.00 79.56 322 LEU A N 1
ATOM 2623 C CA . LEU A 1 322 ? -35.302 -1.073 2.978 1.00 79.56 322 LEU A CA 1
ATOM 2624 C C . LEU A 1 322 ? -36.084 -1.075 1.656 1.00 79.56 322 LEU A C 1
ATOM 2626 O O . LEU A 1 322 ? -35.824 -0.237 0.796 1.00 79.56 322 LEU A O 1
ATOM 2630 N N . GLN A 1 323 ? -37.077 -1.956 1.515 1.00 82.25 323 GLN A N 1
ATOM 2631 C CA . GLN A 1 323 ? -37.952 -2.003 0.343 1.00 82.25 323 GLN A CA 1
ATOM 2632 C C . GLN A 1 323 ? -38.746 -0.702 0.166 1.00 82.25 323 GLN A C 1
ATOM 2634 O O . GLN A 1 323 ? -38.807 -0.193 -0.952 1.00 82.25 323 GLN A O 1
ATOM 2639 N N . SER A 1 324 ? -39.289 -0.112 1.239 1.00 86.12 324 SER A N 1
ATOM 2640 C CA . SER A 1 324 ? -39.996 1.173 1.141 1.00 86.12 324 SER A CA 1
ATOM 2641 C C . SER A 1 324 ? -39.070 2.314 0.717 1.00 86.12 324 SER A C 1
ATOM 2643 O O . SER A 1 324 ? -39.444 3.109 -0.137 1.00 86.12 324 SER A O 1
ATOM 2645 N N . ILE A 1 325 ? -37.835 2.355 1.236 1.00 86.00 325 ILE A N 1
ATOM 2646 C CA . ILE A 1 325 ? -36.838 3.364 0.834 1.00 86.00 325 ILE A CA 1
ATOM 2647 C C . ILE A 1 325 ? -36.481 3.216 -0.649 1.00 86.00 325 ILE A C 1
ATOM 2649 O O . ILE A 1 325 ? -36.376 4.213 -1.362 1.00 86.00 325 ILE A O 1
ATOM 2653 N N . VAL A 1 326 ? -36.310 1.981 -1.129 1.00 82.19 326 VAL A N 1
ATOM 2654 C CA . VAL A 1 326 ? -36.023 1.717 -2.544 1.00 82.19 326 VAL A CA 1
ATOM 2655 C C . VAL A 1 326 ? -37.188 2.178 -3.423 1.00 82.19 326 VAL A C 1
ATOM 2657 O O . VAL A 1 326 ? -36.954 2.887 -4.399 1.00 82.19 326 VAL A O 1
ATOM 2660 N N . ILE A 1 327 ? -38.431 1.838 -3.069 1.00 84.50 327 ILE A N 1
ATOM 2661 C CA . ILE A 1 327 ? -39.629 2.257 -3.817 1.00 84.50 327 ILE A CA 1
ATOM 2662 C C . ILE A 1 327 ? -39.743 3.787 -3.873 1.00 84.50 327 ILE A C 1
ATOM 2664 O O . ILE A 1 327 ? -39.983 4.333 -4.951 1.00 84.50 327 ILE A O 1
ATOM 2668 N N . ASP A 1 328 ? -39.506 4.484 -2.760 1.00 88.31 328 ASP A N 1
ATOM 2669 C CA . ASP A 1 328 ? -39.539 5.950 -2.718 1.00 88.31 328 ASP A CA 1
ATOM 2670 C C . ASP A 1 328 ? -38.451 6.579 -3.598 1.00 88.31 328 ASP A C 1
ATOM 2672 O O . ASP A 1 328 ? -38.717 7.538 -4.325 1.00 88.31 328 ASP A O 1
ATOM 2676 N N . GLN A 1 329 ? -37.238 6.014 -3.612 1.00 80.38 329 GLN A N 1
ATOM 2677 C CA . GLN A 1 329 ? -36.184 6.488 -4.511 1.00 80.38 329 GLN A CA 1
ATOM 2678 C C . GLN A 1 329 ? -36.524 6.261 -5.989 1.00 80.38 329 GLN A C 1
ATOM 2680 O O . GLN A 1 329 ? -36.219 7.117 -6.820 1.00 80.38 329 GLN A O 1
ATOM 2685 N N . TYR A 1 330 ? -37.172 5.142 -6.326 1.00 83.25 330 TYR A N 1
ATOM 2686 C CA . TYR A 1 330 ? -37.656 4.900 -7.686 1.00 83.25 330 TYR A CA 1
ATOM 2687 C C . TYR A 1 330 ? -38.750 5.889 -8.087 1.00 83.25 330 TYR A C 1
ATOM 2689 O O . TYR A 1 330 ? -38.693 6.426 -9.191 1.00 83.25 330 TYR A O 1
ATOM 2697 N N . ARG A 1 331 ? -39.711 6.168 -7.196 1.00 88.50 331 ARG A N 1
ATOM 2698 C CA . ARG A 1 331 ? -40.756 7.171 -7.447 1.00 88.50 331 ARG A CA 1
ATOM 2699 C C . ARG A 1 331 ? -40.141 8.546 -7.708 1.00 88.50 331 ARG A C 1
ATOM 2701 O O . ARG A 1 331 ? -40.499 9.172 -8.697 1.00 88.50 331 ARG A O 1
ATOM 2708 N N . LYS A 1 332 ? -39.171 8.962 -6.888 1.00 89.50 332 LYS A N 1
ATOM 2709 C CA . LYS A 1 332 ? -38.502 10.260 -7.037 1.00 89.50 332 LYS A CA 1
ATOM 2710 C C . LYS A 1 332 ? -37.772 10.398 -8.378 1.00 89.50 332 LYS A C 1
ATOM 2712 O O . LYS A 1 332 ? -37.948 11.396 -9.065 1.00 89.50 332 LYS A O 1
ATOM 2717 N N . LYS A 1 333 ? -37.034 9.367 -8.806 1.00 82.81 333 LYS A N 1
ATOM 2718 C CA . LYS A 1 333 ? -36.391 9.354 -10.135 1.00 82.81 333 LYS A CA 1
ATOM 2719 C C . LYS A 1 333 ? -37.402 9.438 -11.284 1.00 82.81 333 LYS A C 1
ATOM 2721 O O . LYS A 1 333 ? -37.116 10.009 -12.333 1.00 82.81 333 LYS A O 1
ATOM 2726 N N . LEU A 1 334 ? -38.580 8.843 -11.107 1.00 85.88 334 LEU A N 1
ATOM 2727 C CA . LEU A 1 334 ? -39.636 8.850 -12.118 1.00 85.88 334 LEU A CA 1
ATOM 2728 C C . LEU A 1 334 ? -40.320 10.224 -12.235 1.00 85.88 334 LEU A C 1
ATOM 2730 O O . LEU A 1 334 ? -40.848 10.548 -13.292 1.00 85.88 334 LEU A O 1
ATOM 2734 N N . GLU A 1 335 ? -40.302 11.031 -11.174 1.00 89.56 335 GLU A N 1
ATOM 2735 C CA . GLU A 1 335 ? -40.734 12.434 -11.204 1.00 89.56 335 GLU A CA 1
ATOM 2736 C C . GLU A 1 335 ? -39.661 13.342 -11.821 1.00 89.56 335 GLU A C 1
ATOM 2738 O O . GLU A 1 335 ? -39.987 14.104 -12.725 1.00 89.56 335 GLU A O 1
ATOM 2743 N N . GLU A 1 336 ? -38.387 13.183 -11.441 1.00 87.00 336 GLU A N 1
ATOM 2744 C CA . GLU A 1 336 ? -37.262 13.949 -12.015 1.00 87.00 336 GLU A CA 1
ATOM 2745 C C . GLU A 1 336 ? -37.168 13.767 -13.541 1.00 87.00 336 GLU A C 1
ATOM 2747 O O . GLU A 1 336 ? -37.060 14.734 -14.285 1.00 87.00 336 GLU A O 1
ATOM 2752 N N . THR A 1 337 ? -37.313 12.533 -14.036 1.00 83.12 337 THR A N 1
ATOM 2753 C CA . THR A 1 337 ? -37.306 12.264 -15.489 1.00 83.12 337 THR A CA 1
ATOM 2754 C C . THR A 1 337 ? -38.497 12.871 -16.230 1.00 83.12 337 THR A C 1
ATOM 2756 O O . THR A 1 337 ? -38.362 13.233 -17.396 1.00 83.12 337 THR A O 1
ATOM 2759 N N . LYS A 1 338 ? -39.663 12.997 -15.581 1.00 88.69 338 LYS A N 1
ATOM 2760 C CA . LYS A 1 338 ? -40.822 13.680 -16.174 1.00 88.69 338 LYS A CA 1
ATOM 2761 C C . LYS A 1 338 ? -40.588 15.184 -16.275 1.00 88.69 338 LYS A C 1
ATOM 2763 O O . LYS A 1 338 ? -40.950 15.763 -17.295 1.00 88.69 338 LYS A O 1
ATOM 2768 N N . GLU A 1 339 ? -39.980 15.782 -15.254 1.00 91.00 339 GLU A N 1
ATOM 2769 C CA . GLU A 1 339 ? -39.607 17.200 -15.239 1.00 91.00 339 GLU A CA 1
ATOM 2770 C C . GLU A 1 339 ? -38.570 17.500 -16.333 1.00 91.00 339 GLU A C 1
ATOM 2772 O O . GLU A 1 339 ? -38.824 18.338 -17.191 1.00 91.00 339 GLU A O 1
ATOM 2777 N N . GLU A 1 340 ? -37.500 16.700 -16.433 1.00 87.75 340 GLU A N 1
ATOM 2778 C CA . GLU A 1 340 ? -36.496 16.834 -17.503 1.00 87.75 340 GLU A CA 1
ATOM 2779 C C . GLU A 1 340 ? -37.113 16.720 -18.908 1.00 87.75 340 GLU A C 1
ATOM 2781 O O . GLU A 1 340 ? -36.749 17.463 -19.819 1.00 87.75 340 GLU A O 1
ATOM 2786 N N . THR A 1 341 ? -38.066 15.802 -19.112 1.00 87.12 341 THR A N 1
ATOM 2787 C CA . THR A 1 341 ? -38.742 15.677 -20.414 1.00 87.12 341 THR A CA 1
ATOM 2788 C C . THR A 1 341 ? -39.673 16.848 -20.716 1.00 87.12 341 THR A C 1
ATOM 2790 O O . THR A 1 341 ? -39.829 17.190 -21.885 1.00 87.12 341 THR A O 1
ATOM 2793 N N . ALA A 1 342 ? -40.280 17.460 -19.695 1.00 91.25 342 ALA A N 1
ATOM 2794 C CA . ALA A 1 342 ? -41.135 18.630 -19.868 1.00 91.25 342 ALA A CA 1
ATOM 2795 C C . ALA A 1 342 ? -40.306 19.853 -20.290 1.00 91.25 342 ALA A C 1
ATOM 2797 O O . ALA A 1 342 ? -40.668 20.515 -21.260 1.00 91.25 342 ALA A O 1
ATOM 2798 N N . ASP A 1 343 ? -39.148 20.064 -19.659 1.00 91.25 343 ASP A N 1
ATOM 2799 C CA . ASP A 1 343 ? -38.229 21.159 -19.995 1.00 91.25 343 ASP A CA 1
ATOM 2800 C C . ASP A 1 343 ? -37.702 21.052 -21.436 1.00 91.25 343 ASP A C 1
ATOM 2802 O O . ASP A 1 343 ? -37.584 22.051 -22.146 1.00 91.25 343 ASP A O 1
ATOM 2806 N N . VAL A 1 344 ? -37.400 19.833 -21.905 1.00 89.00 344 VAL A N 1
ATOM 2807 C CA . VAL A 1 344 ? -36.954 19.604 -23.292 1.00 89.00 344 VAL A CA 1
ATOM 2808 C C . VAL A 1 344 ? -38.067 19.907 -24.296 1.00 89.00 344 VAL A C 1
ATOM 2810 O O . VAL A 1 344 ? -37.785 20.447 -25.364 1.00 89.00 344 VAL A O 1
ATOM 2813 N N . ILE A 1 345 ? -39.321 19.576 -23.971 1.00 88.69 345 ILE A N 1
ATOM 2814 C CA . ILE A 1 345 ? -40.471 19.897 -24.828 1.00 88.69 345 ILE A CA 1
ATOM 2815 C C . ILE A 1 345 ? -40.661 21.417 -24.903 1.00 88.69 345 ILE A C 1
ATOM 2817 O O . ILE A 1 345 ? -40.782 21.947 -26.003 1.00 88.69 345 ILE A O 1
ATOM 2821 N N . GLU A 1 346 ? -40.580 22.127 -23.775 1.00 93.88 346 GLU A N 1
ATOM 2822 C CA . GLU A 1 346 ? -40.682 23.594 -23.741 1.00 93.88 346 GLU A CA 1
ATOM 2823 C C . GLU A 1 346 ? -39.545 24.272 -24.535 1.00 93.88 346 GLU A C 1
ATOM 2825 O O . GLU A 1 346 ? -39.771 25.214 -25.300 1.00 93.88 346 GLU A O 1
ATOM 2830 N N . GLN A 1 347 ? -38.316 23.753 -24.443 1.00 92.12 347 GLN A N 1
ATOM 2831 C CA . GLN A 1 347 ? -37.202 24.219 -25.279 1.00 92.12 347 GLN A CA 1
ATOM 2832 C C . GLN A 1 347 ? -37.442 23.967 -26.772 1.00 92.12 347 GLN A C 1
ATOM 2834 O O . GLN A 1 347 ? -37.090 24.802 -27.604 1.00 92.12 347 GLN A O 1
ATOM 2839 N N . LEU A 1 348 ? -38.045 22.834 -27.134 1.00 89.19 348 LEU A N 1
ATOM 2840 C CA . LEU A 1 348 ? -38.350 22.536 -28.529 1.00 89.19 348 LEU A CA 1
ATOM 2841 C C . LEU A 1 348 ? -39.427 23.483 -29.078 1.00 89.19 348 LEU A C 1
ATOM 2843 O O . LEU A 1 348 ? -39.271 23.999 -30.184 1.00 89.19 348 LEU A O 1
ATOM 2847 N N . ASP A 1 349 ? -40.473 23.751 -28.296 1.00 92.88 349 ASP A N 1
ATOM 2848 C CA . ASP A 1 349 ? -41.556 24.663 -28.673 1.00 92.88 349 ASP A CA 1
ATOM 2849 C C . ASP A 1 349 ? -41.032 26.094 -28.875 1.00 92.88 349 ASP A C 1
ATOM 2851 O O . ASP A 1 349 ? -41.330 26.725 -29.891 1.00 92.88 349 ASP A O 1
ATOM 2855 N N . THR A 1 350 ? -40.153 26.574 -27.987 1.00 94.56 350 THR A N 1
ATOM 2856 C CA . THR A 1 350 ? -39.512 27.895 -28.145 1.00 94.56 350 THR A CA 1
ATOM 2857 C C . THR A 1 350 ? -38.592 27.968 -29.369 1.00 94.56 350 THR A C 1
ATOM 2859 O O . THR A 1 350 ? -38.576 28.986 -30.064 1.00 94.56 350 THR A O 1
ATOM 2862 N N . MET A 1 351 ? -37.857 26.896 -29.695 1.00 91.25 351 MET A N 1
ATOM 2863 C CA . MET A 1 351 ? -37.056 26.835 -30.926 1.00 91.25 351 MET A CA 1
ATOM 2864 C C . MET A 1 351 ? -37.927 26.856 -32.189 1.00 91.25 351 MET A C 1
ATOM 2866 O O . MET A 1 351 ? -37.546 27.479 -33.183 1.00 91.25 351 MET A O 1
ATOM 2870 N N . ILE A 1 352 ? -39.084 26.188 -32.166 1.00 90.06 352 ILE A N 1
ATOM 2871 C CA . ILE A 1 352 ? -40.039 26.195 -33.281 1.00 90.06 352 ILE A CA 1
ATOM 2872 C C . ILE A 1 352 ? -40.624 27.599 -33.469 1.00 90.06 352 ILE A C 1
ATOM 2874 O O . ILE A 1 352 ? -40.658 28.088 -34.598 1.00 90.06 352 ILE A O 1
ATOM 2878 N N . GLU A 1 353 ? -41.017 28.276 -32.388 1.00 94.25 353 GLU A N 1
ATOM 2879 C CA . GLU A 1 353 ? -41.559 29.638 -32.443 1.00 94.25 353 GLU A CA 1
ATOM 2880 C C . GLU A 1 353 ? -40.535 30.636 -33.014 1.00 94.25 353 GLU A C 1
ATOM 2882 O O . GLU A 1 353 ? -40.845 31.379 -33.949 1.00 94.25 353 GLU A O 1
ATOM 2887 N N . GLN A 1 354 ? -39.274 30.563 -32.569 1.00 90.19 354 GLN A N 1
ATOM 2888 C CA . GLN A 1 354 ? -38.176 31.367 -33.125 1.00 90.19 354 GLN A CA 1
ATOM 2889 C C . GLN A 1 354 ? -37.909 31.065 -34.604 1.00 90.19 354 GLN A C 1
ATOM 2891 O O . GLN A 1 354 ? -37.618 31.970 -35.391 1.00 90.19 354 GLN A O 1
ATOM 2896 N N . ALA A 1 355 ? -37.981 29.795 -35.012 1.00 82.69 355 ALA A N 1
ATOM 2897 C CA . ALA A 1 355 ? -37.816 29.422 -36.412 1.00 82.69 355 ALA A CA 1
ATOM 2898 C C . ALA A 1 355 ? -38.949 29.999 -37.273 1.00 82.69 355 ALA A C 1
ATOM 2900 O O . ALA A 1 355 ? -38.682 30.537 -38.349 1.00 82.69 355 ALA A O 1
ATOM 2901 N N . MET A 1 356 ? -40.195 29.954 -36.794 1.00 85.62 356 MET A N 1
ATOM 2902 C CA . MET A 1 356 ? -41.337 30.545 -37.493 1.00 85.62 356 MET A CA 1
ATOM 2903 C C . MET A 1 356 ? -41.196 32.066 -37.634 1.00 85.62 356 MET A C 1
ATOM 2905 O O . MET A 1 356 ? -41.361 32.579 -38.742 1.00 85.62 356 MET A O 1
ATOM 2909 N N . GLU A 1 357 ? -40.798 32.777 -36.576 1.00 88.75 357 GLU A N 1
ATOM 2910 C CA . GLU A 1 357 ? -40.578 34.231 -36.617 1.00 88.75 357 GLU A CA 1
ATOM 2911 C C . GLU A 1 357 ? -39.483 34.610 -37.633 1.00 88.75 357 GLU A C 1
ATOM 2913 O O . GLU A 1 357 ? -39.692 35.463 -38.500 1.00 88.75 357 GLU A O 1
ATOM 2918 N N . ASN A 1 358 ? -38.366 33.877 -37.640 1.00 79.00 358 ASN A N 1
ATOM 2919 C CA . ASN A 1 358 ? -37.279 34.084 -38.603 1.00 79.00 358 ASN A CA 1
ATOM 2920 C C . ASN A 1 358 ? -37.680 33.776 -40.056 1.00 79.00 358 ASN A C 1
ATOM 2922 O O . ASN A 1 358 ? -37.164 34.400 -40.984 1.00 79.00 358 ASN A O 1
ATOM 2926 N N . THR A 1 359 ? -38.599 32.832 -40.276 1.00 78.69 359 THR A N 1
ATOM 2927 C CA . THR A 1 359 ? -39.046 32.477 -41.633 1.00 78.69 359 THR A CA 1
ATOM 2928 C C . THR A 1 359 ? -39.974 33.551 -42.211 1.00 78.69 359 THR A C 1
ATOM 2930 O O . THR A 1 359 ? -39.882 33.859 -43.398 1.00 78.69 359 THR A O 1
ATOM 2933 N N . THR A 1 360 ? -40.798 34.198 -41.376 1.00 68.06 360 THR A N 1
ATOM 2934 C CA . THR A 1 360 ? -41.686 35.295 -41.816 1.00 68.06 360 THR A CA 1
ATOM 2935 C C . THR A 1 360 ? -40.940 36.566 -42.237 1.00 68.06 360 THR A C 1
ATOM 2937 O O . THR A 1 360 ? -41.459 37.352 -43.027 1.00 68.06 360 THR A O 1
ATOM 2940 N N . LEU A 1 361 ? -39.694 36.752 -41.787 1.00 59.88 361 LEU A N 1
ATOM 2941 C CA . LEU A 1 361 ? -38.864 37.901 -42.162 1.00 59.88 361 LEU A CA 1
ATOM 2942 C C . LEU A 1 361 ? -38.195 37.762 -43.542 1.00 59.88 361 LEU A C 1
ATOM 2944 O O . LEU A 1 361 ? -37.708 38.758 -44.073 1.00 59.88 361 LEU A O 1
ATOM 2948 N N . ASN A 1 362 ? -38.196 36.568 -44.148 1.00 59.69 362 ASN A N 1
ATOM 2949 C CA . ASN A 1 362 ? -37.421 36.280 -45.362 1.00 59.69 362 ASN A CA 1
ATOM 2950 C C . ASN A 1 362 ? -38.267 36.147 -46.648 1.00 59.69 362 ASN A C 1
ATOM 2952 O O . ASN A 1 362 ? -37.726 35.936 -47.735 1.00 59.69 362 ASN A O 1
ATOM 2956 N N . GLU A 1 363 ? -39.593 36.309 -46.568 1.00 57.41 363 GLU A N 1
ATOM 2957 C CA . GLU A 1 363 ? -40.461 36.317 -47.759 1.00 57.41 363 GLU A CA 1
ATOM 2958 C C . GLU A 1 363 ? -40.275 37.574 -48.633 1.00 57.41 363 GLU A C 1
ATOM 2960 O O . GLU A 1 363 ? -40.589 37.541 -49.823 1.00 57.41 363 GLU A O 1
ATOM 2965 N N . ASN A 1 364 ? -39.674 38.650 -48.105 1.00 58.66 364 ASN A N 1
ATOM 2966 C CA . ASN A 1 364 ? -39.364 39.854 -48.888 1.00 58.66 364 ASN A CA 1
ATOM 2967 C C . ASN A 1 364 ? -38.077 39.739 -49.736 1.00 58.66 364 ASN A C 1
ATOM 2969 O O . ASN A 1 364 ? -37.962 40.441 -50.741 1.00 58.66 364 ASN A O 1
ATOM 2973 N N . ASP A 1 365 ? -37.153 38.824 -49.414 1.00 56.84 365 ASP A N 1
ATOM 2974 C CA . ASP A 1 365 ? -35.873 38.688 -50.136 1.00 56.84 365 ASP A CA 1
ATOM 2975 C C . ASP A 1 365 ? -35.905 37.625 -51.252 1.00 56.84 365 ASP A C 1
ATOM 2977 O O . ASP A 1 365 ? -35.148 37.707 -52.229 1.00 56.84 365 ASP A O 1
ATOM 2981 N N . LEU A 1 366 ? -36.847 36.676 -51.193 1.00 53.09 366 LEU A N 1
ATOM 2982 C CA . LEU A 1 366 ? -37.033 35.617 -52.198 1.00 53.09 366 LEU A CA 1
ATOM 2983 C C . LEU A 1 366 ? -37.538 36.127 -53.560 1.00 53.09 366 LEU A C 1
ATOM 2985 O O . LEU A 1 366 ? -37.270 35.497 -54.588 1.00 53.09 366 LEU A O 1
ATOM 2989 N N . ALA A 1 367 ? -38.181 37.297 -53.606 1.00 57.06 367 ALA A N 1
ATOM 2990 C CA . ALA A 1 367 ? -38.588 37.930 -54.862 1.00 57.06 367 ALA A CA 1
ATOM 2991 C C . ALA A 1 367 ? -37.394 38.459 -55.687 1.00 57.06 367 ALA A C 1
ATOM 2993 O O . ALA A 1 367 ? -37.499 38.582 -56.907 1.00 57.06 367 ALA A O 1
ATOM 2994 N N . SER A 1 368 ? -36.240 38.724 -55.057 1.00 55.53 368 SER A N 1
ATOM 2995 C CA . SER A 1 368 ? -35.055 39.285 -55.732 1.00 55.53 368 SER A CA 1
ATOM 2996 C C . SER A 1 368 ? -34.107 38.228 -56.325 1.00 55.53 368 SER A C 1
ATOM 2998 O O . SER A 1 368 ? -33.340 38.510 -57.250 1.00 55.53 368 SER A O 1
ATOM 3000 N N . VAL A 1 369 ? -34.173 36.984 -55.834 1.00 54.78 369 VAL A N 1
ATOM 3001 C CA . VAL A 1 369 ? -33.256 35.898 -56.229 1.00 54.78 369 VAL A CA 1
ATOM 3002 C C . VAL A 1 369 ? -33.749 35.147 -57.473 1.00 54.78 369 VAL A C 1
ATOM 3004 O O . VAL A 1 369 ? -32.935 34.712 -58.294 1.00 54.78 369 VAL A O 1
ATOM 3007 N N . PHE A 1 370 ? -35.066 35.061 -57.689 1.00 51.09 370 PHE A N 1
ATOM 3008 C CA . PHE A 1 370 ? -35.639 34.362 -58.849 1.00 51.09 370 PHE A CA 1
ATOM 3009 C C . PHE A 1 370 ? -35.392 35.059 -60.199 1.00 51.09 370 PHE A C 1
ATOM 3011 O O . PHE A 1 370 ? -35.466 34.410 -61.242 1.00 51.09 370 PHE A O 1
ATOM 3018 N N . THR A 1 371 ? -35.021 36.344 -60.221 1.00 55.19 371 THR A N 1
ATOM 3019 C CA . THR A 1 371 ? -34.696 37.051 -61.474 1.00 55.19 371 THR A CA 1
ATOM 3020 C C . THR A 1 371 ? -33.246 36.870 -61.942 1.00 55.19 371 THR A C 1
ATOM 3022 O O . THR A 1 371 ? -32.951 37.166 -63.099 1.00 55.19 371 THR A O 1
ATOM 3025 N N . SER A 1 372 ? -32.338 36.349 -61.104 1.00 49.66 372 SER A N 1
ATOM 3026 C CA . SER A 1 372 ? -30.890 36.326 -61.404 1.00 49.66 372 SER A CA 1
ATOM 3027 C C . SER A 1 372 ? -30.312 34.960 -61.800 1.00 49.66 372 SER A C 1
ATOM 3029 O O . SER A 1 372 ? -29.203 34.897 -62.330 1.00 49.66 372 SER A O 1
ATOM 3031 N N . THR A 1 373 ? -31.030 33.853 -61.602 1.00 48.12 373 THR A N 1
ATOM 3032 C CA . THR A 1 373 ? -30.475 32.493 -61.783 1.00 48.12 373 THR A CA 1
ATOM 3033 C C . THR A 1 373 ? -30.833 31.809 -63.103 1.00 48.12 373 THR A C 1
ATOM 3035 O O . THR A 1 373 ? -30.270 30.760 -63.412 1.00 48.12 373 THR A O 1
ATOM 3038 N N . ASN A 1 374 ? -31.648 32.421 -63.967 1.00 45.66 374 ASN A N 1
ATOM 3039 C CA . ASN A 1 374 ? -32.105 31.779 -65.209 1.00 45.66 374 ASN A CA 1
ATOM 3040 C C . ASN A 1 374 ? -31.135 31.899 -66.412 1.00 45.66 374 ASN A C 1
ATOM 3042 O O . ASN A 1 374 ? -31.559 31.834 -67.563 1.00 45.66 374 ASN A O 1
ATOM 3046 N N . LYS A 1 375 ? -29.827 32.110 -66.182 1.00 51.22 375 LYS A N 1
ATOM 3047 C CA . LYS A 1 375 ? -28.851 32.327 -67.275 1.00 51.22 375 LYS A CA 1
ATOM 3048 C C . LYS A 1 375 ? -27.556 31.510 -67.215 1.00 51.22 375 LYS A C 1
ATOM 3050 O O . LYS A 1 375 ? -26.668 31.775 -68.021 1.00 51.22 375 LYS A O 1
ATOM 3055 N N . LYS A 1 376 ? -27.404 30.544 -66.296 1.00 50.84 376 LYS A N 1
ATOM 3056 C CA . LYS A 1 376 ? -26.085 29.907 -66.077 1.00 50.84 376 LYS A CA 1
ATOM 3057 C C . LYS A 1 376 ? -26.014 28.384 -65.921 1.00 50.84 376 LYS A C 1
ATOM 3059 O O . LYS A 1 376 ? -24.943 27.896 -65.584 1.00 50.84 376 LYS A O 1
ATOM 3064 N N . PHE A 1 377 ? -27.065 27.625 -66.227 1.00 43.72 377 PHE A N 1
ATOM 3065 C CA . PHE A 1 377 ? -27.003 26.157 -66.159 1.00 43.72 377 PHE A CA 1
ATOM 3066 C C . PHE A 1 377 ? -27.497 25.483 -67.441 1.00 43.72 377 PHE A C 1
ATOM 3068 O O . PHE A 1 377 ? -28.642 25.062 -67.541 1.00 43.72 377 PHE A O 1
ATOM 3075 N N . ILE A 1 378 ? -26.589 25.342 -68.408 1.00 51.84 378 ILE A N 1
ATOM 3076 C CA . ILE A 1 378 ? -26.546 24.169 -69.287 1.00 51.84 378 ILE A CA 1
ATOM 3077 C C . ILE A 1 378 ? -25.080 23.721 -69.314 1.00 51.84 378 ILE A C 1
ATOM 3079 O O . ILE A 1 378 ? -24.278 24.259 -70.073 1.00 51.84 378 ILE A O 1
ATOM 3083 N N . HIS A 1 379 ? -24.710 22.783 -68.441 1.00 44.53 379 HIS A N 1
ATOM 3084 C CA . HIS A 1 379 ? -23.500 21.982 -68.614 1.00 44.53 379 HIS A CA 1
ATOM 3085 C C . HIS A 1 379 ? -23.766 20.564 -68.095 1.00 44.53 379 HIS A C 1
ATOM 3087 O O . HIS A 1 379 ? -24.211 20.375 -66.965 1.00 44.53 379 HIS A O 1
ATOM 3093 N N . ASP A 1 380 ? -23.566 19.600 -68.988 1.00 54.25 380 ASP A N 1
ATOM 3094 C CA . ASP A 1 380 ? -24.027 18.210 -68.933 1.00 54.25 380 ASP A CA 1
ATOM 3095 C C . ASP A 1 380 ? -23.000 17.306 -68.197 1.00 54.25 380 ASP A C 1
ATOM 3097 O O . ASP A 1 380 ? -21.814 17.372 -68.537 1.00 54.25 380 ASP A O 1
ATOM 3101 N N . PRO A 1 381 ? -23.374 16.469 -67.201 1.00 46.09 381 PRO A N 1
ATOM 3102 C CA . PRO A 1 381 ? -22.425 15.751 -66.334 1.00 46.09 381 PRO A CA 1
ATOM 3103 C C . PRO A 1 381 ? -21.911 14.409 -66.897 1.00 46.09 381 PRO A C 1
ATOM 3105 O O . PRO A 1 381 ? -21.257 13.641 -66.189 1.00 46.09 381 PRO A O 1
ATOM 3108 N N . LEU A 1 382 ? -22.193 14.070 -68.158 1.00 48.41 382 LEU A N 1
ATOM 3109 C CA . LEU A 1 382 ? -21.892 12.738 -68.709 1.00 48.41 382 LEU A CA 1
ATOM 3110 C C . LEU A 1 382 ? -20.432 12.503 -69.148 1.00 48.41 382 LEU A C 1
ATOM 3112 O O . LEU A 1 382 ? -20.085 11.367 -69.480 1.00 48.41 382 LEU A O 1
ATOM 3116 N N . GLN A 1 383 ? -19.548 13.507 -69.116 1.00 51.41 383 GLN A N 1
ATOM 3117 C CA . GLN A 1 383 ? -18.139 13.318 -69.506 1.00 51.41 383 GLN A CA 1
ATOM 3118 C C . GLN A 1 383 ? -17.212 12.833 -68.381 1.00 51.41 383 GLN A C 1
ATOM 3120 O O . GLN A 1 383 ? -16.186 12.217 -68.667 1.00 51.41 383 GLN A O 1
ATOM 3125 N N . GLU A 1 384 ? -17.574 13.010 -67.111 1.00 48.81 384 GLU A N 1
ATOM 3126 C CA . GLU A 1 384 ? -16.645 12.746 -66.001 1.00 48.81 384 GLU A CA 1
ATOM 3127 C C . GLU A 1 384 ? -16.545 11.253 -65.625 1.00 48.81 384 GLU A C 1
ATOM 3129 O O . GLU A 1 384 ? -15.578 10.810 -65.009 1.00 48.81 384 GLU A O 1
ATOM 3134 N N . ARG A 1 385 ? -17.492 10.419 -66.080 1.00 47.72 385 ARG A N 1
ATOM 3135 C CA . ARG A 1 385 ? -17.500 8.972 -65.787 1.00 47.72 385 ARG A CA 1
ATOM 3136 C C . ARG A 1 385 ? -16.635 8.111 -66.714 1.00 47.72 385 ARG A C 1
ATOM 3138 O O . ARG A 1 385 ? -16.422 6.944 -66.402 1.00 47.72 385 ARG A O 1
ATOM 3145 N N . ARG A 1 386 ? -16.107 8.643 -67.825 1.00 48.12 386 ARG A N 1
ATOM 3146 C CA . ARG A 1 386 ? -15.240 7.868 -68.743 1.00 48.12 386 ARG A CA 1
ATOM 3147 C C . ARG A 1 386 ? -13.753 7.881 -68.375 1.00 48.12 386 ARG A C 1
ATOM 3149 O O . ARG A 1 386 ? -13.030 7.013 -68.847 1.00 48.12 386 ARG A O 1
ATOM 3156 N N . ALA A 1 387 ? -13.300 8.792 -67.513 1.00 49.06 387 ALA A N 1
ATOM 3157 C CA . ALA A 1 387 ? -11.879 8.910 -67.170 1.00 49.06 387 ALA A CA 1
ATOM 3158 C C . ALA A 1 387 ? -11.399 7.908 -66.097 1.00 49.06 387 ALA A C 1
ATOM 3160 O O . ALA A 1 387 ? -10.207 7.632 -66.011 1.00 49.06 387 ALA A O 1
ATOM 3161 N N . LEU A 1 388 ? -12.304 7.319 -65.307 1.00 48.41 388 LEU A N 1
ATOM 3162 C CA . LEU A 1 388 ? -11.937 6.468 -64.162 1.00 48.41 388 LEU A CA 1
ATOM 3163 C C . LEU A 1 388 ? -11.815 4.964 -64.473 1.00 48.41 388 LEU A C 1
ATOM 3165 O O . LEU A 1 388 ? -11.342 4.212 -63.628 1.00 48.41 388 LEU A O 1
ATOM 3169 N N . ALA A 1 389 ? -12.183 4.512 -65.675 1.00 47.19 389 ALA A N 1
ATOM 3170 C CA . ALA A 1 389 ? -12.168 3.086 -66.029 1.00 47.19 389 ALA A CA 1
ATOM 3171 C C . ALA A 1 389 ? -10.854 2.589 -66.677 1.00 47.19 389 ALA A C 1
ATOM 3173 O O . ALA A 1 389 ? -10.728 1.399 -66.938 1.00 47.19 389 ALA A O 1
ATOM 3174 N N . VAL A 1 390 ? -9.872 3.465 -66.932 1.00 51.59 390 VAL A N 1
ATOM 3175 C CA . VAL A 1 390 ? -8.635 3.117 -67.673 1.00 51.59 390 VAL A CA 1
ATOM 3176 C C . VAL A 1 390 ? -7.433 2.832 -66.748 1.00 51.59 390 VAL A C 1
ATOM 3178 O O . VAL A 1 390 ? -6.392 2.390 -67.210 1.00 51.59 390 VAL A O 1
ATOM 3181 N N . SER A 1 391 ? -7.558 3.011 -65.428 1.00 47.31 391 SER A N 1
ATOM 3182 C CA . SER A 1 391 ? -6.406 2.967 -64.503 1.00 47.31 391 SER A CA 1
ATOM 3183 C C . SER A 1 391 ? -6.220 1.657 -63.709 1.00 47.31 391 SER A C 1
ATOM 3185 O O . SER A 1 391 ? -5.332 1.605 -62.860 1.00 47.31 391 SER A O 1
ATOM 3187 N N . MET A 1 392 ? -7.032 0.611 -63.915 1.00 47.69 392 MET A N 1
ATOM 3188 C CA . MET A 1 392 ? -7.010 -0.600 -63.062 1.00 47.69 392 MET A CA 1
ATOM 3189 C C . MET A 1 392 ? -6.874 -1.936 -63.811 1.00 47.69 392 MET A C 1
ATOM 3191 O O . MET A 1 392 ? -7.418 -2.951 -63.383 1.00 47.69 392 MET A O 1
ATOM 3195 N N . GLY A 1 393 ? -6.115 -1.982 -64.900 1.00 45.88 393 GLY A N 1
ATOM 3196 C CA . GLY A 1 393 ? -5.737 -3.256 -65.506 1.00 45.88 393 GLY A CA 1
ATOM 3197 C C . GLY A 1 393 ? -4.365 -3.150 -66.129 1.00 45.88 393 GLY A C 1
ATOM 3198 O O . GLY A 1 393 ? -4.279 -2.597 -67.209 1.00 45.88 393 GLY A O 1
ATOM 3199 N N . ASP A 1 394 ? -3.338 -3.600 -65.404 1.00 42.41 394 ASP A N 1
ATOM 3200 C CA . ASP A 1 394 ? -2.077 -4.134 -65.942 1.00 42.41 394 ASP A CA 1
ATOM 3201 C C . ASP A 1 394 ? -1.139 -4.478 -64.775 1.00 42.41 394 ASP A C 1
ATOM 3203 O O . ASP A 1 394 ? -0.424 -3.631 -64.254 1.00 42.41 394 ASP A O 1
ATOM 3207 N N . THR A 1 395 ? -1.182 -5.724 -64.302 1.00 43.9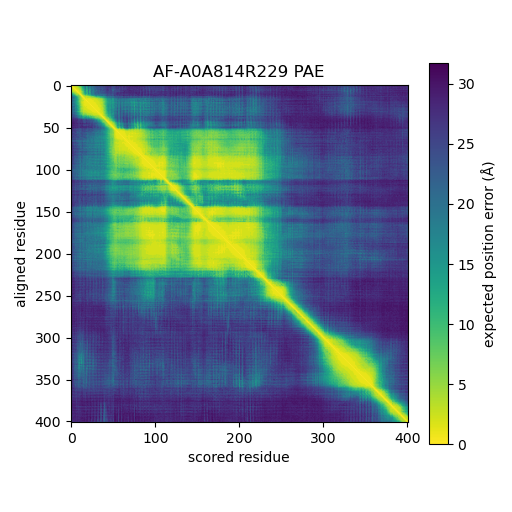7 395 THR A N 1
ATOM 3208 C CA . THR A 1 395 ? -0.037 -6.409 -63.665 1.00 43.97 395 THR A CA 1
ATOM 3209 C C . THR A 1 395 ? -0.378 -7.888 -63.506 1.00 43.97 395 THR A C 1
ATOM 3211 O O . THR A 1 395 ? -0.901 -8.302 -62.480 1.00 43.97 395 THR A O 1
ATOM 3214 N N . LEU A 1 396 ? -0.102 -8.693 -64.532 1.00 42.94 396 LEU A N 1
ATOM 3215 C CA . LEU A 1 396 ? 0.081 -10.144 -64.427 1.00 42.94 396 LEU A CA 1
ATOM 3216 C C . LEU A 1 396 ? 0.896 -10.620 -65.643 1.00 42.94 396 LEU A C 1
ATOM 3218 O O . LEU A 1 396 ? 0.679 -10.134 -66.749 1.00 42.94 396 LEU A O 1
ATOM 3222 N N . ILE A 1 397 ? 1.747 -11.626 -65.405 1.00 40.28 397 ILE A N 1
ATOM 3223 C CA . ILE A 1 397 ? 2.601 -12.399 -66.333 1.00 40.28 397 ILE A CA 1
ATOM 3224 C C . ILE A 1 397 ? 4.051 -11.898 -66.455 1.00 40.28 397 ILE A C 1
ATOM 3226 O O . ILE A 1 397 ? 4.333 -10.993 -67.228 1.00 40.28 397 ILE A O 1
ATOM 3230 N N . THR A 1 398 ? 4.969 -12.594 -65.773 1.00 47.22 398 THR A N 1
ATOM 3231 C CA . THR A 1 398 ? 6.095 -13.317 -66.406 1.00 47.22 398 THR A CA 1
ATOM 3232 C C . THR A 1 398 ? 6.653 -14.344 -65.419 1.00 47.22 398 THR A C 1
ATOM 3234 O O . THR A 1 398 ? 7.236 -13.945 -64.419 1.00 47.22 398 THR A O 1
ATOM 3237 N N . ASP A 1 399 ? 6.467 -15.632 -65.710 1.00 43.44 399 ASP A N 1
ATOM 3238 C CA . ASP A 1 399 ? 7.364 -16.728 -65.314 1.00 43.44 399 ASP A CA 1
ATOM 3239 C C . ASP A 1 399 ? 7.048 -17.943 -66.204 1.00 43.44 399 ASP A C 1
AT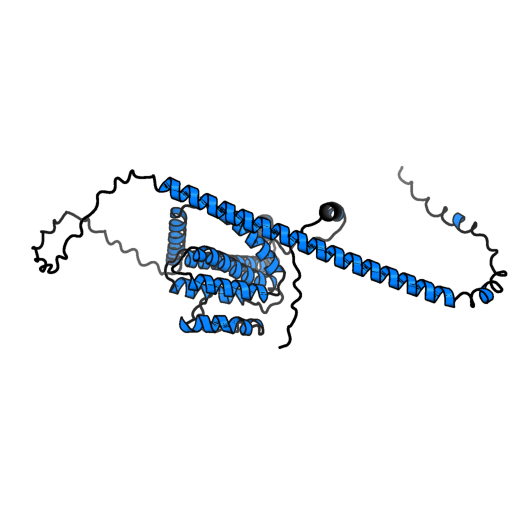OM 3241 O O . ASP A 1 399 ? 6.024 -18.593 -66.022 1.00 43.44 399 ASP A O 1
ATOM 3245 N N . GLU A 1 400 ? 7.893 -18.180 -67.213 1.00 46.94 400 GLU A N 1
ATOM 3246 C CA . GLU A 1 400 ? 8.229 -19.500 -67.778 1.00 46.94 400 GLU A CA 1
ATOM 3247 C C . GLU A 1 400 ? 9.329 -19.335 -68.847 1.00 46.94 400 GLU A C 1
ATOM 3249 O O . GLU A 1 400 ? 9.067 -18.848 -69.950 1.00 46.94 400 GLU A O 1
ATOM 3254 N N . GLN A 1 401 ? 10.563 -19.722 -68.501 1.00 48.72 401 GLN A N 1
ATOM 3255 C CA . GLN A 1 401 ? 11.436 -20.606 -69.293 1.00 48.72 401 GLN A CA 1
ATOM 3256 C C . GLN A 1 401 ? 12.644 -21.069 -68.477 1.00 48.72 401 GLN A C 1
ATOM 3258 O O . GLN A 1 401 ? 13.301 -20.210 -67.847 1.00 48.72 401 GLN A O 1
#

Mean predicted aligned error: 19.8 Å

Solvent-accessible surface area (backbone atoms only — not comparable to full-atom values): 25151 Å² total; per-residue (Å²): 133,90,82,82,83,77,86,80,86,77,88,73,79,81,67,49,71,67,56,47,53,49,52,53,50,55,49,53,51,50,50,55,51,56,60,58,55,71,76,64,93,74,74,84,70,80,74,69,78,76,66,78,62,92,42,73,65,56,54,53,48,52,73,71,43,51,78,73,53,38,54,58,51,46,57,52,50,51,53,44,51,52,52,51,50,52,53,52,48,48,51,49,51,39,49,50,45,65,73,47,88,51,65,68,57,38,46,35,45,43,59,19,82,84,51,50,85,78,44,46,65,55,48,64,71,44,50,81,66,58,75,78,51,85,74,68,85,69,73,68,89,60,94,71,63,88,19,42,51,59,32,54,69,44,70,63,90,49,79,91,41,48,78,53,23,51,51,44,21,39,50,27,51,52,37,51,51,53,45,31,62,59,29,68,76,34,79,91,36,45,69,57,24,52,50,48,49,50,52,53,51,53,46,64,72,68,59,79,58,62,67,42,58,50,51,50,54,52,50,58,56,47,49,57,51,49,60,70,62,58,80,71,76,52,72,72,56,57,57,52,49,52,51,50,51,53,48,54,50,45,68,71,72,44,80,82,68,76,80,75,85,69,76,77,77,81,85,76,75,92,78,85,80,78,84,80,81,90,78,84,81,82,88,88,85,83,86,77,84,85,78,87,80,79,90,72,91,71,78,83,70,64,65,67,58,62,52,53,56,52,51,56,50,55,51,51,54,53,50,52,53,50,51,51,53,51,52,52,54,52,52,51,53,57,50,52,55,50,51,57,54,50,54,52,50,54,53,50,53,52,51,51,52,53,49,52,58,58,54,70,71,48,67,78,59,56,72,66,55,71,78,71,64,88,81,79,84,89,81,80,79,79,70,72,74,69,72,72,76,76,81,83,80,90,88,85,89,87,89,88,134

InterPro domains:
  IPR031747 Transmembrane protein 232 [PF15877] (50-218)
  IPR031747 Transmembrane protein 232 [PTHR28651] (87-377)

Radius of gyration: 38.79 Å; Cα contacts (8 Å, |Δi|>4): 129; chains: 1; bounding box: 76×76×130 Å

Organism: NCBI:txid433720

Foldseek 3Di:
DDDDDDDDDDPPDPDPVVNVVVVVVVVVVVVVVVVVVVPDDDDPPPVPPPPLDCDPVLVVCLVVDDPVVVVVVVVSVVVVVVLVVLLVVLVVLLLCLLPDPDPVSVCCQAPNDPDDPVCLVVCLVCVVVCLPDLPPPPPPVDPTDDHLVVLLSDDDPDPVCRVVSLVSNLSSLLSLVSSLVSCVPPPVCVVVSVSSVSVSVVSLVSDPDVVSVVVVVVSVVVVVVVVVVVPPPPPVNSVVVVVVVVVVVCVVPPDPDPPPPPDDPDDDDDDDDDDDDDDDDDDDPDDDDDDDDDDDPDDDDPVVVVVVVVVVVVVVVVVVVVVVVVVVVVVVVVVVVVVVVVVVVVVVVVVVVVVVVVVVVCPVVVVVVVVPPPPDDDDDPPPPVVPPPPPPDDDDDDDDD